Protein AF-A0A7W0WXT2-F1 (afdb_monomer)

Nearest PDB structures (foldseek):
  8bwc-assembly1_A  TM=7.744E-01  e=8.178E-19  Escherichia coli
  8us1-assembly1_A  TM=6.473E-01  e=4.015E-20  Pseudomonas aeruginosa PAO1
  8us2-assembly2_B  TM=6.525E-01  e=1.461E-19  Pseudomonas aeruginosa PAO1
  4c00-assembly1_A  TM=6.789E-01  e=2.976E-18  Escherichia coli
  8us4-assembly1_A  TM=7.402E-01  e=2.867E-12  Pseudomonas aeruginosa PAO1

pLDDT: mean 84.59, std 15.15, range [37.72, 98.62]

Structure (mmCIF, N/CA/C/O backbone):
data_AF-A0A7W0WXT2-F1
#
_entry.id   AF-A0A7W0WXT2-F1
#
loop_
_atom_site.group_PDB
_atom_site.id
_atom_site.type_symbol
_atom_site.label_atom_id
_atom_site.label_alt_id
_atom_site.label_comp_id
_atom_site.label_asym_id
_atom_site.label_entity_id
_atom_site.label_seq_id
_atom_site.pdbx_PDB_ins_code
_atom_site.Cartn_x
_atom_site.Cartn_y
_atom_site.Cartn_z
_atom_site.occupancy
_atom_site.B_iso_or_equiv
_atom_site.auth_seq_id
_atom_site.auth_comp_id
_atom_site.auth_asym_id
_atom_site.auth_atom_id
_atom_site.pdbx_PDB_model_num
ATOM 1 N N . PRO A 1 1 ? 7.121 48.912 39.686 1.00 55.62 1 PRO A N 1
ATOM 2 C CA . PRO A 1 1 ? 6.892 48.558 41.114 1.00 55.62 1 PRO A CA 1
ATOM 3 C C . PRO A 1 1 ? 5.950 47.357 41.345 1.00 55.62 1 PRO A C 1
ATOM 5 O O . PRO A 1 1 ? 6.261 46.535 42.193 1.00 55.62 1 PRO A O 1
ATOM 8 N N . ARG A 1 2 ? 4.852 47.207 40.582 1.00 57.19 2 ARG A N 1
ATOM 9 C CA . ARG A 1 2 ? 3.836 46.145 40.793 1.00 57.19 2 ARG A CA 1
ATOM 10 C C . ARG A 1 2 ? 4.244 44.716 40.389 1.00 57.19 2 ARG A C 1
ATOM 12 O O . ARG A 1 2 ? 3.589 43.762 40.782 1.00 57.19 2 ARG A O 1
ATOM 19 N N . LEU A 1 3 ? 5.331 44.541 39.631 1.00 55.12 3 LEU A N 1
ATOM 20 C CA . LEU A 1 3 ? 5.744 43.219 39.125 1.00 55.12 3 LEU A CA 1
ATOM 21 C C . LEU A 1 3 ? 6.294 42.285 40.224 1.00 55.12 3 LEU A C 1
ATOM 23 O O . LEU A 1 3 ? 6.272 41.071 40.065 1.00 55.12 3 LEU A O 1
ATOM 27 N N . PHE A 1 4 ? 6.748 42.845 41.352 1.00 64.25 4 PHE A N 1
ATOM 28 C CA . PHE A 1 4 ? 7.297 42.093 42.491 1.00 64.25 4 PHE A CA 1
ATOM 29 C C . PHE A 1 4 ? 6.347 42.023 43.693 1.00 64.25 4 PHE A C 1
ATOM 31 O O . PHE A 1 4 ? 6.663 41.373 44.685 1.00 64.25 4 PHE A O 1
ATOM 38 N N . GLU A 1 5 ? 5.175 42.653 43.606 1.00 71.44 5 GLU A N 1
ATOM 39 C CA . GLU A 1 5 ? 4.194 42.716 44.696 1.00 71.44 5 GLU A CA 1
ATOM 40 C C . GLU A 1 5 ? 3.566 41.338 44.971 1.00 71.44 5 GLU A C 1
ATOM 42 O O . GLU A 1 5 ? 3.329 40.959 46.115 1.00 71.44 5 GLU A O 1
ATOM 47 N N . GLY A 1 6 ? 3.408 40.517 43.926 1.00 69.19 6 GLY A N 1
ATOM 48 C CA . GLY A 1 6 ? 3.025 39.111 44.069 1.00 69.19 6 GLY A CA 1
ATOM 49 C C . GLY A 1 6 ? 4.097 38.263 44.764 1.00 69.19 6 GLY A C 1
ATOM 50 O O . GLY A 1 6 ? 3.767 37.412 45.585 1.00 69.19 6 GLY A O 1
ATOM 51 N N . LEU A 1 7 ? 5.383 38.527 44.499 1.00 69.00 7 LEU A N 1
ATOM 52 C CA . LEU A 1 7 ? 6.501 37.809 45.123 1.00 69.00 7 LEU A CA 1
ATOM 53 C C . LEU A 1 7 ? 6.703 38.220 46.585 1.00 69.00 7 LEU A C 1
ATOM 55 O O . LEU A 1 7 ? 6.964 37.359 47.423 1.00 69.00 7 LEU A O 1
ATOM 59 N N . SER A 1 8 ? 6.538 39.504 46.916 1.00 70.06 8 SER A N 1
ATOM 60 C CA . SER A 1 8 ? 6.570 39.968 48.307 1.00 70.06 8 SER A CA 1
ATOM 61 C C . SER A 1 8 ? 5.378 39.433 49.101 1.00 70.06 8 SER A C 1
ATOM 63 O O . SER A 1 8 ? 5.561 38.972 50.226 1.00 70.06 8 SER A O 1
ATOM 65 N N . THR A 1 9 ? 4.184 39.403 48.502 1.00 72.38 9 THR A N 1
ATOM 66 C CA . THR A 1 9 ? 2.985 38.818 49.119 1.00 72.38 9 THR A CA 1
ATOM 67 C C . THR A 1 9 ? 3.161 37.317 49.336 1.00 72.38 9 THR A C 1
ATOM 69 O O . THR A 1 9 ? 2.923 36.836 50.443 1.00 72.38 9 THR A O 1
ATOM 72 N N . PHE A 1 10 ? 3.656 36.577 48.338 1.00 69.81 10 PHE A N 1
ATOM 73 C CA . PHE A 1 10 ? 3.996 35.156 48.464 1.00 69.81 10 PHE A CA 1
ATOM 74 C C . PHE A 1 10 ? 5.006 34.916 49.598 1.00 69.81 10 PHE A C 1
ATOM 76 O O . PHE A 1 10 ? 4.760 34.108 50.491 1.00 69.81 10 PHE A O 1
ATOM 83 N N . ALA A 1 11 ? 6.109 35.670 49.625 1.00 67.81 11 ALA A N 1
ATOM 84 C CA . ALA A 1 11 ? 7.150 35.529 50.641 1.00 67.81 11 ALA A CA 1
ATOM 85 C C . ALA A 1 11 ? 6.660 35.864 52.064 1.00 67.81 11 ALA A C 1
ATOM 87 O O . ALA A 1 11 ? 7.088 35.222 53.028 1.00 67.81 11 ALA A O 1
ATOM 88 N N . ALA A 1 12 ? 5.760 36.843 52.199 1.00 67.31 12 ALA A N 1
ATOM 89 C CA . ALA A 1 12 ? 5.255 37.310 53.487 1.00 67.31 12 ALA A CA 1
ATOM 90 C C . ALA A 1 12 ? 4.096 36.467 54.041 1.00 67.31 12 ALA A C 1
ATOM 92 O O . ALA A 1 12 ? 4.023 36.280 55.253 1.00 67.31 12 ALA A O 1
ATOM 93 N N . SER A 1 13 ? 3.202 35.962 53.183 1.00 68.00 13 SER A N 1
ATOM 94 C CA . SER A 1 13 ? 1.901 35.423 53.617 1.00 68.00 13 SER A CA 1
ATOM 95 C C . SER A 1 13 ? 1.689 33.931 53.360 1.00 68.00 13 SER A C 1
ATOM 97 O O . SER A 1 13 ? 0.883 33.316 54.053 1.00 68.00 13 SER A O 1
ATOM 99 N N . TRP A 1 14 ? 2.402 33.302 52.418 1.00 70.31 14 TRP A N 1
ATOM 100 C CA . TRP A 1 14 ? 2.148 31.890 52.108 1.00 70.31 14 TRP A CA 1
ATOM 101 C C . TRP A 1 14 ? 2.755 30.964 53.167 1.00 70.31 14 TRP A C 1
ATOM 103 O O . TRP A 1 14 ? 3.949 31.055 53.480 1.00 70.31 14 TRP A O 1
ATOM 113 N N . ARG A 1 15 ? 1.923 30.072 53.715 1.00 72.19 15 ARG A N 1
ATOM 114 C CA . ARG A 1 15 ? 2.272 29.037 54.697 1.00 72.19 15 ARG A CA 1
ATOM 115 C C . ARG A 1 15 ? 1.420 27.800 54.412 1.00 72.19 15 ARG A C 1
ATOM 117 O O . ARG A 1 15 ? 0.215 27.823 54.614 1.00 72.19 15 ARG A O 1
ATOM 124 N N . TYR A 1 16 ? 2.051 26.749 53.899 1.00 67.62 16 TYR A N 1
ATOM 125 C CA . TYR A 1 16 ? 1.403 25.455 53.643 1.00 67.62 16 TYR A CA 1
ATOM 126 C C . TYR A 1 16 ? 2.018 24.328 54.473 1.00 67.62 16 TYR A C 1
ATOM 128 O O . TYR A 1 16 ? 1.394 23.282 54.643 1.00 67.62 16 TYR A O 1
ATOM 136 N N . ASN A 1 17 ? 3.235 24.524 54.985 1.00 67.69 17 ASN A N 1
ATOM 137 C CA . ASN A 1 17 ? 3.960 23.521 55.746 1.00 67.69 17 ASN A CA 1
ATOM 138 C C . ASN A 1 17 ? 4.007 23.875 57.236 1.00 67.69 17 ASN A C 1
ATOM 140 O O . ASN A 1 17 ? 4.772 24.741 57.659 1.00 67.69 17 ASN A O 1
ATOM 144 N N . GLU A 1 18 ? 3.201 23.167 58.019 1.00 65.38 18 GLU A N 1
ATOM 145 C CA . GLU A 1 18 ? 3.118 23.293 59.478 1.00 65.38 18 GLU A CA 1
ATOM 146 C C . GLU A 1 18 ? 4.080 22.363 60.226 1.00 65.38 18 GLU A C 1
ATOM 148 O O . GLU A 1 18 ? 4.027 22.290 61.449 1.00 65.38 18 GLU A O 1
ATOM 153 N N . ALA A 1 19 ? 4.952 21.637 59.515 1.00 67.12 19 ALA A N 1
ATOM 154 C CA . ALA A 1 19 ? 5.855 20.661 60.117 1.00 67.12 19 ALA A CA 1
ATOM 155 C C . ALA A 1 19 ? 7.010 21.331 60.896 1.00 67.12 19 ALA A C 1
ATOM 157 O O . ALA A 1 19 ? 6.804 21.999 61.908 1.00 67.12 19 ALA A O 1
ATOM 158 N N . GLY A 1 20 ? 8.259 21.173 60.447 1.00 66.94 20 GLY A N 1
ATOM 159 C CA . GLY A 1 20 ? 9.417 21.738 61.148 1.00 66.94 20 GLY A CA 1
ATOM 160 C C . GLY A 1 20 ? 9.374 23.266 61.219 1.00 66.94 20 GLY A C 1
ATOM 161 O O . GLY A 1 20 ? 9.721 23.846 62.247 1.00 66.94 20 GLY A O 1
ATOM 162 N N . PHE A 1 21 ? 8.873 23.914 60.162 1.00 75.38 21 PHE A N 1
ATOM 163 C CA . PHE A 1 21 ? 8.679 25.363 60.129 1.00 75.38 21 PHE A CA 1
ATOM 164 C C . PHE A 1 21 ? 7.713 25.849 61.220 1.00 75.38 21 PHE A C 1
ATOM 166 O O . PHE A 1 21 ? 8.036 26.806 61.919 1.00 75.38 21 PHE A O 1
ATOM 173 N N . GLY A 1 22 ? 6.567 25.180 61.402 1.00 71.38 22 GLY A N 1
ATOM 174 C CA . GLY A 1 22 ? 5.530 25.580 62.360 1.00 71.38 22 GLY A CA 1
ATOM 175 C C . GLY A 1 22 ? 6.034 25.611 63.805 1.00 71.38 22 GLY A C 1
ATOM 176 O O . GLY A 1 22 ? 5.758 26.566 64.531 1.00 71.38 22 GLY A O 1
ATOM 177 N N . LEU A 1 23 ? 6.859 24.632 64.193 1.00 74.56 23 LEU A N 1
ATOM 178 C CA . LEU A 1 23 ? 7.481 24.567 65.522 1.00 74.56 23 LEU A CA 1
ATOM 179 C C . LEU A 1 23 ? 8.429 25.745 65.787 1.00 74.56 23 LEU A C 1
ATOM 181 O O . LEU A 1 23 ? 8.393 26.348 66.857 1.00 74.56 23 LEU A O 1
ATOM 185 N N . VAL A 1 24 ? 9.261 26.101 64.805 1.00 75.31 24 VAL A N 1
ATOM 186 C CA . VAL A 1 24 ? 10.173 27.251 64.917 1.00 75.31 24 VAL A CA 1
ATOM 187 C C . VAL A 1 24 ? 9.378 28.560 64.909 1.00 75.31 24 VAL A C 1
ATOM 189 O O . VAL A 1 24 ? 9.650 29.453 65.709 1.00 75.31 24 VAL A O 1
ATOM 192 N N . SER A 1 25 ? 8.351 28.652 64.061 1.00 79.25 25 SER A N 1
ATOM 193 C CA . SER A 1 25 ? 7.424 29.787 63.995 1.00 79.25 25 SER A CA 1
ATOM 194 C C . SER A 1 25 ? 6.732 30.049 65.329 1.00 79.25 25 SER A C 1
ATOM 196 O O . SER A 1 25 ? 6.648 31.197 65.756 1.00 79.25 25 SER A O 1
ATOM 198 N N . ALA A 1 26 ? 6.291 28.993 66.017 1.00 75.50 26 ALA A N 1
ATOM 199 C CA . ALA A 1 26 ? 5.653 29.095 67.325 1.00 75.50 26 ALA A CA 1
ATOM 200 C C . ALA A 1 26 ? 6.601 29.635 68.411 1.00 75.50 26 ALA A C 1
ATOM 202 O O . ALA A 1 26 ? 6.148 30.295 69.341 1.00 75.50 26 ALA A O 1
ATOM 203 N N . ALA A 1 27 ? 7.908 29.384 68.288 1.00 77.69 27 ALA A N 1
ATOM 204 C CA . ALA A 1 27 ? 8.899 29.787 69.283 1.00 77.69 27 ALA A CA 1
ATOM 205 C C . ALA A 1 27 ? 9.420 31.222 69.095 1.00 77.69 27 ALA A C 1
ATOM 207 O O . ALA A 1 27 ? 9.654 31.917 70.080 1.00 77.69 27 ALA A O 1
ATOM 208 N N . VAL A 1 28 ? 9.634 31.669 67.850 1.00 82.19 28 VAL A N 1
ATOM 209 C CA . VAL A 1 28 ? 10.282 32.970 67.562 1.00 82.19 28 VAL A CA 1
ATOM 210 C C . VAL A 1 28 ? 9.430 33.929 66.724 1.00 82.19 28 VAL A C 1
ATOM 212 O O . VAL A 1 28 ? 9.849 35.053 66.447 1.00 82.19 28 VAL A O 1
ATOM 215 N N . GLY A 1 29 ? 8.228 33.512 66.326 1.00 81.25 29 GLY A N 1
ATOM 216 C CA . GLY A 1 29 ? 7.336 34.256 65.442 1.00 81.25 29 GLY A CA 1
ATOM 217 C C . GLY A 1 29 ? 7.678 34.089 63.958 1.00 81.25 29 GLY A C 1
ATOM 218 O O . GLY A 1 29 ? 8.839 33.953 63.563 1.00 81.25 29 GLY A O 1
ATOM 219 N N . ASP A 1 30 ? 6.652 34.149 63.106 1.00 77.94 30 ASP A N 1
ATOM 220 C CA . ASP A 1 30 ? 6.729 33.835 61.671 1.00 77.94 30 ASP A CA 1
ATOM 221 C C . ASP A 1 30 ? 7.802 34.626 60.917 1.00 77.94 30 ASP A C 1
ATOM 223 O O . ASP A 1 30 ? 8.527 34.073 60.087 1.00 77.94 30 ASP A O 1
ATOM 227 N N . ARG A 1 31 ? 7.949 35.921 61.214 1.00 79.88 31 ARG A N 1
ATOM 228 C CA . ARG A 1 31 ? 8.939 36.765 60.534 1.00 79.88 31 ARG A CA 1
ATOM 229 C C . ARG A 1 31 ? 10.370 36.345 60.876 1.00 79.88 31 ARG A C 1
ATOM 231 O O . ARG A 1 31 ? 11.199 36.254 59.972 1.00 79.88 31 ARG A O 1
ATOM 238 N N . ALA A 1 32 ? 10.655 36.063 62.147 1.00 81.81 32 ALA A N 1
ATOM 239 C CA . ALA A 1 32 ? 11.982 35.636 62.581 1.00 81.81 32 ALA A CA 1
ATOM 240 C C . ALA A 1 32 ? 12.294 34.206 62.112 1.00 81.81 32 ALA A C 1
ATOM 242 O O . ALA A 1 32 ? 13.399 33.952 61.636 1.00 81.81 32 ALA A O 1
ATOM 243 N N . ALA A 1 33 ? 11.309 33.302 62.148 1.00 82.69 33 ALA A N 1
ATOM 244 C CA . ALA A 1 33 ? 11.450 31.931 61.665 1.00 82.69 33 ALA A CA 1
ATOM 245 C C . ALA A 1 33 ? 11.761 31.873 60.161 1.00 82.69 33 ALA A C 1
ATOM 247 O O . ALA A 1 33 ? 12.692 31.176 59.756 1.00 82.69 33 ALA A O 1
ATOM 248 N N . ARG A 1 34 ? 11.055 32.657 59.328 1.00 82.31 34 ARG A N 1
ATOM 249 C CA . ARG A 1 34 ? 11.327 32.751 57.877 1.00 82.31 34 ARG A CA 1
ATOM 250 C C . ARG A 1 34 ? 12.743 33.235 57.590 1.00 82.31 34 ARG A C 1
ATOM 252 O O . ARG A 1 34 ? 13.412 32.668 56.730 1.00 82.31 34 ARG A O 1
ATOM 259 N N . ILE A 1 35 ? 13.202 34.258 58.311 1.00 81.44 35 ILE A N 1
ATOM 260 C CA . ILE A 1 35 ? 14.551 34.810 58.139 1.00 81.44 35 ILE A CA 1
ATOM 261 C C . ILE A 1 35 ? 15.602 33.781 58.571 1.00 81.44 35 ILE A C 1
ATOM 263 O O . ILE A 1 35 ? 16.505 33.477 57.795 1.00 81.44 35 ILE A O 1
ATOM 267 N N . ALA A 1 36 ? 15.467 33.200 59.765 1.00 82.06 36 ALA A N 1
ATOM 268 C CA . ALA A 1 36 ? 16.430 32.241 60.303 1.00 82.06 36 ALA A CA 1
ATOM 269 C C . ALA A 1 36 ? 16.552 30.984 59.426 1.00 82.06 36 ALA A C 1
ATOM 271 O O . ALA A 1 36 ? 17.656 30.578 59.059 1.00 82.06 36 ALA A O 1
ATOM 272 N N . ILE A 1 37 ? 15.419 30.400 59.030 1.00 82.81 37 ILE A N 1
ATOM 273 C CA . ILE A 1 37 ? 15.386 29.206 58.179 1.00 82.81 37 ILE A CA 1
ATOM 274 C C . ILE A 1 37 ? 15.860 29.534 56.761 1.00 82.81 37 ILE A C 1
ATOM 276 O O . ILE A 1 37 ? 16.631 28.768 56.187 1.00 82.81 37 ILE A O 1
ATOM 280 N N . GLY A 1 38 ? 15.455 30.678 56.201 1.00 79.69 38 GLY A N 1
ATOM 281 C CA . GLY A 1 38 ? 15.898 31.121 54.879 1.00 79.69 38 GLY A CA 1
ATOM 282 C C . GLY A 1 38 ? 17.415 31.300 54.805 1.00 79.69 38 GLY A C 1
ATOM 283 O O . GLY A 1 38 ? 18.050 30.794 53.879 1.00 79.69 38 GLY A O 1
ATOM 284 N N . ILE A 1 39 ? 18.011 31.941 55.816 1.00 82.50 39 ILE A N 1
ATOM 285 C CA . ILE A 1 39 ? 19.468 32.079 55.940 1.00 82.50 39 ILE A CA 1
ATOM 286 C C . ILE A 1 39 ? 20.127 30.699 56.066 1.00 82.50 39 ILE A C 1
ATOM 288 O O . ILE A 1 39 ? 21.075 30.409 55.336 1.00 82.50 39 ILE A O 1
ATOM 292 N N . GLY A 1 40 ? 19.604 29.825 56.933 1.00 83.56 40 GLY A N 1
ATOM 293 C CA . GLY A 1 40 ? 20.141 28.476 57.134 1.00 83.56 40 GLY A CA 1
ATOM 294 C C . GLY A 1 40 ? 20.118 27.617 55.865 1.00 83.56 40 GLY A C 1
ATOM 295 O O . GLY A 1 40 ? 21.115 26.975 55.532 1.00 83.56 40 GLY A O 1
ATOM 296 N N . LEU A 1 41 ? 19.019 27.648 55.107 1.00 80.69 41 LEU A N 1
ATOM 297 C CA . LEU A 1 41 ? 18.891 26.937 53.833 1.00 80.69 41 LEU A CA 1
ATOM 298 C C . LEU A 1 41 ? 19.830 27.510 52.766 1.00 80.69 41 LEU A C 1
ATOM 300 O O . LEU A 1 41 ? 20.453 26.750 52.028 1.00 80.69 41 LEU A O 1
ATOM 304 N N . MET A 1 42 ? 19.987 28.834 52.705 1.00 79.56 42 MET A N 1
ATOM 305 C CA . MET A 1 42 ? 20.891 29.472 51.748 1.00 79.56 42 MET A CA 1
ATOM 306 C C . MET A 1 42 ? 22.361 29.154 52.052 1.00 79.56 42 MET A C 1
ATOM 308 O O . MET A 1 42 ? 23.129 28.841 51.139 1.00 79.56 42 MET A O 1
ATOM 312 N N . MET A 1 43 ? 22.749 29.143 53.332 1.00 83.00 43 MET A N 1
ATOM 313 C CA . MET A 1 43 ? 24.071 28.676 53.765 1.00 83.00 43 MET A CA 1
ATOM 314 C C . MET A 1 43 ? 24.286 27.206 53.397 1.00 83.00 43 MET A C 1
ATOM 316 O O . MET A 1 43 ? 25.325 26.863 52.836 1.00 83.00 43 MET A O 1
ATOM 320 N N . LEU A 1 44 ? 23.292 26.346 53.640 1.00 80.38 44 LEU A N 1
ATOM 321 C CA . LEU A 1 44 ? 23.348 24.925 53.299 1.00 80.38 44 LEU A CA 1
ATOM 322 C C . LEU A 1 44 ? 23.548 24.706 51.792 1.00 80.38 44 LEU A C 1
ATOM 324 O O . LEU A 1 44 ? 24.450 23.967 51.399 1.00 80.38 44 LEU A O 1
ATOM 328 N N . VAL A 1 45 ? 22.765 25.382 50.945 1.00 77.75 45 VAL A N 1
ATOM 329 C CA . VAL A 1 45 ? 22.908 25.322 49.479 1.00 77.75 45 VAL A CA 1
ATOM 330 C C . VAL A 1 45 ? 24.290 25.810 49.045 1.00 77.75 45 VAL A C 1
ATOM 332 O O . VAL A 1 45 ? 24.934 25.161 48.222 1.00 77.75 45 VAL A O 1
ATOM 335 N N . THR A 1 46 ? 24.790 26.897 49.637 1.00 79.31 46 THR A N 1
ATOM 336 C CA . THR A 1 46 ? 26.115 27.454 49.316 1.00 79.31 46 THR A CA 1
ATOM 337 C C . THR A 1 46 ? 27.243 26.486 49.685 1.00 79.31 46 THR A C 1
ATOM 339 O O . THR A 1 46 ? 28.146 26.248 48.883 1.00 79.31 46 THR A O 1
ATOM 342 N N . VAL A 1 47 ? 27.173 25.863 50.866 1.00 80.00 47 VAL A N 1
ATOM 343 C CA . VAL A 1 47 ? 28.150 24.860 51.325 1.00 80.00 47 VAL A CA 1
ATOM 344 C C . VAL A 1 47 ? 28.126 23.613 50.439 1.00 80.00 47 VAL A C 1
ATOM 346 O O . VAL A 1 47 ? 29.184 23.075 50.104 1.00 80.00 47 VAL A O 1
ATOM 349 N N . LEU A 1 48 ? 26.942 23.159 50.022 1.00 77.06 48 LEU A N 1
ATOM 350 C CA . LEU A 1 48 ? 26.800 22.010 49.127 1.00 77.06 48 LEU A CA 1
ATOM 351 C C . LEU A 1 48 ? 27.307 22.320 47.722 1.00 77.06 48 LEU A C 1
ATOM 353 O O . LEU A 1 48 ? 28.043 21.508 47.172 1.00 77.06 48 LEU A O 1
ATOM 357 N N . ALA A 1 49 ? 26.998 23.492 47.166 1.00 76.38 49 ALA A N 1
ATOM 358 C CA . ALA A 1 49 ? 27.517 23.925 45.871 1.00 76.38 49 ALA A CA 1
ATOM 359 C C . ALA A 1 49 ? 29.051 24.050 45.890 1.00 76.38 49 ALA A C 1
ATOM 361 O O . ALA A 1 49 ? 29.727 23.607 44.960 1.00 76.38 49 ALA A O 1
ATOM 362 N N . TRP A 1 50 ? 29.616 24.585 46.978 1.00 78.00 50 TRP A N 1
ATOM 363 C CA . TRP A 1 50 ? 31.065 24.654 47.171 1.00 78.00 50 TRP A CA 1
ATOM 364 C C . TRP A 1 50 ? 31.706 23.261 47.262 1.00 78.00 50 TRP A C 1
ATOM 366 O O . TRP A 1 50 ? 32.719 23.011 46.605 1.00 78.00 50 TRP A O 1
ATOM 376 N N . ARG A 1 51 ? 31.101 22.327 48.012 1.00 73.69 51 ARG A N 1
ATOM 377 C CA . ARG A 1 51 ? 31.581 20.938 48.107 1.00 73.69 51 ARG A CA 1
ATOM 378 C C . ARG A 1 51 ? 31.440 20.170 46.793 1.00 73.69 51 ARG A C 1
ATOM 380 O O . ARG A 1 51 ? 32.400 19.512 46.411 1.00 73.69 51 ARG A O 1
ATOM 387 N N . ALA A 1 52 ? 30.320 20.308 46.079 1.00 74.62 52 ALA A N 1
ATOM 388 C CA . ALA A 1 52 ? 30.087 19.693 44.766 1.00 74.62 52 ALA A CA 1
ATOM 389 C C . ALA A 1 52 ? 31.169 20.065 43.748 1.00 74.62 52 ALA A C 1
ATOM 391 O O . ALA A 1 52 ? 31.550 19.260 42.906 1.00 74.62 52 ALA A O 1
ATOM 392 N N . ARG A 1 53 ? 31.673 21.301 43.836 1.00 74.00 53 ARG A N 1
ATOM 393 C CA . ARG A 1 53 ? 32.701 21.822 42.934 1.00 74.00 53 ARG A CA 1
ATOM 394 C C . ARG A 1 53 ? 34.110 21.313 43.259 1.00 74.00 53 ARG A C 1
ATOM 396 O O . ARG A 1 53 ? 34.982 21.403 42.403 1.00 74.00 53 ARG A O 1
ATOM 403 N N . ARG A 1 54 ? 34.352 20.818 44.481 1.00 70.50 54 ARG A N 1
ATOM 404 C CA . ARG A 1 54 ? 35.672 20.339 44.937 1.00 70.50 54 ARG A CA 1
ATOM 405 C C . ARG A 1 54 ? 35.768 18.818 45.087 1.00 70.50 54 ARG A C 1
ATOM 407 O O . ARG A 1 54 ? 36.877 18.299 45.048 1.00 70.50 54 ARG A O 1
ATOM 414 N N . GLN A 1 55 ? 34.652 18.111 45.271 1.00 69.19 55 GLN A N 1
ATOM 415 C CA . GLN A 1 55 ? 34.581 16.651 45.411 1.00 69.19 55 GLN A CA 1
ATOM 416 C C . GLN A 1 55 ? 33.238 16.119 44.882 1.00 69.19 55 GLN A C 1
ATOM 418 O O . GLN A 1 55 ? 32.230 16.827 44.907 1.00 69.19 55 GLN A O 1
ATOM 423 N N . ALA A 1 56 ? 33.192 14.845 44.476 1.00 66.50 56 ALA A N 1
ATOM 424 C CA . ALA A 1 56 ? 31.926 14.155 44.231 1.00 66.50 56 ALA A CA 1
ATOM 425 C C . ALA A 1 56 ? 31.132 14.065 45.548 1.00 66.50 56 ALA A C 1
ATOM 427 O O . ALA A 1 56 ? 31.577 13.441 46.513 1.00 66.50 56 ALA A O 1
ATOM 428 N N . LEU A 1 57 ? 29.972 14.724 45.614 1.00 68.94 57 LEU A N 1
ATOM 429 C CA . LEU A 1 57 ? 29.134 14.720 46.813 1.00 68.94 57 LEU A CA 1
ATOM 430 C C . LEU A 1 57 ? 28.560 13.316 47.065 1.00 68.94 57 LEU A C 1
ATOM 432 O O . LEU A 1 57 ? 27.917 12.759 46.173 1.00 68.94 57 LEU A O 1
ATOM 436 N N . PRO A 1 58 ? 28.691 12.757 48.282 1.00 71.06 58 PRO A N 1
ATOM 437 C CA . PRO A 1 58 ? 27.996 11.526 48.623 1.00 71.06 58 PRO A CA 1
ATOM 438 C C . PRO A 1 58 ? 26.479 11.762 48.598 1.00 71.06 58 PRO A C 1
ATOM 440 O O . PRO A 1 58 ? 25.986 12.744 49.158 1.00 71.06 58 PRO A O 1
ATOM 443 N N . ILE A 1 59 ? 25.727 10.826 48.007 1.00 67.06 59 ILE A N 1
ATOM 444 C CA . ILE A 1 59 ? 24.250 10.843 47.908 1.00 67.06 59 ILE A CA 1
ATOM 445 C C . ILE A 1 59 ? 23.576 11.140 49.263 1.00 67.06 59 ILE A C 1
ATOM 447 O O . ILE A 1 59 ? 22.557 11.832 49.333 1.00 67.06 59 ILE A O 1
ATOM 451 N N . GLY A 1 60 ? 24.179 10.693 50.369 1.00 68.25 60 GLY A N 1
ATOM 452 C CA . GLY A 1 60 ? 23.713 10.996 51.723 1.00 68.25 60 GLY A CA 1
ATOM 453 C C . GLY A 1 60 ? 23.625 12.498 52.033 1.00 68.25 60 GLY A C 1
ATOM 454 O O . GLY A 1 60 ? 22.648 12.940 52.627 1.00 68.25 60 GLY A O 1
ATOM 455 N N . ALA A 1 61 ? 24.594 13.306 51.597 1.00 71.38 61 ALA A N 1
ATOM 456 C CA . ALA A 1 61 ? 24.595 14.748 51.862 1.00 71.38 61 ALA A CA 1
ATOM 457 C C . ALA A 1 61 ? 23.479 15.476 51.095 1.00 71.38 61 ALA A C 1
ATOM 459 O O . ALA A 1 61 ? 22.804 16.341 51.650 1.00 71.38 61 ALA A O 1
ATOM 460 N N . VAL A 1 62 ? 23.244 15.078 49.841 1.00 72.31 62 VAL A N 1
ATOM 461 C CA . VAL A 1 62 ? 22.184 15.644 48.992 1.00 72.31 62 VAL A CA 1
ATOM 462 C C . VAL A 1 62 ? 20.800 15.307 49.554 1.00 72.31 62 VAL A C 1
ATOM 464 O O . VAL A 1 62 ? 19.931 16.171 49.640 1.00 72.31 62 VAL A O 1
ATOM 467 N N . THR A 1 63 ? 20.605 14.070 50.013 1.00 72.25 63 THR A N 1
ATOM 468 C CA . THR A 1 63 ? 19.318 13.626 50.578 1.00 72.25 63 THR A CA 1
ATOM 469 C C . THR A 1 63 ? 18.999 14.282 51.924 1.00 72.25 63 THR A C 1
ATOM 471 O O . THR A 1 63 ? 17.841 14.622 52.169 1.00 72.25 63 THR A O 1
ATOM 474 N N . TRP A 1 64 ? 19.993 14.527 52.788 1.00 74.25 64 TRP A N 1
ATOM 475 C CA . TRP A 1 64 ? 19.803 15.309 54.020 1.00 74.25 64 TRP A CA 1
ATOM 476 C C . TRP A 1 64 ? 19.417 16.759 53.733 1.00 74.25 64 TRP A C 1
ATOM 478 O O . TRP A 1 64 ? 18.521 17.293 54.383 1.00 74.25 64 TRP A O 1
ATOM 488 N N . ALA A 1 65 ? 20.044 17.375 52.732 1.00 75.69 65 ALA A N 1
ATOM 489 C CA . ALA A 1 65 ? 19.736 18.744 52.347 1.00 75.69 65 ALA A CA 1
ATOM 490 C C . ALA A 1 65 ? 18.322 18.889 51.784 1.00 75.69 65 ALA A C 1
ATOM 492 O O . ALA A 1 65 ? 17.581 19.790 52.173 1.00 75.69 65 ALA A O 1
ATOM 493 N N . PHE A 1 66 ? 17.929 17.955 50.920 1.00 75.19 66 PHE A N 1
ATOM 494 C CA . PHE A 1 66 ? 16.576 17.891 50.386 1.00 75.19 66 PHE A CA 1
ATOM 495 C C . PHE A 1 66 ? 15.535 17.666 51.492 1.00 75.19 66 PHE A C 1
ATOM 497 O O . PHE A 1 66 ? 14.505 18.332 51.521 1.00 75.19 66 PHE A O 1
ATOM 504 N N . THR A 1 67 ? 15.834 16.787 52.453 1.00 75.75 67 THR A N 1
ATOM 505 C CA . THR A 1 67 ? 14.966 16.555 53.617 1.00 75.75 67 THR A CA 1
ATOM 506 C C . THR A 1 67 ? 14.806 17.827 54.448 1.00 75.75 67 THR A C 1
ATOM 508 O O . THR A 1 67 ? 13.685 18.208 54.765 1.00 75.75 67 THR A O 1
ATOM 511 N N . ALA A 1 68 ? 15.900 18.532 54.752 1.00 77.00 68 ALA A N 1
ATOM 512 C CA . ALA A 1 68 ? 15.847 19.795 55.486 1.00 77.00 68 ALA A CA 1
ATOM 513 C C . ALA A 1 68 ? 15.016 20.859 54.748 1.00 77.00 68 ALA A C 1
ATOM 515 O O . ALA A 1 68 ? 14.236 21.566 55.382 1.00 77.00 68 ALA A O 1
ATOM 516 N N . LEU A 1 69 ? 15.126 20.928 53.415 1.00 77.06 69 LEU A N 1
ATOM 517 C CA . LEU A 1 69 ? 14.326 21.828 52.586 1.00 77.06 69 LEU A CA 1
ATOM 518 C C . LEU A 1 69 ? 12.828 21.523 52.713 1.00 77.06 69 LEU A C 1
ATOM 520 O O . LEU A 1 69 ? 12.052 22.429 52.988 1.00 77.06 69 LEU A O 1
ATOM 524 N N . VAL A 1 70 ? 12.413 20.264 52.560 1.00 74.38 70 VAL A N 1
ATOM 525 C CA . VAL A 1 70 ? 10.988 19.892 52.628 1.00 74.38 70 VAL A CA 1
ATOM 526 C C . VAL A 1 70 ? 10.428 20.021 54.046 1.00 74.38 70 VAL A C 1
ATOM 528 O O . VAL A 1 70 ? 9.274 20.394 54.210 1.00 74.38 70 VAL A O 1
ATOM 531 N N . VAL A 1 71 ? 11.221 19.747 55.083 1.00 74.00 71 VAL A N 1
ATOM 532 C CA . VAL A 1 71 ? 10.756 19.818 56.479 1.00 74.00 71 VAL A CA 1
ATOM 533 C C . VAL A 1 71 ? 10.652 21.263 56.981 1.00 74.00 71 VAL A C 1
ATOM 535 O O . VAL A 1 71 ? 9.749 21.573 57.757 1.00 74.00 71 VAL A O 1
ATOM 538 N N . MET A 1 72 ? 11.564 22.141 56.553 1.00 75.75 72 MET A N 1
ATOM 539 C CA . MET A 1 72 ? 11.691 23.497 57.103 1.00 75.75 72 MET A CA 1
ATOM 540 C C . MET A 1 72 ? 11.155 24.594 56.180 1.00 75.75 72 MET A C 1
ATOM 542 O O . MET A 1 72 ? 10.934 25.709 56.644 1.00 75.75 72 MET A O 1
ATOM 546 N N . ALA A 1 73 ? 10.938 24.339 54.886 1.00 78.38 73 ALA A N 1
ATOM 547 C CA . ALA A 1 73 ? 10.442 25.380 53.992 1.00 78.38 73 ALA A CA 1
ATOM 548 C C . ALA A 1 73 ? 8.935 25.633 54.204 1.00 78.38 73 ALA A C 1
ATOM 550 O O . ALA A 1 73 ? 8.138 24.704 54.062 1.00 78.38 73 ALA A O 1
ATOM 551 N N . PRO A 1 74 ? 8.513 26.892 54.437 1.00 73.75 74 PRO A N 1
ATOM 552 C CA . PRO A 1 74 ? 7.116 27.233 54.733 1.00 73.75 74 PRO A CA 1
ATOM 553 C C . PRO A 1 74 ? 6.153 27.031 53.550 1.00 73.75 74 PRO A C 1
ATOM 555 O O . PRO A 1 74 ? 4.943 26.923 53.749 1.00 73.75 74 PRO A O 1
ATOM 558 N N . ALA A 1 75 ? 6.677 26.996 52.320 1.00 71.81 75 ALA A N 1
ATOM 559 C CA . ALA A 1 75 ? 5.893 26.973 51.081 1.00 71.81 75 ALA A CA 1
ATOM 560 C C . ALA A 1 75 ? 5.915 25.623 50.336 1.00 71.81 75 ALA A C 1
ATOM 562 O O . ALA A 1 75 ? 5.158 25.444 49.384 1.00 71.81 75 ALA A O 1
ATOM 563 N N . LEU A 1 76 ? 6.765 24.673 50.742 1.00 70.12 76 LEU A N 1
ATOM 564 C CA . LEU A 1 76 ? 6.832 23.343 50.129 1.00 70.12 76 LEU A CA 1
ATOM 565 C C . LEU A 1 76 ? 5.929 22.386 50.895 1.00 70.12 76 LEU A C 1
ATOM 567 O O . LEU A 1 76 ? 6.183 22.096 52.060 1.00 70.12 76 LEU A O 1
ATOM 571 N N . ASN A 1 77 ? 4.887 21.884 50.236 1.00 69.62 77 ASN A N 1
ATOM 572 C CA . ASN A 1 77 ? 4.017 20.897 50.850 1.00 69.62 77 ASN A CA 1
ATOM 573 C C . ASN A 1 77 ? 4.659 19.494 50.788 1.00 69.62 77 ASN A C 1
ATOM 575 O O . ASN A 1 77 ? 5.072 19.071 49.701 1.00 69.62 77 ASN A O 1
ATOM 579 N N . PRO A 1 78 ? 4.716 18.751 51.908 1.00 65.12 78 PRO A N 1
ATOM 580 C CA . PRO A 1 78 ? 5.217 17.378 51.936 1.00 65.12 78 PRO A CA 1
ATOM 581 C C . PRO A 1 78 ? 4.588 16.419 50.900 1.00 65.12 78 PRO A C 1
ATOM 583 O O . PRO A 1 78 ? 5.253 15.472 50.481 1.00 65.12 78 PRO A O 1
ATOM 586 N N . TRP A 1 79 ? 3.355 16.649 50.416 1.00 64.69 79 TRP A N 1
ATOM 587 C CA . TRP A 1 79 ? 2.736 15.766 49.407 1.00 64.69 79 TRP A CA 1
ATOM 588 C C . TRP A 1 79 ? 3.412 15.813 48.028 1.00 64.69 79 TRP A C 1
ATOM 590 O O . TRP A 1 79 ? 3.375 14.814 47.308 1.00 64.69 79 TRP A O 1
ATOM 600 N N . TYR A 1 80 ? 4.100 16.908 47.676 1.00 64.81 80 TYR A N 1
ATOM 601 C CA . TYR A 1 80 ? 4.821 17.028 46.399 1.00 64.81 80 TYR A CA 1
ATOM 602 C C . TYR A 1 80 ? 5.938 15.996 46.228 1.00 64.81 80 TYR A C 1
ATOM 604 O O . TYR A 1 80 ? 6.424 15.797 45.118 1.00 64.81 80 TYR A O 1
ATOM 612 N N . VAL A 1 81 ? 6.356 1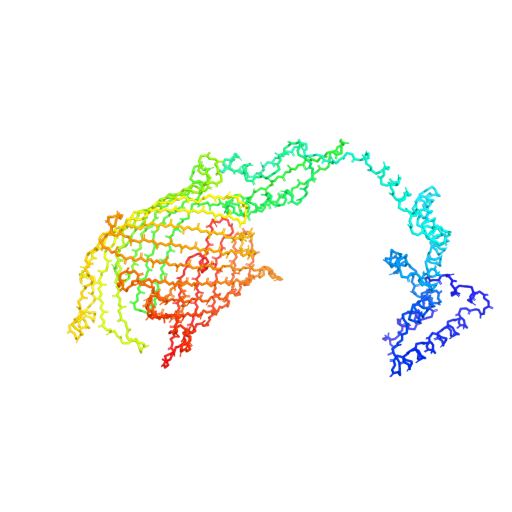5.349 47.317 1.00 65.88 81 VAL A N 1
ATOM 613 C CA . VAL A 1 81 ? 7.436 14.358 47.338 1.00 65.88 81 VAL A CA 1
ATOM 614 C C . VAL A 1 81 ? 6.965 12.984 47.813 1.00 65.88 81 VAL A C 1
ATOM 616 O O . VAL A 1 81 ? 7.782 12.082 47.969 1.00 65.88 81 VAL A O 1
ATOM 619 N N . ALA A 1 82 ? 5.656 12.779 48.001 1.00 62.72 82 ALA A N 1
ATOM 620 C CA . ALA A 1 82 ? 5.103 11.493 48.432 1.00 62.72 82 ALA A CA 1
ATOM 621 C C . ALA A 1 82 ? 5.387 10.360 47.426 1.00 62.72 82 ALA A C 1
ATOM 623 O O . ALA A 1 82 ? 5.598 9.216 47.816 1.00 62.72 82 ALA A O 1
ATOM 624 N N . TRP A 1 83 ? 5.507 10.674 46.134 1.00 60.72 83 TRP A N 1
ATOM 625 C CA . TRP A 1 83 ? 5.893 9.706 45.100 1.00 60.72 83 TRP A CA 1
ATOM 626 C C . TRP A 1 83 ? 7.341 9.195 45.239 1.00 60.72 83 TRP A C 1
ATOM 628 O O . TRP A 1 83 ? 7.697 8.208 44.600 1.00 60.72 83 TRP A O 1
ATOM 638 N N . LEU A 1 84 ? 8.175 9.812 46.091 1.00 60.31 84 LEU A N 1
ATOM 639 C CA . LEU A 1 84 ? 9.518 9.313 46.413 1.00 60.31 84 LEU A CA 1
ATOM 640 C C . LEU A 1 84 ? 9.514 8.205 47.484 1.00 60.31 84 LEU A C 1
ATOM 642 O O . LEU A 1 84 ? 10.521 7.510 47.643 1.00 60.31 84 LEU A O 1
ATOM 646 N N . LEU A 1 85 ? 8.398 8.006 48.198 1.00 61.28 85 LEU A N 1
ATOM 647 C CA . LEU A 1 85 ? 8.261 7.029 49.289 1.00 61.28 85 LEU A CA 1
ATOM 648 C C . LEU A 1 85 ? 8.619 5.581 48.898 1.00 61.28 85 LEU A C 1
ATOM 650 O O . LEU A 1 85 ? 9.338 4.940 49.666 1.00 61.28 85 LEU A O 1
ATOM 654 N N . PRO A 1 86 ? 8.225 5.048 47.722 1.00 56.53 86 PRO A N 1
ATOM 655 C CA . PRO A 1 86 ? 8.593 3.685 47.328 1.00 56.53 86 PRO A CA 1
ATOM 656 C C . PRO A 1 86 ? 10.110 3.496 47.177 1.00 56.53 86 PRO A C 1
ATOM 658 O O . PRO A 1 86 ? 10.645 2.422 47.448 1.00 56.53 86 PRO A O 1
ATOM 661 N N . PHE A 1 87 ? 10.827 4.556 46.797 1.00 56.38 87 PHE A N 1
ATOM 662 C CA . PHE A 1 87 ? 12.276 4.529 46.589 1.00 56.38 87 PHE A CA 1
ATOM 663 C C . PHE A 1 87 ? 13.061 4.719 47.895 1.00 56.38 87 PHE A C 1
ATOM 665 O O . PHE A 1 87 ? 14.195 4.251 48.009 1.00 56.38 87 PHE A O 1
ATOM 672 N N . ALA A 1 88 ? 12.450 5.336 48.914 1.00 58.16 88 ALA A N 1
ATOM 673 C CA . ALA A 1 88 ? 13.030 5.484 50.251 1.00 58.16 88 ALA A CA 1
ATOM 674 C C . ALA A 1 88 ? 13.398 4.136 50.888 1.00 58.16 88 ALA A C 1
ATOM 676 O O . ALA A 1 88 ? 14.415 4.022 51.577 1.00 58.16 88 ALA A O 1
ATOM 677 N N . VAL A 1 89 ? 12.581 3.116 50.614 1.00 55.25 89 VAL A N 1
ATOM 678 C CA . VAL A 1 89 ? 12.740 1.742 51.105 1.00 55.25 89 VAL A CA 1
ATOM 679 C C . VAL A 1 89 ? 13.964 1.057 50.482 1.00 55.25 89 VAL A C 1
ATOM 681 O O . VAL A 1 89 ? 14.612 0.245 51.135 1.00 55.25 89 VAL A O 1
ATOM 684 N N . VAL A 1 90 ? 14.326 1.428 49.250 1.00 55.22 90 VAL A N 1
ATOM 685 C CA . VAL A 1 90 ? 15.446 0.838 48.497 1.00 55.22 90 VAL A CA 1
ATOM 686 C C . VAL A 1 90 ? 16.781 1.498 48.850 1.00 55.22 90 VAL A C 1
ATOM 688 O O . VAL A 1 90 ? 17.801 0.825 48.957 1.00 55.22 90 VAL A O 1
ATOM 691 N N . VAL A 1 91 ? 16.791 2.820 49.050 1.00 59.81 91 VAL A N 1
ATOM 692 C CA . VAL A 1 91 ? 18.034 3.598 49.217 1.00 59.81 91 VAL A CA 1
ATOM 693 C C . VAL A 1 91 ? 18.615 3.494 50.638 1.00 59.81 91 VAL A C 1
ATOM 695 O O . VAL A 1 91 ? 19.795 3.768 50.844 1.00 59.81 91 VAL A O 1
ATOM 698 N N . GLY A 1 92 ? 17.817 3.103 51.641 1.00 58.50 92 GLY A N 1
ATOM 699 C CA . GLY A 1 92 ? 18.293 2.836 53.010 1.00 58.50 92 GLY A CA 1
ATOM 700 C C . GLY A 1 92 ? 18.868 4.049 53.768 1.00 58.50 92 GLY A C 1
ATOM 701 O O . GLY A 1 92 ? 19.403 3.899 54.870 1.00 58.50 92 GLY A O 1
ATOM 702 N N . ALA A 1 93 ? 18.771 5.262 53.216 1.00 66.06 93 ALA A N 1
ATOM 703 C CA . ALA A 1 93 ? 19.353 6.469 53.795 1.00 66.06 93 ALA A CA 1
ATOM 704 C C . ALA A 1 93 ? 18.508 7.022 54.960 1.00 66.06 93 ALA A C 1
ATOM 706 O O . ALA A 1 93 ? 17.303 7.239 54.833 1.00 66.06 93 ALA A O 1
ATOM 707 N N . ARG A 1 94 ? 19.162 7.316 56.098 1.00 65.44 94 ARG A N 1
ATOM 708 C CA . ARG A 1 94 ? 18.514 7.824 57.329 1.00 65.44 94 ARG A CA 1
ATOM 709 C C . ARG A 1 94 ? 17.729 9.130 57.114 1.00 65.44 94 ARG A C 1
ATOM 711 O O . ARG A 1 94 ? 16.701 9.318 57.758 1.00 65.44 94 ARG A O 1
ATOM 718 N N . SER A 1 95 ? 18.192 9.982 56.200 1.00 64.88 95 SER A N 1
ATOM 719 C CA . SER A 1 95 ? 17.551 11.233 55.770 1.00 64.88 95 SER A CA 1
ATOM 720 C C . SER A 1 95 ? 16.164 11.008 55.171 1.00 64.88 95 SER A C 1
ATOM 722 O O . SER A 1 95 ? 15.194 11.632 55.587 1.00 64.88 95 SER A O 1
ATOM 724 N N . ILE A 1 96 ? 16.051 10.064 54.237 1.00 65.38 96 ILE A N 1
ATOM 725 C CA . ILE A 1 96 ? 14.802 9.794 53.516 1.00 65.38 96 ILE A CA 1
ATOM 726 C C . ILE A 1 96 ? 13.769 9.142 54.448 1.00 65.38 96 ILE A C 1
ATOM 728 O O . ILE A 1 96 ? 12.572 9.397 54.329 1.00 65.38 96 ILE A O 1
ATOM 732 N N . THR A 1 97 ? 14.215 8.369 55.444 1.00 65.38 97 THR A N 1
ATOM 733 C CA . THR A 1 97 ? 13.329 7.871 56.509 1.00 65.38 97 THR A CA 1
ATOM 734 C C . THR A 1 97 ? 12.742 9.011 57.342 1.00 65.38 97 THR A C 1
ATOM 736 O O . TH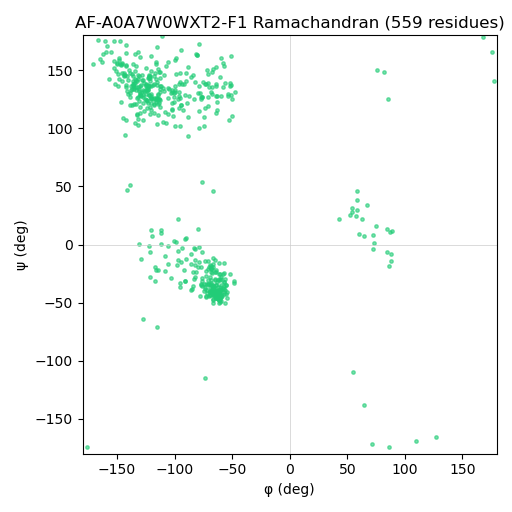R A 1 97 ? 11.547 8.999 57.621 1.00 65.38 97 THR A O 1
ATOM 739 N N . LEU A 1 98 ? 13.553 10.005 57.721 1.00 67.81 98 LEU A N 1
ATOM 740 C CA . LEU A 1 98 ? 13.064 11.169 58.464 1.00 67.81 98 LEU A CA 1
ATOM 741 C C . LEU A 1 98 ? 12.045 11.958 57.631 1.00 67.81 98 LEU A C 1
ATOM 743 O O . LEU A 1 98 ? 10.969 12.261 58.131 1.00 67.81 98 LEU A O 1
ATOM 747 N N . LEU A 1 99 ? 12.342 12.191 56.346 1.00 66.56 99 LEU A N 1
ATOM 748 C CA . LEU A 1 99 ? 11.408 12.807 55.398 1.00 66.56 99 LEU A CA 1
ATOM 749 C C . LEU A 1 99 ? 10.074 12.048 55.341 1.00 66.56 99 LEU A C 1
ATOM 751 O O . LEU A 1 99 ? 9.014 12.658 55.417 1.00 66.56 99 LEU A O 1
ATOM 755 N N . THR A 1 100 ? 10.136 10.719 55.256 1.00 65.06 100 THR A N 1
ATOM 756 C CA . THR A 1 100 ? 8.962 9.834 55.205 1.00 65.06 100 THR A CA 1
ATOM 757 C C . THR A 1 100 ? 8.094 9.974 56.455 1.00 65.06 100 THR A C 1
ATOM 759 O O . THR A 1 100 ? 6.884 10.157 56.344 1.00 65.06 100 THR A O 1
ATOM 762 N N . ILE A 1 101 ? 8.705 9.953 57.644 1.00 66.38 101 ILE A N 1
ATOM 763 C CA . ILE A 1 101 ? 7.994 10.131 58.919 1.00 66.38 101 ILE A CA 1
ATOM 764 C C . ILE A 1 101 ? 7.352 11.520 58.988 1.00 66.38 101 ILE A C 1
ATOM 766 O O . ILE A 1 101 ? 6.204 11.638 59.406 1.00 66.38 101 ILE A O 1
ATOM 770 N N . THR A 1 102 ? 8.055 12.568 58.550 1.00 64.38 102 THR A N 1
ATOM 771 C CA . THR A 1 102 ? 7.514 13.932 58.562 1.00 64.38 102 THR A CA 1
ATOM 772 C C . THR A 1 102 ? 6.359 14.115 57.575 1.00 64.38 102 THR A C 1
ATOM 774 O O . THR A 1 102 ? 5.373 14.755 57.928 1.00 64.38 102 THR A O 1
ATOM 777 N N . VAL A 1 103 ? 6.430 13.527 56.374 1.00 63.88 103 VAL A N 1
ATOM 778 C CA . VAL A 1 103 ? 5.331 13.551 55.388 1.00 63.88 103 VAL A CA 1
ATOM 779 C C . VAL A 1 103 ? 4.095 12.841 55.946 1.00 63.88 103 VAL A C 1
ATOM 781 O O . VAL A 1 103 ? 2.994 13.382 55.868 1.00 63.88 103 VAL A O 1
ATOM 784 N N . LEU A 1 104 ? 4.274 11.664 56.555 1.00 63.31 104 LEU A N 1
ATOM 785 C CA . LEU A 1 104 ? 3.179 10.892 57.150 1.00 63.31 104 LEU A CA 1
ATOM 786 C C . LEU A 1 104 ? 2.575 11.593 58.377 1.00 63.31 104 LEU A C 1
ATOM 788 O O . LEU A 1 104 ? 1.356 11.658 58.498 1.00 63.31 104 LEU A O 1
ATOM 792 N N . GLY A 1 105 ? 3.407 12.171 59.249 1.00 62.69 105 GLY A N 1
ATOM 793 C CA . GLY A 1 105 ? 2.954 12.941 60.412 1.00 62.69 105 GLY A CA 1
ATOM 794 C C . GLY A 1 105 ? 2.239 14.243 60.039 1.00 62.69 105 GLY A C 1
ATOM 795 O O . GLY A 1 105 ? 1.271 14.626 60.685 1.00 62.69 105 GLY A O 1
ATOM 796 N N . TYR A 1 106 ? 2.659 14.911 58.961 1.00 61.56 106 TYR A N 1
ATOM 797 C CA . TYR A 1 106 ? 1.916 16.048 58.417 1.00 61.56 106 TYR A CA 1
ATOM 798 C C . TYR A 1 106 ? 0.530 15.612 57.916 1.00 61.56 106 TYR A C 1
ATOM 800 O O . TYR A 1 106 ? -0.459 16.283 58.193 1.00 61.56 106 TYR A O 1
ATOM 808 N N . TYR A 1 107 ? 0.428 14.460 57.247 1.00 58.94 107 TYR A N 1
ATOM 809 C CA . TYR A 1 107 ? -0.845 13.942 56.737 1.00 58.94 107 TYR A CA 1
ATOM 810 C C . TYR A 1 107 ? -1.842 13.548 57.833 1.00 58.94 107 TYR A C 1
ATOM 812 O O . TYR A 1 107 ? -3.041 13.757 57.661 1.00 58.94 107 TYR A O 1
ATOM 820 N N . THR A 1 108 ? -1.379 13.015 58.968 1.00 57.56 108 THR A N 1
ATOM 821 C CA . THR A 1 108 ? -2.275 12.677 60.087 1.00 57.56 108 THR A CA 1
ATOM 822 C C . THR A 1 108 ? -2.850 13.912 60.775 1.00 57.56 108 THR A C 1
ATOM 824 O O . THR A 1 108 ? -3.954 13.838 61.313 1.00 57.56 108 THR A O 1
ATOM 827 N N . ILE A 1 109 ? -2.127 15.035 60.736 1.00 56.28 109 ILE A N 1
ATOM 828 C CA . ILE A 1 109 ? -2.488 16.276 61.429 1.00 56.28 109 ILE A CA 1
ATOM 829 C C . ILE A 1 109 ? -3.248 17.246 60.510 1.00 56.28 109 ILE A C 1
ATOM 831 O O . ILE A 1 109 ? -4.152 17.929 60.983 1.00 56.28 109 ILE A O 1
ATOM 835 N N . ALA A 1 110 ? -2.903 17.333 59.218 1.00 54.84 110 ALA A N 1
ATOM 836 C CA . ALA A 1 110 ? -3.237 18.515 58.422 1.00 54.84 110 ALA A CA 1
ATOM 837 C C . ALA A 1 110 ? -4.421 18.393 57.445 1.00 54.84 110 ALA A C 1
ATOM 839 O O . ALA A 1 110 ? -5.028 19.426 57.187 1.00 54.84 110 ALA A O 1
ATOM 840 N N . PHE A 1 111 ? -4.785 17.229 56.876 1.00 52.19 111 PHE A N 1
ATOM 841 C CA . PHE A 1 111 ? -5.780 17.230 55.782 1.00 52.19 111 PHE A CA 1
ATOM 842 C C . PHE A 1 111 ? -6.684 15.986 55.653 1.00 52.19 111 PHE A C 1
ATOM 844 O O . PHE A 1 111 ? -6.222 14.849 55.643 1.00 52.19 111 PHE A O 1
ATOM 851 N N . PHE A 1 112 ? -7.972 16.290 55.421 1.00 50.03 112 PHE A N 1
ATOM 852 C CA . PHE A 1 112 ? -9.161 15.468 55.126 1.00 50.03 112 PHE A CA 1
ATOM 853 C C . PHE A 1 112 ? -9.943 14.885 56.308 1.00 50.03 112 PHE A C 1
ATOM 855 O O . PHE A 1 112 ? -9.427 14.110 57.101 1.00 50.03 112 PHE A O 1
ATOM 862 N N . GLU A 1 113 ? -11.245 15.181 56.341 1.00 50.28 113 GLU A N 1
ATOM 863 C CA . GLU A 1 113 ? -12.316 14.541 57.124 1.00 50.28 113 GLU A CA 1
ATOM 864 C C . GLU A 1 113 ? -12.579 13.088 56.666 1.00 50.28 113 GLU A C 1
ATOM 866 O O . GLU A 1 113 ? -13.710 12.686 56.414 1.00 50.28 113 GLU A O 1
ATOM 871 N N . ARG A 1 114 ? -11.534 12.274 56.472 1.00 52.69 114 ARG A N 1
ATOM 872 C CA . ARG A 1 114 ? -11.712 10.844 56.180 1.00 52.69 114 ARG A CA 1
ATOM 873 C C . ARG A 1 114 ? -11.855 10.041 57.461 1.00 52.69 114 ARG A C 1
ATOM 875 O O . ARG A 1 114 ? -11.178 10.340 58.449 1.00 52.69 114 ARG A O 1
ATOM 882 N N . ASP A 1 115 ? -12.692 9.012 57.398 1.00 55.19 115 ASP A N 1
ATOM 883 C CA . ASP A 1 115 ? -12.909 8.034 58.460 1.00 55.19 115 ASP A CA 1
ATOM 884 C C . ASP A 1 115 ? -11.571 7.461 58.967 1.00 55.19 115 ASP A C 1
ATOM 886 O O . ASP A 1 115 ? -10.656 7.172 58.186 1.00 55.19 115 ASP A O 1
ATOM 890 N N . VAL A 1 116 ? -11.450 7.320 60.288 1.00 53.75 116 VAL A N 1
ATOM 891 C CA . VAL A 1 116 ? -10.260 6.801 60.974 1.00 53.75 116 VAL A CA 1
ATOM 892 C C . VAL A 1 116 ? -9.869 5.418 60.442 1.00 53.75 116 VAL A C 1
ATOM 894 O O . VAL A 1 116 ? -8.678 5.147 60.295 1.00 53.75 116 VAL A O 1
ATOM 897 N N . LEU A 1 117 ? -10.838 4.574 60.072 1.00 52.47 117 LEU A N 1
ATOM 898 C CA . LEU A 1 117 ? -10.586 3.242 59.513 1.00 52.47 117 LEU A CA 1
ATOM 899 C C . LEU A 1 117 ? -9.865 3.294 58.163 1.00 52.47 117 LEU A C 1
ATOM 901 O O . LEU A 1 117 ? -8.921 2.536 57.946 1.00 52.47 117 LEU A O 1
ATOM 905 N N . VAL A 1 118 ? -10.242 4.222 57.281 1.00 54.06 118 VAL A N 1
ATOM 906 C CA . VAL A 1 118 ? -9.589 4.387 55.971 1.00 54.06 118 VAL A CA 1
ATOM 907 C C . VAL A 1 118 ? -8.145 4.852 56.154 1.00 54.06 118 VAL A C 1
ATOM 909 O O . VAL A 1 118 ? -7.246 4.336 55.497 1.00 54.06 118 VAL A O 1
ATOM 912 N N . ARG A 1 119 ? -7.889 5.746 57.119 1.00 54.44 119 ARG A N 1
ATOM 913 C CA . ARG A 1 119 ? -6.522 6.194 57.439 1.00 54.44 119 ARG A CA 1
ATOM 914 C C . ARG A 1 119 ? -5.664 5.067 58.009 1.00 54.44 119 ARG A C 1
ATOM 916 O O . ARG A 1 119 ? -4.484 4.963 57.685 1.00 54.44 119 ARG A O 1
ATOM 923 N N . VAL A 1 120 ? -6.246 4.217 58.852 1.00 53.66 120 VAL A N 1
ATOM 924 C CA . VAL A 1 120 ? -5.551 3.043 59.391 1.00 53.66 120 VAL A CA 1
ATOM 925 C C . VAL A 1 120 ? -5.178 2.091 58.253 1.00 53.66 120 VAL A C 1
ATOM 927 O O . VAL A 1 120 ? -4.025 1.682 58.162 1.00 53.66 120 VAL A O 1
ATOM 930 N N . VAL A 1 121 ? -6.101 1.801 57.335 1.00 54.78 121 VAL A N 1
ATOM 931 C CA . VAL A 1 121 ? -5.854 0.880 56.214 1.00 54.78 121 VAL A CA 1
ATOM 932 C C . VAL A 1 121 ? -4.867 1.447 55.189 1.00 54.78 121 VAL A C 1
ATOM 934 O O . VAL A 1 121 ? -4.005 0.712 54.717 1.00 54.78 121 VAL A O 1
ATOM 937 N N . GLU A 1 122 ? -4.938 2.736 54.858 1.00 52.75 122 GLU A N 1
ATOM 938 C CA . GLU A 1 122 ? -4.049 3.344 53.857 1.00 52.75 122 GLU A CA 1
ATOM 939 C C . GLU A 1 122 ? -2.614 3.531 54.378 1.00 52.75 122 GLU A C 1
ATOM 941 O O . GLU A 1 122 ? -1.655 3.349 53.624 1.00 52.75 122 GLU A O 1
ATOM 946 N N . PHE A 1 123 ? -2.437 3.873 55.661 1.00 55.66 123 PHE A N 1
ATOM 947 C CA . PHE A 1 123 ? -1.148 4.373 56.159 1.00 55.66 123 PHE A CA 1
ATOM 948 C C . PHE A 1 123 ? -0.443 3.465 57.170 1.00 55.66 123 PHE A C 1
ATOM 950 O O . PHE A 1 123 ? 0.785 3.535 57.274 1.00 55.66 123 PHE A O 1
ATOM 957 N N . VAL A 1 124 ? -1.149 2.567 57.866 1.00 58.09 124 VAL A N 1
ATOM 958 C CA . VAL A 1 124 ? -0.496 1.584 58.750 1.00 58.09 124 VAL A CA 1
ATOM 959 C C . VAL A 1 124 ? 0.348 0.576 57.964 1.00 58.09 124 VAL A C 1
ATOM 961 O O . VAL A 1 124 ? 1.470 0.327 58.403 1.00 58.09 124 VAL A O 1
ATOM 964 N N . PRO A 1 125 ? -0.062 0.044 56.793 1.00 56.88 125 PRO A N 1
ATOM 965 C CA . PRO A 1 125 ? 0.779 -0.895 56.050 1.00 56.88 125 PRO A CA 1
ATOM 966 C C . PRO A 1 125 ? 2.114 -0.284 55.583 1.00 56.88 125 PRO A C 1
ATOM 968 O O . PRO A 1 125 ? 3.150 -0.892 55.860 1.00 56.88 125 PRO A O 1
ATOM 971 N N . PRO A 1 126 ? 2.170 0.928 54.987 1.00 53.59 126 PRO A N 1
ATOM 972 C CA . PRO A 1 126 ? 3.441 1.592 54.687 1.00 53.59 126 PRO A CA 1
ATOM 973 C C . PRO A 1 126 ? 4.306 1.852 55.928 1.00 53.59 126 PRO A C 1
ATOM 975 O O . PRO A 1 126 ? 5.524 1.685 55.868 1.00 53.59 126 PRO A O 1
ATOM 978 N N . LEU A 1 127 ? 3.698 2.227 57.061 1.00 55.88 127 LEU A N 1
ATOM 979 C CA . LEU A 1 127 ? 4.408 2.501 58.315 1.00 55.88 127 LEU A CA 1
ATOM 980 C C . LEU A 1 127 ? 5.001 1.219 58.925 1.00 55.88 127 LEU A C 1
ATOM 982 O O . LEU A 1 127 ? 6.158 1.199 59.341 1.00 55.88 127 LEU A O 1
ATOM 986 N N . VAL A 1 128 ? 4.230 0.131 58.924 1.00 58.06 128 VAL A N 1
ATOM 987 C CA . VAL A 1 128 ? 4.647 -1.201 59.385 1.00 58.06 128 VAL A CA 1
ATOM 988 C C . VAL A 1 128 ? 5.728 -1.775 58.475 1.00 58.06 128 VAL A C 1
ATOM 990 O O . VAL A 1 128 ? 6.672 -2.377 58.976 1.00 58.06 128 VAL A O 1
ATOM 993 N N . VAL A 1 129 ? 5.664 -1.537 57.163 1.00 53.50 129 VAL A N 1
ATOM 994 C CA . VAL A 1 129 ? 6.735 -1.905 56.225 1.00 53.50 129 VAL A CA 1
ATOM 995 C C . VAL A 1 129 ? 7.993 -1.073 56.489 1.00 53.50 129 VAL A C 1
ATOM 997 O O . VAL A 1 129 ? 9.078 -1.634 56.620 1.00 53.50 129 VAL A O 1
ATOM 1000 N N . ALA A 1 130 ? 7.873 0.247 56.654 1.00 54.94 130 ALA A N 1
ATOM 1001 C CA . ALA A 1 130 ? 9.015 1.125 56.918 1.00 54.94 130 ALA A CA 1
ATOM 1002 C C . ALA A 1 130 ? 9.727 0.802 58.247 1.00 54.94 130 ALA A C 1
ATOM 1004 O O . ALA A 1 130 ? 10.959 0.826 58.316 1.00 54.94 130 ALA A O 1
ATOM 1005 N N . ILE A 1 131 ? 8.969 0.468 59.296 1.00 54.81 131 ILE A N 1
ATOM 1006 C CA . ILE A 1 131 ? 9.501 0.074 60.609 1.00 54.81 131 ILE A CA 1
ATOM 1007 C C . ILE A 1 131 ? 9.993 -1.385 60.576 1.00 54.81 131 ILE A C 1
ATOM 1009 O O . ILE A 1 131 ? 11.097 -1.681 61.034 1.00 54.81 131 ILE A O 1
ATOM 1013 N N . GLY A 1 132 ? 9.223 -2.295 59.978 1.00 53.25 132 GLY A N 1
ATOM 1014 C CA . GLY A 1 132 ? 9.502 -3.732 59.907 1.00 53.25 132 GLY A CA 1
ATOM 1015 C C . GLY A 1 132 ? 10.747 -4.085 59.090 1.00 53.25 132 GLY A C 1
ATOM 1016 O O . GLY A 1 132 ? 11.523 -4.953 59.504 1.00 53.25 132 GLY A O 1
ATOM 1017 N N . VAL A 1 133 ? 11.011 -3.350 58.001 1.00 52.75 133 VAL A N 1
ATOM 1018 C CA . VAL A 1 133 ? 12.239 -3.473 57.191 1.00 52.75 133 VAL A CA 1
ATOM 1019 C C . VAL A 1 133 ? 13.498 -3.188 58.024 1.00 52.75 133 VAL A C 1
ATOM 1021 O O . VAL A 1 133 ? 14.541 -3.793 57.774 1.00 52.75 133 VAL A O 1
ATOM 1024 N N . ARG A 1 134 ? 13.413 -2.341 59.062 1.00 53.00 134 ARG A N 1
ATOM 1025 C CA . ARG A 1 134 ? 14.543 -2.041 59.959 1.00 53.00 134 ARG A CA 1
ATOM 1026 C C . ARG A 1 134 ? 14.766 -3.066 61.069 1.00 53.00 134 ARG A C 1
ATOM 1028 O O . ARG A 1 134 ? 15.902 -3.197 61.512 1.00 53.00 134 ARG A O 1
ATOM 1035 N N . VAL A 1 135 ? 13.727 -3.765 61.526 1.00 53.22 135 VAL A N 1
ATOM 1036 C CA . VAL A 1 135 ? 13.823 -4.645 62.709 1.00 53.22 135 VAL A CA 1
ATOM 1037 C C . VAL A 1 135 ? 14.202 -6.085 62.346 1.00 53.22 135 VAL A C 1
ATOM 1039 O O . VAL A 1 135 ? 14.869 -6.747 63.133 1.00 53.22 135 VAL A O 1
ATOM 1042 N N . THR A 1 136 ? 13.817 -6.592 61.166 1.00 47.72 136 THR A N 1
ATOM 1043 C CA . THR A 1 136 ? 13.925 -8.043 60.871 1.00 47.72 136 THR A CA 1
ATOM 1044 C C . THR A 1 136 ? 14.590 -8.417 59.543 1.00 47.72 136 THR A C 1
ATOM 1046 O O . THR A 1 136 ? 14.768 -9.603 59.261 1.00 47.72 136 THR A O 1
ATOM 1049 N N . GLY A 1 137 ? 15.025 -7.432 58.751 1.00 51.03 137 GLY A N 1
ATOM 1050 C CA . GLY A 1 137 ? 15.686 -7.658 57.465 1.00 51.03 137 GLY A CA 1
ATOM 1051 C C . GLY A 1 137 ? 14.730 -8.075 56.335 1.00 51.03 137 GLY A C 1
ATOM 1052 O O . GLY A 1 137 ? 13.702 -8.721 56.533 1.00 51.03 137 GLY A O 1
ATOM 1053 N N . TRP A 1 138 ? 15.108 -7.709 55.107 1.00 49.31 138 TRP A N 1
ATOM 1054 C CA . TRP A 1 138 ? 14.307 -7.775 53.870 1.00 49.31 138 TRP A CA 1
ATOM 1055 C C . TRP A 1 138 ? 13.590 -9.114 53.606 1.00 49.31 138 TRP A C 1
ATOM 1057 O O . TRP A 1 138 ? 12.503 -9.150 53.032 1.00 49.31 138 TRP A O 1
ATOM 1067 N N . ARG A 1 139 ? 14.172 -10.233 54.055 1.00 45.75 139 ARG A N 1
ATOM 1068 C CA . ARG A 1 139 ? 13.713 -11.589 53.715 1.00 45.75 139 ARG A CA 1
ATOM 1069 C C . ARG A 1 139 ? 12.373 -11.988 54.347 1.00 45.75 139 ARG A C 1
ATOM 1071 O O . ARG A 1 139 ? 11.735 -12.891 53.823 1.00 45.75 139 ARG A O 1
ATOM 1078 N N . ARG A 1 140 ? 11.914 -11.327 55.420 1.00 45.97 140 ARG A N 1
ATOM 1079 C CA . ARG A 1 140 ? 10.620 -11.645 56.070 1.00 45.97 140 ARG A CA 1
ATOM 1080 C C . ARG A 1 140 ? 9.455 -10.735 55.648 1.00 45.97 140 ARG A C 1
ATOM 1082 O O . ARG A 1 140 ? 8.308 -11.149 55.765 1.00 45.97 140 ARG A O 1
ATOM 1089 N N . CYS A 1 141 ? 9.719 -9.561 55.062 1.00 46.50 141 CYS A N 1
ATOM 1090 C CA . CYS A 1 141 ? 8.671 -8.676 54.518 1.00 46.50 141 CYS A CA 1
ATOM 1091 C C . CYS A 1 141 ? 7.970 -9.253 53.274 1.00 46.50 141 CYS A C 1
ATOM 1093 O O . CYS A 1 141 ? 6.813 -8.926 53.016 1.00 46.50 141 CYS A O 1
ATOM 1095 N N . CYS A 1 142 ? 8.625 -10.167 52.548 1.00 50.84 142 CYS A N 1
ATOM 1096 C CA . CYS A 1 142 ? 8.013 -10.864 51.414 1.00 50.84 142 CYS A CA 1
ATOM 1097 C C . CYS A 1 142 ? 6.765 -11.666 51.824 1.00 50.84 142 CYS A C 1
ATOM 1099 O O . CYS A 1 142 ? 5.863 -11.797 51.005 1.00 50.84 142 CYS A O 1
ATOM 1101 N N . LEU A 1 143 ? 6.683 -12.125 53.084 1.00 44.06 143 LEU A N 1
ATOM 1102 C CA . LEU A 1 143 ? 5.563 -12.914 53.616 1.00 44.06 143 LEU A CA 1
ATOM 1103 C C . LEU A 1 143 ? 4.297 -12.066 53.869 1.00 44.06 143 LEU A C 1
ATOM 1105 O O . LEU A 1 143 ? 3.178 -12.527 53.674 1.00 44.06 143 LEU A O 1
ATOM 1109 N N . VAL A 1 144 ? 4.466 -10.801 54.271 1.00 47.75 144 VAL A N 1
ATOM 1110 C CA . VAL A 1 144 ? 3.344 -9.866 54.495 1.00 47.75 144 VAL A CA 1
ATOM 1111 C C . VAL A 1 144 ? 2.812 -9.333 53.162 1.00 47.75 144 VAL A C 1
ATOM 1113 O O . VAL A 1 144 ? 1.604 -9.202 52.989 1.00 47.75 144 VAL A O 1
ATOM 1116 N N . LEU A 1 145 ? 3.695 -9.123 52.180 1.00 46.72 145 LEU A N 1
ATOM 1117 C CA . LEU A 1 145 ? 3.300 -8.815 50.801 1.00 46.72 145 LEU A CA 1
ATOM 1118 C C . LEU A 1 145 ? 2.546 -9.979 50.136 1.00 46.72 145 LEU A C 1
ATOM 1120 O O . LEU A 1 145 ? 1.649 -9.725 49.339 1.00 46.72 145 LEU A O 1
ATOM 1124 N N . THR A 1 146 ? 2.834 -11.237 50.500 1.00 47.72 146 THR A N 1
ATOM 1125 C CA . THR A 1 146 ? 2.050 -12.392 50.019 1.00 47.72 146 THR A CA 1
ATOM 1126 C C . THR A 1 146 ? 0.653 -12.447 50.643 1.00 47.72 146 THR A C 1
ATOM 1128 O O . THR A 1 146 ? -0.292 -12.822 49.960 1.00 47.72 146 THR A O 1
ATOM 1131 N N . LEU A 1 147 ? 0.490 -12.023 51.902 1.00 42.66 147 LEU A N 1
ATOM 1132 C CA . LEU A 1 147 ? -0.813 -12.008 52.584 1.00 42.66 147 LEU A CA 1
ATOM 1133 C C . LEU A 1 147 ? -1.724 -10.848 52.140 1.00 42.66 147 LEU A C 1
ATOM 1135 O O . LEU A 1 147 ? -2.936 -11.024 52.085 1.00 42.66 147 LEU A O 1
ATOM 1139 N N . VAL A 1 148 ? -1.164 -9.691 51.768 1.00 46.06 148 VAL A N 1
ATOM 1140 C CA . VAL A 1 148 ? -1.941 -8.576 51.184 1.00 46.06 148 VAL A CA 1
ATOM 1141 C C . VAL A 1 148 ? -2.276 -8.837 49.708 1.00 46.06 148 VAL A C 1
ATOM 1143 O O . VAL A 1 148 ? -3.376 -8.511 49.264 1.00 46.06 148 VAL A O 1
ATOM 1146 N N . ALA A 1 149 ? -1.389 -9.508 48.961 1.00 42.25 149 ALA A N 1
ATOM 1147 C CA . ALA A 1 149 ? -1.709 -9.994 47.617 1.00 42.25 149 ALA A CA 1
ATOM 1148 C C . ALA A 1 149 ? -2.855 -11.025 47.645 1.00 42.25 149 ALA A C 1
ATOM 1150 O O . ALA A 1 149 ? -3.785 -10.917 46.853 1.00 42.25 149 ALA A O 1
ATOM 1151 N N . ALA A 1 150 ? -2.867 -11.932 48.630 1.00 40.09 150 ALA A N 1
ATOM 1152 C CA . ALA A 1 150 ? -3.920 -12.940 48.783 1.00 40.09 150 ALA A CA 1
ATOM 1153 C C . ALA A 1 150 ? -5.312 -12.368 49.137 1.00 40.09 150 ALA A C 1
ATOM 1155 O O . ALA A 1 150 ? -6.316 -13.038 48.918 1.00 40.09 150 ALA A O 1
ATOM 1156 N N . ALA A 1 151 ? -5.403 -11.135 49.651 1.00 41.31 151 ALA A N 1
ATOM 1157 C CA . ALA A 1 151 ? -6.684 -10.461 49.896 1.00 41.31 151 ALA A CA 1
ATOM 1158 C C . ALA A 1 151 ? -7.228 -9.712 48.658 1.00 41.31 151 ALA A C 1
ATOM 1160 O O . ALA A 1 151 ? -8.358 -9.230 48.681 1.00 41.31 151 ALA A O 1
ATOM 1161 N N . SER A 1 152 ? -6.437 -9.615 47.582 1.00 43.03 152 SER A N 1
ATOM 1162 C CA . SER A 1 152 ? -6.788 -8.892 46.348 1.00 43.03 152 SER A CA 1
ATOM 1163 C C . SER A 1 152 ? -7.410 -9.795 45.272 1.00 43.03 152 SER A C 1
ATOM 1165 O O . SER A 1 152 ? -8.027 -9.295 44.335 1.00 43.03 152 SER A O 1
ATOM 1167 N N . ASP A 1 153 ? -7.295 -11.118 45.417 1.00 37.72 153 ASP A N 1
ATOM 1168 C CA . ASP A 1 153 ? -7.714 -12.114 44.415 1.00 37.72 153 ASP A CA 1
ATOM 1169 C C . ASP A 1 153 ? -9.229 -12.415 44.399 1.00 37.72 153 ASP A C 1
ATOM 1171 O O . ASP A 1 153 ? -9.674 -13.369 43.764 1.00 37.72 153 ASP A O 1
ATOM 1175 N N . ALA A 1 154 ? -10.052 -11.596 45.062 1.00 45.81 154 ALA A N 1
ATOM 1176 C CA . ALA A 1 154 ? -11.508 -11.765 45.103 1.00 45.81 154 ALA A CA 1
ATOM 1177 C C . ALA A 1 154 ? -12.299 -10.675 44.354 1.00 45.81 154 ALA A C 1
ATOM 1179 O O . ALA A 1 154 ? -13.518 -10.602 44.505 1.00 45.81 154 ALA A O 1
ATOM 1180 N N . VAL A 1 155 ? -11.655 -9.840 43.530 1.00 54.84 155 VAL A N 1
ATOM 1181 C CA . VAL A 1 155 ? -12.382 -9.045 42.526 1.00 54.84 155 VAL A CA 1
ATOM 1182 C C . VAL A 1 155 ? -12.327 -9.815 41.215 1.00 54.84 155 VAL A C 1
ATOM 1184 O O . VAL A 1 155 ? -11.295 -9.853 40.546 1.00 54.84 155 VAL A O 1
ATOM 1187 N N . ALA A 1 156 ? -13.431 -10.480 40.872 1.00 67.50 156 ALA A N 1
ATOM 1188 C CA . ALA A 1 156 ? -13.577 -11.132 39.578 1.00 67.50 156 ALA A CA 1
ATOM 1189 C C . ALA A 1 156 ? -13.239 -10.128 38.464 1.00 67.50 156 ALA A C 1
ATOM 1191 O O . ALA A 1 156 ? -13.755 -9.009 38.460 1.00 67.50 156 ALA A O 1
ATOM 1192 N N . GLN A 1 157 ? -12.345 -10.504 37.542 1.00 80.25 157 GLN A N 1
ATOM 1193 C CA . GLN A 1 157 ? -12.035 -9.650 36.396 1.00 80.25 157 GLN A CA 1
ATOM 1194 C C . GLN A 1 157 ? -13.322 -9.419 35.592 1.00 80.25 157 GLN A C 1
ATOM 1196 O O . GLN A 1 157 ? -13.959 -10.416 35.228 1.00 80.25 157 GLN A O 1
ATOM 1201 N N . PRO A 1 158 ? -13.693 -8.156 35.297 1.00 90.50 158 PRO A N 1
ATOM 1202 C CA . PRO A 1 158 ? -14.865 -7.852 34.488 1.00 90.50 158 PRO A CA 1
ATOM 1203 C C . PRO A 1 158 ? -14.824 -8.636 33.182 1.00 90.50 158 PRO A C 1
ATOM 1205 O O . PRO A 1 158 ? -13.772 -8.720 32.543 1.00 90.50 158 PRO A O 1
ATOM 1208 N N . ARG A 1 159 ? -15.948 -9.212 32.767 1.00 95.00 159 ARG A N 1
ATOM 1209 C CA . ARG A 1 159 ? -16.066 -9.882 31.470 1.00 95.00 159 ARG A CA 1
ATOM 1210 C C . ARG A 1 159 ? -16.870 -9.043 30.498 1.00 95.00 159 ARG A C 1
ATOM 1212 O O . ARG A 1 159 ? -17.669 -8.195 30.886 1.00 95.00 159 ARG A O 1
ATOM 1219 N N . ILE A 1 160 ? -16.660 -9.291 29.211 1.00 96.56 160 ILE A N 1
ATOM 1220 C CA . ILE A 1 160 ? -17.480 -8.707 28.154 1.00 96.56 160 ILE A CA 1
ATOM 1221 C C . ILE A 1 160 ? -18.818 -9.438 28.163 1.00 96.56 160 ILE A C 1
ATOM 1223 O O . ILE A 1 160 ? -18.921 -10.555 27.664 1.00 96.56 160 ILE A O 1
ATOM 1227 N N . ARG A 1 161 ? -19.850 -8.820 28.728 1.00 96.19 161 ARG A N 1
ATOM 1228 C CA . ARG A 1 161 ? -21.200 -9.386 28.747 1.00 96.19 161 ARG A CA 1
ATOM 1229 C C . ARG A 1 161 ? -21.842 -9.327 27.365 1.00 96.19 161 ARG A C 1
ATOM 1231 O O . ARG A 1 161 ? -22.439 -10.306 26.931 1.00 96.19 161 ARG A O 1
ATOM 1238 N N . LYS A 1 162 ? -21.706 -8.186 26.688 1.00 96.50 162 LYS A N 1
ATOM 1239 C CA . LYS A 1 162 ? -22.328 -7.907 25.390 1.00 96.50 162 LYS A CA 1
ATOM 1240 C C . LYS A 1 162 ? -21.340 -7.229 24.444 1.00 96.50 162 LYS A C 1
ATOM 1242 O O . LYS A 1 162 ? -20.619 -6.323 24.867 1.00 96.50 162 LYS A O 1
ATOM 1247 N N . LEU A 1 163 ? -21.316 -7.651 23.178 1.00 97.19 163 LEU A N 1
ATOM 1248 C CA . LEU A 1 163 ? -20.462 -7.085 22.132 1.00 97.19 163 LEU A CA 1
ATOM 1249 C C . LEU A 1 163 ? -21.264 -6.798 20.858 1.00 97.19 163 LEU A C 1
ATOM 1251 O O . LEU A 1 163 ? -21.529 -7.688 20.040 1.00 97.19 163 LEU A O 1
ATOM 1255 N N . GLU A 1 164 ? -21.578 -5.521 20.661 1.00 97.06 164 GLU A N 1
ATOM 1256 C CA . GLU A 1 164 ? -22.367 -5.039 19.527 1.00 97.06 164 GLU A CA 1
ATOM 1257 C C . GLU A 1 164 ? -21.519 -4.243 18.535 1.00 97.06 164 GLU A C 1
ATOM 1259 O O . GLU A 1 164 ? -20.585 -3.530 18.906 1.00 97.06 164 GLU A O 1
ATOM 1264 N N . ILE A 1 165 ? -21.859 -4.371 17.251 1.00 97.94 165 ILE A N 1
ATOM 1265 C CA . ILE A 1 165 ? -21.282 -3.579 16.164 1.00 97.94 165 ILE A CA 1
ATOM 1266 C C . ILE A 1 165 ? -22.402 -2.709 15.600 1.00 97.94 165 ILE A C 1
ATOM 1268 O O . ILE A 1 165 ? -23.414 -3.224 15.134 1.00 97.94 165 ILE A O 1
ATOM 1272 N N . GLU A 1 166 ? -22.219 -1.395 15.639 1.00 97.69 166 GLU A N 1
ATOM 1273 C CA . GLU A 1 166 ? -23.235 -0.410 15.263 1.00 97.69 166 GLU A CA 1
ATOM 1274 C C . GLU A 1 166 ? -22.779 0.411 14.054 1.00 97.69 166 GLU A C 1
ATOM 1276 O O . GLU A 1 166 ? -21.596 0.718 13.923 1.00 97.69 166 GLU A O 1
ATOM 1281 N N . GLY A 1 167 ? -23.720 0.837 13.205 1.00 96.19 167 GLY A N 1
ATOM 1282 C CA . GLY A 1 167 ? -23.434 1.720 12.063 1.00 96.19 167 GLY A CA 1
ATOM 1283 C C . GLY A 1 167 ? -23.026 1.002 10.771 1.00 96.19 167 GLY A C 1
ATOM 1284 O O . GLY A 1 167 ? -22.593 1.654 9.820 1.00 96.19 167 GLY A O 1
ATOM 1285 N N . LEU A 1 168 ? -23.183 -0.325 10.726 1.00 97.06 168 LEU A N 1
ATOM 1286 C CA . LEU A 1 168 ? -23.125 -1.088 9.482 1.00 97.06 168 LEU A CA 1
ATOM 1287 C C . LEU A 1 168 ? -24.386 -0.833 8.648 1.00 97.06 168 LEU A C 1
ATOM 1289 O O . LEU A 1 168 ? -25.491 -0.809 9.186 1.00 97.06 168 LEU A O 1
ATOM 1293 N N . ASP A 1 169 ? -24.205 -0.667 7.344 1.00 94.75 169 ASP A N 1
ATOM 1294 C CA . ASP A 1 169 ? -25.283 -0.441 6.374 1.00 94.75 169 ASP A CA 1
ATOM 1295 C C . ASP A 1 169 ? -25.162 -1.457 5.234 1.00 94.75 169 ASP A C 1
ATOM 1297 O O . ASP A 1 169 ? -25.972 -2.374 5.098 1.00 94.75 169 ASP A O 1
ATOM 1301 N N . ARG A 1 170 ? -24.069 -1.379 4.467 1.00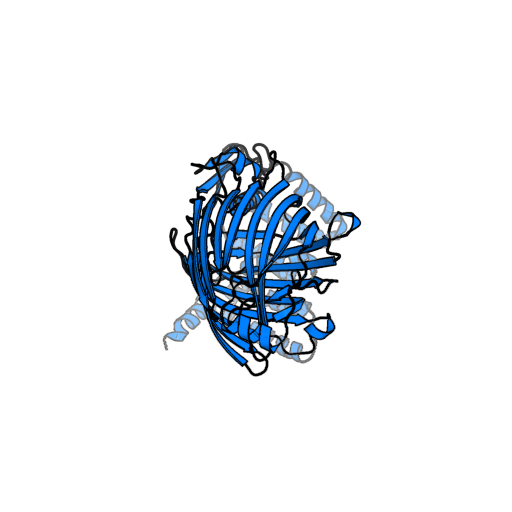 95.62 170 ARG A N 1
ATOM 1302 C CA . ARG A 1 170 ? -23.812 -2.283 3.342 1.00 95.62 170 ARG A CA 1
ATOM 1303 C C . ARG A 1 170 ? -22.929 -3.465 3.734 1.00 95.62 170 ARG A C 1
ATOM 1305 O O . ARG A 1 170 ? -23.050 -4.545 3.153 1.00 95.62 170 ARG A O 1
ATOM 1312 N N . THR A 1 171 ? -22.000 -3.275 4.664 1.00 97.62 171 THR A N 1
ATOM 1313 C CA . THR A 1 171 ? -21.047 -4.317 5.056 1.00 97.62 171 THR A CA 1
ATOM 1314 C C . THR A 1 171 ? -21.733 -5.345 5.945 1.00 97.62 171 THR A C 1
ATOM 1316 O O . THR A 1 171 ? -22.327 -5.007 6.964 1.00 97.62 171 THR A O 1
ATOM 1319 N N . ARG A 1 172 ? -21.631 -6.632 5.594 1.00 97.38 172 ARG A N 1
ATOM 1320 C CA . ARG A 1 172 ? -22.255 -7.695 6.394 1.00 97.38 172 ARG A CA 1
ATOM 1321 C C . ARG A 1 172 ? -21.615 -7.760 7.778 1.00 97.38 172 ARG A C 1
ATOM 1323 O O . ARG A 1 172 ? -20.392 -7.767 7.897 1.00 97.38 172 ARG A O 1
ATOM 1330 N N . GLU A 1 173 ? -22.422 -7.935 8.818 1.00 96.75 173 GLU A N 1
ATOM 1331 C CA . GLU A 1 173 ? -21.927 -7.978 10.199 1.00 96.75 173 GLU A CA 1
ATOM 1332 C C . GLU A 1 173 ? -20.849 -9.045 10.424 1.00 96.75 173 GLU A C 1
ATOM 1334 O O . GLU A 1 173 ? -19.835 -8.773 11.061 1.00 96.75 173 GLU A O 1
ATOM 1339 N N . ALA A 1 174 ? -20.992 -10.227 9.815 1.00 95.88 174 ALA A N 1
ATOM 1340 C CA . ALA A 1 174 ? -19.994 -11.297 9.891 1.00 95.88 174 ALA A CA 1
ATOM 1341 C C . ALA A 1 174 ? -18.588 -10.857 9.424 1.00 95.88 174 ALA A C 1
ATOM 1343 O O . ALA A 1 174 ? -17.582 -11.369 9.916 1.00 95.88 174 ALA A O 1
ATOM 1344 N N . ILE A 1 175 ? -18.512 -9.894 8.498 1.00 96.44 175 ILE A N 1
ATOM 1345 C CA . ILE A 1 175 ? -17.263 -9.341 7.961 1.00 96.44 175 ILE A CA 1
ATOM 1346 C C . ILE A 1 175 ? -16.586 -8.420 8.971 1.00 96.44 175 ILE A C 1
ATOM 1348 O O . ILE A 1 175 ? -15.369 -8.477 9.110 1.00 96.44 175 ILE A O 1
ATOM 1352 N N . ALA A 1 176 ? -17.350 -7.601 9.694 1.00 96.94 176 ALA A N 1
ATOM 1353 C CA . ALA A 1 176 ? -16.803 -6.788 10.774 1.00 96.94 176 ALA A CA 1
ATOM 1354 C C . ALA A 1 176 ? -16.455 -7.665 11.989 1.00 96.94 176 ALA A C 1
ATOM 1356 O O . ALA A 1 176 ? -15.354 -7.593 12.534 1.00 96.94 176 ALA A O 1
ATOM 1357 N N . ARG A 1 177 ? -17.362 -8.573 12.364 1.00 96.75 177 ARG A N 1
ATOM 1358 C CA . ARG A 1 177 ? -17.238 -9.444 13.538 1.00 96.75 177 ARG A CA 1
ATOM 1359 C C . ARG A 1 177 ? -16.013 -10.356 13.479 1.00 96.75 177 ARG A C 1
ATOM 1361 O O . ARG A 1 177 ? -15.372 -10.558 14.505 1.00 96.75 177 ARG A O 1
ATOM 1368 N N . ARG A 1 178 ? -15.634 -10.870 12.302 1.00 95.00 178 ARG A N 1
ATOM 1369 C CA . ARG A 1 178 ? -14.432 -11.721 12.153 1.00 95.00 178 ARG A CA 1
ATOM 1370 C C . ARG A 1 178 ? -13.103 -10.987 12.364 1.00 95.00 178 ARG A C 1
ATOM 1372 O O . ARG A 1 178 ? -12.091 -11.646 12.597 1.00 95.00 178 ARG A O 1
ATOM 1379 N N . GLU A 1 179 ? -13.080 -9.658 12.254 1.00 95.88 179 GLU A N 1
ATOM 1380 C CA . GLU A 1 179 ? -11.866 -8.867 12.498 1.00 95.88 179 GLU A CA 1
ATOM 1381 C C . GLU A 1 179 ? -11.646 -8.593 13.993 1.00 95.88 179 GLU A C 1
ATOM 1383 O O . GLU A 1 179 ? -10.520 -8.292 14.404 1.00 95.88 179 GLU A O 1
ATOM 1388 N N . LEU A 1 180 ? -12.693 -8.747 14.813 1.00 96.69 180 LEU A N 1
ATOM 1389 C CA . LEU A 1 180 ? -12.611 -8.609 16.262 1.00 96.69 180 LEU A CA 1
ATOM 1390 C C . LEU A 1 180 ? -11.830 -9.777 16.869 1.00 96.69 180 LEU A C 1
ATOM 1392 O O . LEU A 1 180 ? -12.040 -10.942 16.525 1.00 96.69 180 LEU A O 1
ATOM 1396 N N . ILE A 1 181 ? -10.926 -9.466 17.798 1.00 95.75 181 ILE A N 1
ATOM 1397 C CA . ILE A 1 181 ? -10.174 -10.481 18.549 1.00 95.75 181 ILE A CA 1
ATOM 1398 C C . ILE A 1 181 ? -10.780 -10.788 19.912 1.00 95.75 181 ILE A C 1
ATOM 1400 O O . ILE A 1 181 ? -10.275 -11.681 20.586 1.00 95.75 181 ILE A O 1
ATOM 1404 N N . VAL A 1 182 ? -11.815 -10.055 20.317 1.00 96.75 182 VAL A N 1
ATOM 1405 C CA . VAL A 1 182 ? -12.587 -10.269 21.546 1.00 96.75 182 VAL A CA 1
ATOM 1406 C C . VAL A 1 182 ? -13.963 -10.835 21.216 1.00 96.75 182 VAL A C 1
ATOM 1408 O O . VAL A 1 182 ? -14.486 -10.615 20.120 1.00 96.75 182 VAL A O 1
ATOM 1411 N N . ARG A 1 183 ? -14.544 -11.570 22.163 1.00 97.12 183 ARG A N 1
ATOM 1412 C CA . ARG A 1 183 ? -15.896 -12.133 22.075 1.00 97.12 183 ARG A CA 1
ATOM 1413 C C . ARG A 1 183 ? -16.655 -11.906 23.377 1.00 97.12 183 ARG A C 1
ATOM 1415 O O . ARG A 1 183 ? -16.060 -11.614 24.408 1.00 97.12 183 ARG A O 1
ATOM 1422 N N . GLU A 1 184 ? -17.971 -12.060 23.320 1.00 96.56 184 GLU A N 1
ATOM 1423 C CA . GLU A 1 184 ? -18.800 -12.127 24.525 1.00 96.56 184 GLU A CA 1
ATOM 1424 C C . GLU A 1 184 ? -18.329 -13.290 25.412 1.00 96.56 184 GLU A C 1
ATOM 1426 O O . GLU A 1 184 ? -18.015 -14.375 24.920 1.00 96.56 184 GLU A O 1
ATOM 1431 N N . GLY A 1 185 ? -18.230 -13.040 26.714 1.00 95.06 185 GLY A N 1
ATOM 1432 C CA . GLY A 1 185 ? -17.681 -13.943 27.722 1.00 95.06 185 GLY A CA 1
ATOM 1433 C C . GLY A 1 185 ? -16.167 -13.837 27.943 1.00 95.06 185 GLY A C 1
ATOM 1434 O O . GLY A 1 185 ? -15.687 -14.338 28.964 1.00 95.06 185 GLY A O 1
ATOM 1435 N N . ASP A 1 186 ? -15.413 -13.184 27.049 1.00 96.06 186 ASP A N 1
ATOM 1436 C CA . ASP A 1 186 ? -13.974 -12.963 27.245 1.00 96.06 186 ASP A CA 1
ATOM 1437 C C . ASP A 1 186 ? -13.721 -12.017 28.440 1.00 96.06 186 ASP A C 1
ATOM 1439 O O . ASP A 1 186 ? -14.531 -11.122 28.703 1.00 96.06 186 ASP A O 1
ATOM 1443 N N . PRO A 1 187 ? -12.578 -12.147 29.143 1.00 95.38 187 PRO A N 1
ATOM 1444 C CA . PRO A 1 187 ? -12.126 -11.129 30.089 1.00 95.38 187 PRO A CA 1
ATOM 1445 C C . PRO A 1 187 ? -12.000 -9.762 29.407 1.00 95.38 187 PRO A C 1
ATOM 1447 O O . PRO A 1 187 ? -11.505 -9.670 28.278 1.00 95.38 187 PRO A O 1
ATOM 1450 N N . TYR A 1 188 ? -12.428 -8.707 30.096 1.00 94.62 188 TYR A N 1
ATOM 1451 C CA . TYR A 1 188 ? -12.271 -7.337 29.633 1.00 94.62 188 TYR A CA 1
ATOM 1452 C C . TYR A 1 188 ? -10.788 -6.980 29.533 1.00 94.62 188 TYR A C 1
ATOM 1454 O O . TYR A 1 188 ? -10.042 -7.031 30.509 1.00 94.62 188 TYR A O 1
ATOM 1462 N N . ASP A 1 189 ? -10.382 -6.585 28.332 1.00 95.31 189 ASP A N 1
ATOM 1463 C CA . ASP A 1 189 ? -9.050 -6.081 28.036 1.00 95.31 189 ASP A CA 1
ATOM 1464 C C . ASP A 1 189 ? -9.188 -4.946 27.017 1.00 95.31 189 ASP A C 1
ATOM 1466 O O . ASP A 1 189 ? -9.489 -5.164 25.837 1.00 95.31 189 ASP A O 1
ATOM 1470 N N . GLU A 1 190 ? -8.978 -3.718 27.490 1.00 94.25 190 GLU A N 1
ATOM 1471 C CA . GLU A 1 190 ? -9.067 -2.507 26.675 1.00 94.25 190 GLU A CA 1
ATOM 1472 C C . GLU A 1 190 ? -8.103 -2.546 25.481 1.00 94.25 190 GLU A C 1
ATOM 1474 O O . GLU A 1 190 ? -8.469 -2.143 24.376 1.00 94.25 190 GLU A O 1
ATOM 1479 N N . ALA A 1 191 ? -6.899 -3.104 25.654 1.00 96.00 191 ALA A N 1
ATOM 1480 C CA . ALA A 1 191 ? -5.915 -3.193 24.581 1.00 96.00 191 ALA A CA 1
ATOM 1481 C C . ALA A 1 191 ? -6.374 -4.156 23.477 1.00 96.00 191 ALA A C 1
ATOM 1483 O O . ALA A 1 191 ? -6.157 -3.888 22.292 1.00 96.00 191 ALA A O 1
ATOM 1484 N N . ARG A 1 192 ? -7.059 -5.253 23.831 1.00 96.94 192 ARG A N 1
ATOM 1485 C CA . ARG A 1 192 ? -7.647 -6.171 22.837 1.00 96.94 192 ARG A CA 1
ATOM 1486 C C . ARG A 1 192 ? -8.851 -5.563 22.116 1.00 96.94 192 ARG A C 1
ATOM 1488 O O . ARG A 1 192 ? -9.047 -5.838 20.926 1.00 96.94 192 ARG A O 1
ATOM 1495 N N . ILE A 1 193 ? -9.645 -4.739 22.799 1.00 97.00 193 ILE A N 1
ATOM 1496 C CA . ILE A 1 193 ? -10.752 -3.991 22.183 1.00 97.00 193 ILE A CA 1
ATOM 1497 C C . ILE A 1 193 ? -10.198 -2.959 21.194 1.00 97.00 193 ILE A C 1
ATOM 1499 O O . ILE A 1 193 ? -10.640 -2.920 20.045 1.00 97.00 193 ILE A O 1
ATOM 1503 N N . GLU A 1 194 ? -9.189 -2.181 21.586 1.00 96.31 194 GLU A N 1
ATOM 1504 C CA . GLU A 1 194 ? -8.578 -1.188 20.697 1.00 96.31 194 GLU A CA 1
ATOM 1505 C C . GLU A 1 194 ? -7.840 -1.843 19.519 1.00 96.31 194 GLU A C 1
ATOM 1507 O O . GLU A 1 194 ? -7.950 -1.374 18.390 1.00 96.31 194 GLU A O 1
ATOM 1512 N N . GLU A 1 195 ? -7.167 -2.982 19.715 1.00 96.44 195 GLU A N 1
ATOM 1513 C CA . GLU A 1 195 ? -6.587 -3.751 18.604 1.00 96.44 195 GLU A CA 1
ATOM 1514 C C . GLU A 1 195 ? -7.670 -4.286 17.649 1.00 96.44 195 GLU A C 1
ATOM 1516 O O . GLU A 1 195 ? -7.465 -4.300 16.433 1.00 96.44 195 GLU A O 1
ATOM 1521 N N . SER A 1 196 ? -8.846 -4.669 18.159 1.00 97.56 196 SER A N 1
ATOM 1522 C CA . SER A 1 196 ? -10.000 -5.036 17.324 1.00 97.56 196 SER A CA 1
ATOM 1523 C C . SER A 1 196 ? -10.501 -3.842 16.502 1.00 97.56 196 SER A C 1
ATOM 1525 O O . SER A 1 196 ? -10.713 -3.960 15.292 1.00 97.56 196 SER A O 1
ATOM 1527 N N . ALA A 1 197 ? -10.621 -2.667 17.128 1.00 97.75 197 ALA A N 1
ATOM 1528 C CA . ALA A 1 197 ? -10.970 -1.427 16.441 1.00 97.75 197 ALA A CA 1
ATOM 1529 C C . ALA A 1 197 ? -9.919 -1.055 15.380 1.00 97.75 197 ALA A C 1
ATOM 1531 O O . ALA A 1 197 ? -10.268 -0.686 14.257 1.00 97.75 197 ALA A O 1
ATOM 1532 N N . GLN A 1 198 ? -8.630 -1.216 15.685 1.00 97.44 198 GLN A N 1
ATOM 1533 C CA . GLN A 1 198 ? -7.542 -0.947 14.750 1.00 97.44 198 GLN A CA 1
ATOM 1534 C C . GLN A 1 198 ? -7.557 -1.905 13.553 1.00 97.44 198 GLN A C 1
ATOM 1536 O O . GLN A 1 198 ? -7.319 -1.472 12.425 1.00 97.44 198 GLN A O 1
ATOM 1541 N N . ARG A 1 199 ? -7.886 -3.188 13.748 1.00 96.19 199 ARG A N 1
ATOM 1542 C CA . ARG A 1 199 ? -8.072 -4.143 12.641 1.00 96.19 199 ARG A CA 1
ATOM 1543 C C . ARG A 1 199 ? -9.208 -3.735 11.720 1.00 96.19 199 ARG A C 1
ATOM 1545 O O . ARG A 1 199 ? -9.011 -3.723 10.508 1.00 96.19 199 ARG A O 1
ATOM 1552 N N . LEU A 1 200 ? -10.340 -3.308 12.281 1.00 97.19 200 LEU A N 1
ATOM 1553 C CA . LEU A 1 200 ? -11.435 -2.739 11.496 1.00 97.19 200 LEU A CA 1
ATOM 1554 C C . LEU A 1 200 ? -10.978 -1.504 10.710 1.00 97.19 200 LEU A C 1
ATOM 1556 O O . LEU A 1 200 ? -11.252 -1.422 9.515 1.00 97.19 200 LEU A O 1
ATOM 1560 N N . ARG A 1 201 ? -10.217 -0.577 11.312 1.00 96.88 201 ARG A N 1
ATOM 1561 C CA . ARG A 1 201 ? -9.652 0.574 10.575 1.00 96.88 201 ARG A CA 1
ATOM 1562 C C . ARG A 1 201 ? -8.722 0.132 9.440 1.00 96.88 201 ARG A C 1
ATOM 1564 O O . ARG A 1 201 ? -8.784 0.706 8.354 1.00 96.88 201 ARG A O 1
ATOM 1571 N N . ASN A 1 202 ? -7.921 -0.910 9.658 1.00 95.50 202 ASN A N 1
ATOM 1572 C CA . ASN A 1 202 ? -6.998 -1.467 8.664 1.00 95.50 202 ASN A CA 1
ATOM 1573 C C . ASN A 1 202 ? -7.702 -2.212 7.517 1.00 95.50 202 ASN A C 1
ATOM 1575 O O . ASN A 1 202 ? -7.077 -2.416 6.480 1.00 95.50 202 ASN A O 1
ATOM 1579 N N . THR A 1 203 ? -8.994 -2.553 7.639 1.00 95.19 203 THR A N 1
ATOM 1580 C CA . THR A 1 203 ? -9.794 -2.998 6.477 1.00 95.19 203 THR A CA 1
ATOM 1581 C C . THR A 1 203 ? -10.049 -1.877 5.474 1.00 95.19 203 THR A C 1
ATOM 1583 O O . THR A 1 203 ? -10.416 -2.124 4.330 1.00 95.19 203 THR A O 1
ATOM 1586 N N . LEU A 1 204 ? -9.889 -0.622 5.914 1.00 93.94 204 LEU A N 1
ATOM 1587 C CA . LEU A 1 204 ? -10.156 0.591 5.151 1.00 93.94 204 LEU A CA 1
ATOM 1588 C C . LEU A 1 204 ? -11.609 0.751 4.669 1.00 93.94 204 LEU A C 1
ATOM 1590 O O . LEU A 1 204 ? -11.866 1.710 3.931 1.00 93.94 204 LEU A O 1
ATOM 1594 N N . LEU A 1 205 ? -12.534 -0.106 5.122 1.00 95.75 205 LEU A N 1
ATOM 1595 C CA . LEU A 1 205 ? -13.979 -0.030 4.871 1.00 95.75 205 LEU A CA 1
ATOM 1596 C C . LEU A 1 205 ? -14.654 1.101 5.645 1.00 95.75 205 LEU A C 1
ATOM 1598 O O . LEU A 1 205 ? -15.660 1.643 5.202 1.00 95.75 205 LEU A O 1
ATOM 1602 N N . PHE A 1 206 ? -14.082 1.486 6.784 1.00 95.88 206 PHE A N 1
ATOM 1603 C CA . PHE A 1 206 ? -14.690 2.436 7.709 1.00 95.88 206 PHE A CA 1
ATOM 1604 C C . PHE A 1 206 ? -13.889 3.738 7.760 1.00 95.88 206 PHE A C 1
ATOM 1606 O O . PHE A 1 206 ? -12.654 3.745 7.773 1.00 95.88 206 PHE A O 1
ATOM 1613 N N . SER A 1 207 ? -14.593 4.868 7.745 1.00 93.69 207 SER A N 1
ATOM 1614 C CA . SER A 1 207 ? -14.029 6.218 7.888 1.00 93.69 207 SER A CA 1
ATOM 1615 C C . SER A 1 207 ? -13.768 6.586 9.348 1.00 93.69 207 SER A C 1
ATOM 1617 O O . SER A 1 207 ? -12.910 7.426 9.632 1.00 93.69 207 SER A O 1
ATOM 1619 N N . ARG A 1 208 ? -14.479 5.929 10.269 1.00 94.75 208 ARG A N 1
ATOM 1620 C CA . ARG A 1 208 ? -14.330 6.037 11.719 1.00 94.75 208 ARG A CA 1
ATOM 1621 C C . ARG A 1 208 ? -14.664 4.698 12.366 1.00 94.75 208 ARG A C 1
ATOM 1623 O O . ARG A 1 208 ? -15.591 4.027 11.928 1.00 94.75 208 ARG A O 1
ATOM 1630 N N . VAL A 1 209 ? -13.917 4.355 13.413 1.00 97.19 209 VAL A N 1
ATOM 1631 C CA . VAL A 1 209 ? -14.187 3.221 14.304 1.00 97.19 209 VAL A CA 1
ATOM 1632 C C . VAL A 1 209 ? -13.912 3.683 15.731 1.00 97.19 209 VAL A C 1
ATOM 1634 O O . VAL A 1 209 ? -12.785 4.098 16.029 1.00 97.19 209 VAL A O 1
ATOM 1637 N N . THR A 1 210 ? -14.928 3.635 16.587 1.00 96.12 210 THR A N 1
ATOM 1638 C CA . THR A 1 210 ? -14.858 4.039 18.000 1.00 96.12 210 THR A CA 1
ATOM 1639 C C . THR A 1 210 ? -15.466 2.968 18.891 1.00 96.12 210 THR A C 1
ATOM 1641 O O . THR A 1 210 ? -16.549 2.472 18.592 1.00 96.12 210 THR A O 1
ATOM 1644 N N . SER A 1 211 ? -14.802 2.647 19.997 1.00 96.19 211 SER A N 1
ATOM 1645 C CA . SER A 1 211 ? -15.327 1.783 21.052 1.00 96.19 211 SER A CA 1
ATOM 1646 C C . SER A 1 211 ? -16.024 2.620 22.129 1.00 96.19 211 SER A C 1
ATOM 1648 O O . SER A 1 211 ? -15.547 3.686 22.521 1.00 96.19 211 SER A O 1
ATOM 1650 N N . ARG A 1 212 ? -17.175 2.143 22.605 1.00 95.88 212 ARG A N 1
ATOM 1651 C CA . ARG A 1 212 ? -17.880 2.656 23.783 1.00 95.88 212 ARG A CA 1
ATOM 1652 C C . ARG A 1 212 ? -18.011 1.524 24.788 1.00 95.88 212 ARG A C 1
ATOM 1654 O O . ARG A 1 212 ? -18.432 0.431 24.421 1.00 95.88 212 ARG A O 1
ATOM 1661 N N . ILE A 1 213 ? -17.626 1.791 26.030 1.00 95.56 213 ILE A N 1
ATOM 1662 C CA . ILE A 1 213 ? -17.561 0.798 27.104 1.00 95.56 213 ILE A CA 1
ATOM 1663 C C . ILE A 1 213 ? -18.497 1.274 28.206 1.00 95.56 213 ILE A C 1
ATOM 1665 O O . ILE A 1 213 ? -18.404 2.424 28.636 1.00 95.56 213 ILE A O 1
ATOM 1669 N N . THR A 1 214 ? -19.424 0.416 28.621 1.00 95.31 214 THR A N 1
ATOM 1670 C CA . THR A 1 214 ? -20.404 0.722 29.670 1.00 95.31 214 THR A CA 1
ATOM 1671 C C . THR A 1 214 ? -20.329 -0.338 30.757 1.00 95.31 214 THR A C 1
ATOM 1673 O O . THR A 1 214 ? -20.442 -1.527 30.470 1.00 95.31 214 THR A O 1
ATOM 1676 N N . ASN A 1 215 ? -20.138 0.090 32.005 1.00 92.31 215 ASN A N 1
ATOM 1677 C CA . ASN A 1 215 ? -20.140 -0.818 33.149 1.00 92.31 215 ASN A CA 1
ATOM 1678 C C . ASN A 1 215 ? -21.571 -1.243 33.475 1.00 92.31 215 ASN A C 1
ATOM 1680 O O . ASN A 1 215 ? -22.495 -0.430 33.452 1.00 92.31 215 ASN A O 1
ATOM 1684 N N . THR A 1 216 ? -21.733 -2.515 33.804 1.00 89.56 216 THR A N 1
ATOM 1685 C CA . THR A 1 216 ? -23.013 -3.103 34.199 1.00 89.56 216 THR A CA 1
ATOM 1686 C C . THR A 1 216 ? -23.104 -3.205 35.720 1.00 89.56 216 THR A C 1
ATOM 1688 O O . THR A 1 216 ? -22.088 -3.213 36.415 1.00 89.56 216 THR A O 1
ATOM 1691 N N . GLU A 1 217 ? -24.321 -3.329 36.251 1.00 83.88 217 GLU A N 1
ATOM 1692 C CA . GLU A 1 217 ? -24.556 -3.509 37.693 1.00 83.88 217 GLU A CA 1
ATOM 1693 C C . GLU A 1 217 ? -23.897 -4.785 38.252 1.00 83.88 217 GLU A C 1
ATOM 1695 O O . GLU A 1 217 ? -23.538 -4.834 39.424 1.00 83.88 217 GLU A O 1
ATOM 1700 N N . SER A 1 218 ? -23.678 -5.796 37.403 1.00 80.62 218 SER A N 1
ATOM 1701 C CA . SER A 1 218 ? -22.987 -7.049 37.735 1.00 80.62 218 SER A CA 1
ATOM 1702 C C . SER A 1 218 ? -21.460 -6.931 37.839 1.00 80.62 218 SER A C 1
ATOM 1704 O O . SER A 1 218 ? -20.810 -7.908 38.199 1.00 80.62 218 SER A O 1
ATOM 1706 N N . GLY A 1 219 ? -20.870 -5.776 37.508 1.00 83.69 219 GLY A N 1
ATOM 1707 C CA . GLY A 1 219 ? -19.412 -5.589 37.444 1.00 83.69 219 GLY A CA 1
ATOM 1708 C C . GLY A 1 219 ? -18.770 -6.011 36.115 1.00 83.69 219 GLY A C 1
ATOM 1709 O O . GLY A 1 219 ? -17.595 -5.733 35.897 1.00 83.69 219 GLY A O 1
ATOM 1710 N N . ASP A 1 220 ? -19.543 -6.616 35.209 1.00 92.44 220 ASP A N 1
ATOM 1711 C CA . ASP A 1 220 ? -19.170 -6.879 33.814 1.00 92.44 220 ASP A CA 1
ATOM 1712 C C . ASP A 1 220 ? -19.304 -5.621 32.939 1.00 92.44 220 ASP A C 1
ATOM 1714 O O . ASP A 1 220 ? -19.851 -4.599 33.368 1.00 92.44 220 ASP A O 1
ATOM 1718 N N . VAL A 1 221 ? -18.854 -5.698 31.686 1.00 95.38 221 VAL A N 1
ATOM 1719 C CA . VAL A 1 221 ? -18.896 -4.582 30.733 1.00 95.38 221 VAL A CA 1
ATOM 1720 C C . VAL A 1 221 ? -19.661 -4.923 29.458 1.00 95.38 221 VAL A C 1
ATOM 1722 O O . VAL A 1 221 ? -19.549 -6.022 28.914 1.00 95.38 221 VAL A O 1
ATOM 1725 N N . ASP A 1 222 ? -20.382 -3.936 28.937 1.00 96.69 222 ASP A N 1
ATOM 1726 C CA . ASP A 1 222 ? -20.922 -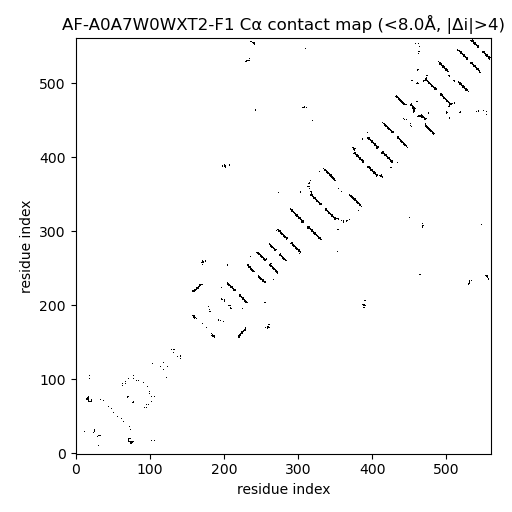3.948 27.581 1.00 96.69 222 ASP A CA 1
ATOM 1727 C C . ASP A 1 222 ? -20.016 -3.123 26.663 1.00 96.69 222 ASP A C 1
ATOM 1729 O O . ASP A 1 222 ? -19.622 -1.997 26.991 1.00 96.69 222 ASP A O 1
ATOM 1733 N N . VAL A 1 223 ? -19.696 -3.681 25.496 1.00 97.25 223 VAL A N 1
ATOM 1734 C CA . VAL A 1 223 ? -18.825 -3.064 24.494 1.00 97.25 223 VAL A CA 1
ATOM 1735 C C . VAL A 1 223 ? -19.619 -2.834 23.212 1.00 97.25 223 VAL A C 1
ATOM 1737 O O . VAL A 1 223 ? -20.105 -3.778 22.592 1.00 97.25 223 VAL A O 1
ATOM 1740 N N . ALA A 1 224 ? -19.701 -1.579 22.778 1.00 97.44 224 ALA A N 1
ATOM 1741 C CA . ALA A 1 224 ? -20.279 -1.199 21.492 1.00 97.44 224 ALA A CA 1
ATOM 1742 C C . ALA A 1 224 ? -19.192 -0.626 20.575 1.00 97.44 224 ALA A C 1
ATOM 1744 O O . ALA A 1 224 ? -18.531 0.362 20.909 1.00 97.44 224 ALA A O 1
ATOM 1745 N N . ILE A 1 225 ? -18.999 -1.239 19.408 1.00 98.00 225 ILE A N 1
ATOM 1746 C CA . ILE A 1 225 ? -18.083 -0.766 18.368 1.00 98.00 225 ILE A CA 1
ATOM 1747 C C . ILE A 1 225 ? -18.904 -0.029 17.314 1.00 98.00 225 ILE A C 1
ATOM 1749 O O . ILE A 1 225 ? -19.539 -0.645 16.462 1.00 98.00 225 ILE A O 1
ATOM 1753 N N . ALA A 1 226 ? -18.875 1.300 17.366 1.00 97.94 226 ALA A N 1
ATOM 1754 C CA . ALA A 1 226 ? -19.549 2.149 16.393 1.00 97.94 226 ALA A CA 1
ATOM 1755 C C . ALA A 1 226 ? -18.634 2.424 15.191 1.00 97.94 226 ALA A C 1
ATOM 1757 O O . ALA A 1 226 ? -17.489 2.870 15.356 1.00 97.94 226 ALA A O 1
ATOM 1758 N N . VAL A 1 227 ? -19.146 2.178 13.984 1.00 97.44 227 VAL A N 1
ATOM 1759 C CA . VAL A 1 227 ? -18.437 2.377 12.716 1.00 97.44 227 VAL A CA 1
ATOM 1760 C C . VAL A 1 227 ? -19.181 3.340 11.790 1.00 97.44 227 VAL A C 1
ATOM 1762 O O . VAL A 1 227 ? -20.403 3.355 11.748 1.00 97.44 227 VAL A O 1
ATOM 1765 N N . ASP A 1 228 ? -18.426 4.131 11.023 1.00 96.25 228 ASP A N 1
ATOM 1766 C CA . ASP A 1 228 ? -18.958 4.944 9.919 1.00 96.25 228 ASP A CA 1
ATOM 1767 C C . ASP A 1 228 ? -18.462 4.347 8.588 1.00 96.25 228 ASP A C 1
ATOM 1769 O O . ASP A 1 228 ? -17.286 4.528 8.240 1.00 96.25 228 ASP A O 1
ATOM 1773 N N . GLU A 1 229 ? -19.318 3.653 7.831 1.00 95.88 229 GLU A N 1
ATOM 1774 C CA . GLU A 1 229 ? -18.945 3.056 6.535 1.00 95.88 229 GLU A CA 1
ATOM 1775 C C . GLU A 1 229 ? -18.486 4.095 5.495 1.00 95.88 229 GLU A C 1
ATOM 1777 O O . GLU A 1 229 ? -18.980 5.225 5.424 1.00 95.88 229 GLU A O 1
ATOM 1782 N N . LYS A 1 230 ? -17.504 3.707 4.673 1.00 94.62 230 LYS A N 1
ATOM 1783 C CA . LYS A 1 230 ? -17.108 4.448 3.473 1.00 94.62 230 LYS A CA 1
ATOM 1784 C C . LYS A 1 230 ? -17.931 3.998 2.277 1.00 94.62 230 LYS A C 1
ATOM 1786 O O . LYS A 1 230 ? -18.286 2.835 2.140 1.00 94.62 230 LYS A O 1
ATOM 1791 N N . TRP A 1 231 ? -18.086 4.907 1.328 1.00 93.56 231 TRP A N 1
ATOM 1792 C CA . TRP A 1 231 ? -18.358 4.552 -0.053 1.00 93.56 231 TRP A CA 1
ATOM 1793 C C . TRP A 1 231 ? -17.156 3.778 -0.619 1.00 93.56 231 TRP A C 1
ATOM 1795 O O . TRP A 1 231 ? -16.053 4.326 -0.733 1.00 93.56 231 TRP A O 1
ATOM 1805 N N . THR A 1 232 ? -17.346 2.494 -0.923 1.00 93.44 232 THR A N 1
ATOM 1806 C CA . THR A 1 232 ? -16.263 1.574 -1.315 1.00 93.44 232 THR A CA 1
ATOM 1807 C C . THR A 1 232 ? -16.030 1.498 -2.820 1.00 93.44 232 THR A C 1
ATOM 1809 O O . THR A 1 232 ? -14.931 1.136 -3.229 1.00 93.44 232 THR A O 1
ATOM 1812 N N . THR A 1 233 ? -17.023 1.862 -3.639 1.00 91.62 233 THR A N 1
ATOM 1813 C CA . THR A 1 233 ? -16.919 1.861 -5.105 1.00 91.62 233 THR A CA 1
ATOM 1814 C C . THR A 1 233 ? -16.169 3.099 -5.591 1.00 91.62 233 THR A C 1
ATOM 1816 O O . THR A 1 233 ? -16.644 4.222 -5.447 1.00 91.62 233 THR A O 1
ATOM 1819 N N . ILE A 1 234 ? -15.002 2.933 -6.194 1.00 85.12 234 ILE A N 1
ATOM 1820 C CA . ILE A 1 234 ? -14.152 4.057 -6.584 1.00 85.12 234 ILE A CA 1
ATOM 1821 C C . ILE A 1 234 ? -14.075 4.148 -8.098 1.00 85.12 234 ILE A C 1
ATOM 1823 O O . ILE A 1 234 ? -13.616 3.191 -8.722 1.00 85.12 234 ILE A O 1
ATOM 1827 N N . PRO A 1 235 ? -14.426 5.302 -8.690 1.00 87.38 235 PRO A N 1
ATOM 1828 C CA . PRO A 1 235 ? -14.012 5.600 -10.047 1.00 87.38 235 PRO A CA 1
ATOM 1829 C C . PRO A 1 235 ? -12.505 5.876 -10.060 1.00 87.38 235 PRO A C 1
ATOM 1831 O O . PRO A 1 235 ? -11.992 6.716 -9.316 1.00 87.38 235 PRO A O 1
ATOM 1834 N N . ILE A 1 236 ? -11.787 5.169 -10.919 1.00 84.88 236 ILE A N 1
ATOM 1835 C CA . ILE A 1 236 ? -10.397 5.457 -11.248 1.00 84.88 236 ILE A CA 1
ATOM 1836 C C . ILE A 1 236 ? -10.437 6.440 -12.409 1.00 84.88 236 ILE A C 1
ATOM 1838 O O . ILE A 1 236 ? -10.821 6.080 -13.516 1.00 84.88 236 ILE A O 1
ATOM 1842 N N . VAL A 1 237 ? -10.057 7.687 -12.144 1.00 83.56 237 VAL A N 1
ATOM 1843 C CA . VAL A 1 237 ? -9.857 8.702 -13.180 1.00 83.56 237 VAL A CA 1
ATOM 1844 C C . VAL A 1 237 ? -8.530 9.375 -12.905 1.00 83.56 237 VAL A C 1
ATOM 1846 O O . VAL A 1 237 ? -8.376 10.086 -11.912 1.00 83.56 237 VAL A O 1
ATOM 1849 N N . ARG A 1 238 ? -7.560 9.138 -13.779 1.00 80.88 238 ARG A N 1
ATOM 1850 C CA . ARG A 1 238 ? -6.246 9.761 -13.702 1.00 80.88 238 ARG A CA 1
ATOM 1851 C C . ARG A 1 238 ? -5.899 10.321 -15.064 1.00 80.88 238 ARG A C 1
ATOM 1853 O O . ARG A 1 238 ? -5.854 9.576 -16.030 1.00 80.88 238 ARG A O 1
ATOM 1860 N N . VAL A 1 239 ? -5.610 11.612 -15.114 1.00 81.44 239 VAL A N 1
ATOM 1861 C CA . VAL A 1 239 ? -5.016 12.260 -16.281 1.00 81.44 239 VAL A CA 1
ATOM 1862 C C . VAL A 1 239 ? -3.738 12.916 -15.800 1.00 81.44 239 VAL A C 1
ATOM 1864 O O . VAL A 1 239 ? -3.763 13.705 -14.857 1.00 81.44 239 VAL A O 1
ATOM 1867 N N . ALA A 1 240 ? -2.616 12.541 -16.394 1.00 71.56 240 ALA A N 1
ATOM 1868 C CA . ALA A 1 240 ? -1.317 13.109 -16.084 1.00 71.56 240 ALA A CA 1
ATOM 1869 C C . ALA A 1 240 ? -0.529 13.307 -17.376 1.00 71.56 240 ALA A C 1
ATOM 1871 O O . ALA A 1 240 ? -0.694 12.557 -18.330 1.00 71.56 240 ALA A O 1
ATOM 1872 N N . GLY A 1 241 ? 0.347 14.301 -17.394 1.00 65.69 241 GLY A N 1
ATOM 1873 C CA . GLY A 1 241 ? 1.254 14.544 -18.506 1.00 65.69 241 GLY A CA 1
ATOM 1874 C C . GLY A 1 241 ? 2.572 15.075 -17.972 1.00 65.69 241 GLY A C 1
ATOM 1875 O O . GLY A 1 241 ? 2.584 15.843 -17.011 1.00 65.69 241 GLY A O 1
ATOM 1876 N N . GLY A 1 242 ? 3.673 14.634 -18.564 1.00 55.66 242 GLY A N 1
ATOM 1877 C CA . GLY A 1 242 ? 5.015 15.054 -18.182 1.00 55.66 242 GLY A CA 1
ATOM 1878 C C . GLY A 1 242 ? 6.050 14.308 -19.007 1.00 55.66 242 GLY A C 1
ATOM 1879 O O . GLY A 1 242 ? 5.864 13.133 -19.312 1.00 55.66 242 GLY A O 1
ATOM 1880 N N . GLY A 1 243 ? 7.115 15.001 -19.411 1.00 55.03 243 GLY A N 1
ATOM 1881 C CA . GLY A 1 243 ? 8.183 14.377 -20.186 1.00 55.03 243 GLY A CA 1
ATOM 1882 C C . GLY A 1 243 ? 7.710 13.758 -21.511 1.00 55.03 243 GLY A C 1
ATOM 1883 O O . GLY A 1 243 ? 8.032 12.614 -21.806 1.00 55.03 243 GLY A O 1
ATOM 1884 N N . GLY A 1 244 ? 6.888 14.473 -22.286 1.00 61.03 244 GLY A N 1
ATOM 1885 C CA . GLY A 1 244 ? 6.436 14.021 -23.611 1.00 61.03 244 GLY A CA 1
ATOM 1886 C C . GLY A 1 244 ? 5.420 12.871 -23.614 1.00 61.03 244 GLY A C 1
ATOM 1887 O O . GLY A 1 244 ? 4.910 12.524 -24.668 1.00 61.03 244 GLY A O 1
ATOM 1888 N N . THR A 1 245 ? 5.067 12.306 -22.456 1.00 72.00 245 THR A N 1
ATOM 1889 C CA . THR A 1 245 ? 4.096 11.208 -22.359 1.00 72.00 245 THR A CA 1
ATOM 1890 C C . THR A 1 245 ? 2.830 11.676 -21.647 1.00 72.00 245 THR A C 1
ATOM 1892 O O . THR A 1 245 ? 2.887 12.274 -20.569 1.00 72.00 245 THR A O 1
ATOM 1895 N N . THR A 1 246 ? 1.674 11.385 -22.243 1.00 81.44 246 THR A N 1
ATOM 1896 C CA . THR A 1 246 ? 0.362 11.570 -21.606 1.00 81.44 246 THR A CA 1
ATOM 1897 C C . THR A 1 246 ? -0.125 10.236 -21.063 1.00 81.44 246 THR A C 1
ATOM 1899 O O . THR A 1 246 ? -0.018 9.219 -21.741 1.00 81.44 246 THR A O 1
ATOM 1902 N N . VAL A 1 247 ? -0.663 10.238 -19.846 1.00 83.75 247 VAL A N 1
ATOM 1903 C CA . VAL A 1 247 ? -1.238 9.062 -19.196 1.00 83.75 247 VAL A CA 1
ATOM 1904 C C . VAL A 1 247 ? -2.700 9.314 -18.860 1.00 83.75 247 VAL A C 1
ATOM 1906 O O . VAL A 1 247 ? -3.016 10.280 -18.160 1.00 83.75 247 VAL A O 1
ATOM 1909 N N . VAL A 1 248 ? -3.577 8.424 -19.315 1.00 89.38 248 VAL A N 1
ATOM 1910 C CA . VAL A 1 248 ? -5.012 8.431 -19.018 1.00 89.38 248 VAL A CA 1
ATOM 1911 C C . VAL A 1 248 ? -5.417 7.073 -18.462 1.00 89.38 248 VAL A C 1
ATOM 1913 O O . VAL A 1 248 ? -5.401 6.092 -19.195 1.00 89.38 248 VAL A O 1
ATOM 1916 N N . ASN A 1 249 ? -5.847 7.017 -17.200 1.00 90.00 249 ASN A N 1
ATOM 1917 C CA . ASN A 1 249 ? -6.383 5.796 -16.594 1.00 90.00 249 ASN A CA 1
ATOM 1918 C C . ASN A 1 249 ? -7.860 5.999 -16.280 1.00 90.00 249 ASN A C 1
ATOM 1920 O O . ASN A 1 249 ? -8.231 6.977 -15.624 1.00 90.00 249 ASN A O 1
ATOM 1924 N N . LEU A 1 250 ? -8.682 5.057 -16.734 1.00 92.94 250 LEU A N 1
ATOM 1925 C CA . LEU A 1 250 ? -10.125 5.034 -16.535 1.00 92.94 250 LEU A CA 1
ATOM 1926 C C . LEU A 1 250 ? -10.525 3.661 -16.020 1.00 92.94 250 LEU A C 1
ATOM 1928 O O . LEU A 1 250 ? -10.183 2.652 -16.618 1.00 92.94 250 LEU A O 1
ATOM 1932 N N . GLY A 1 251 ? -11.273 3.591 -14.935 1.00 94.50 251 GLY A N 1
ATOM 1933 C CA . GLY A 1 251 ? -11.689 2.308 -14.393 1.00 94.50 251 GLY A CA 1
ATOM 1934 C C . GLY A 1 251 ? -12.606 2.454 -13.206 1.00 94.50 251 GLY A C 1
ATOM 1935 O O . GLY A 1 251 ? -12.992 3.558 -12.822 1.00 94.50 251 GLY A O 1
ATOM 1936 N N . ALA A 1 252 ? -12.927 1.327 -12.597 1.00 94.25 252 ALA A N 1
ATOM 1937 C CA . ALA A 1 252 ? -13.604 1.304 -11.322 1.00 94.25 252 ALA A CA 1
ATOM 1938 C C . ALA A 1 252 ? -13.265 0.026 -10.571 1.00 94.25 252 ALA A C 1
ATOM 1940 O O . ALA A 1 252 ? -13.001 -1.021 -11.162 1.00 94.25 252 ALA A O 1
ATOM 1941 N N . TYR A 1 253 ? -13.310 0.112 -9.252 1.00 95.06 253 TYR A N 1
ATOM 1942 C CA . TYR A 1 253 ? -13.244 -1.062 -8.402 1.00 95.06 253 TYR A CA 1
ATOM 1943 C C . TYR A 1 253 ? -14.053 -0.848 -7.139 1.00 95.06 253 TYR A C 1
ATOM 1945 O O . TYR A 1 253 ? -14.336 0.281 -6.741 1.00 95.06 253 TYR A O 1
ATOM 1953 N N . ASP A 1 254 ? -14.424 -1.945 -6.506 1.00 96.31 254 ASP A N 1
ATOM 1954 C CA . ASP A 1 254 ? -15.094 -1.950 -5.221 1.00 96.31 254 ASP A CA 1
ATOM 1955 C C . ASP A 1 254 ? -14.399 -2.964 -4.325 1.00 96.31 254 ASP A C 1
ATOM 1957 O O . ASP A 1 254 ? -14.259 -4.117 -4.716 1.00 96.31 254 ASP A O 1
ATOM 1961 N N . ILE A 1 255 ? -13.962 -2.541 -3.138 1.00 95.69 255 ILE A N 1
ATOM 1962 C CA . ILE A 1 255 ? -13.304 -3.418 -2.152 1.00 95.69 255 ILE A CA 1
ATOM 1963 C C . ILE A 1 255 ? -14.291 -4.225 -1.292 1.00 95.69 255 ILE A C 1
ATOM 1965 O O . ILE A 1 255 ? -13.889 -4.988 -0.416 1.00 95.69 255 ILE A O 1
ATOM 1969 N N . ASN A 1 256 ? -15.591 -3.991 -1.469 1.00 96.88 256 ASN A N 1
ATOM 1970 C CA . ASN A 1 256 ? -16.661 -4.543 -0.650 1.00 96.88 256 ASN A CA 1
ATOM 1971 C C . ASN A 1 256 ? -17.871 -4.922 -1.506 1.00 96.88 256 ASN A C 1
ATOM 1973 O O . ASN A 1 256 ? -19.020 -4.566 -1.202 1.00 96.88 256 ASN A O 1
ATOM 1977 N N . VAL A 1 257 ? -17.621 -5.617 -2.616 1.00 97.06 257 VAL A N 1
ATOM 1978 C CA . VAL A 1 257 ? -18.666 -6.101 -3.527 1.00 97.06 257 VAL A CA 1
ATOM 1979 C C . VAL A 1 257 ? -19.730 -6.841 -2.720 1.00 97.06 257 VAL A C 1
ATOM 1981 O O . VAL A 1 257 ? -19.416 -7.726 -1.933 1.00 97.06 257 VAL A O 1
ATOM 1984 N N . LEU A 1 258 ? -20.996 -6.430 -2.848 1.00 95.00 258 LEU A N 1
ATOM 1985 C CA . LEU A 1 258 ? -22.129 -7.040 -2.130 1.00 95.00 258 LEU A CA 1
ATOM 1986 C C . LEU A 1 258 ? -21.950 -7.146 -0.594 1.00 95.00 258 LEU A C 1
ATOM 1988 O O . LEU A 1 258 ? -22.530 -8.034 0.046 1.00 95.00 258 LEU A O 1
ATOM 1992 N N . GLY A 1 259 ? -21.125 -6.270 -0.007 1.00 96.25 259 GLY A N 1
ATOM 1993 C CA . GLY A 1 259 ? -20.877 -6.221 1.432 1.00 96.25 259 GLY A CA 1
ATOM 1994 C C . GLY A 1 259 ? -19.984 -7.343 1.970 1.00 96.25 259 GLY A C 1
ATOM 1995 O O . GLY A 1 259 ? -20.025 -7.602 3.173 1.00 96.25 259 GLY A O 1
ATOM 1996 N N . SER A 1 260 ? -19.242 -8.059 1.113 1.00 95.94 260 SER A N 1
ATOM 1997 C CA . SER A 1 260 ? -18.481 -9.262 1.490 1.00 95.94 260 SER A CA 1
ATOM 1998 C C . SER A 1 260 ? -16.985 -9.043 1.745 1.00 95.94 260 SER A C 1
ATOM 2000 O O . SER A 1 260 ? -16.280 -10.015 2.015 1.00 95.94 260 SER A O 1
ATOM 2002 N N . TYR A 1 261 ? -16.488 -7.804 1.658 1.00 96.38 261 TYR A N 1
ATOM 2003 C CA . TYR A 1 261 ? -15.053 -7.475 1.664 1.00 96.38 261 TYR A CA 1
ATOM 2004 C C . TYR A 1 261 ? -14.251 -8.234 0.596 1.00 96.38 261 TYR A C 1
ATOM 2006 O O . TYR A 1 261 ? -13.089 -8.566 0.799 1.00 96.38 261 TYR A O 1
ATOM 2014 N N . VAL A 1 262 ? -14.899 -8.535 -0.531 1.00 97.44 262 VAL A N 1
ATOM 2015 C CA . VAL A 1 262 ? -14.238 -9.008 -1.748 1.00 97.44 262 VAL A CA 1
ATOM 2016 C C . VAL A 1 262 ? -14.018 -7.804 -2.645 1.00 97.44 262 VAL A C 1
ATOM 2018 O O . VAL A 1 262 ? -14.938 -7.014 -2.877 1.00 97.44 262 VAL A O 1
ATOM 2021 N N . GLU A 1 263 ? -12.794 -7.685 -3.139 1.00 97.62 263 GLU A N 1
ATOM 2022 C CA . GLU A 1 263 ? -12.394 -6.670 -4.091 1.00 97.62 263 GLU A CA 1
ATOM 2023 C C . GLU A 1 263 ? -12.573 -7.180 -5.518 1.00 97.62 263 GLU A C 1
ATOM 2025 O O . GLU A 1 263 ? -12.075 -8.249 -5.867 1.00 97.62 263 GLU A O 1
ATOM 2030 N N . LEU A 1 264 ? -13.254 -6.395 -6.348 1.00 98.38 264 LEU A N 1
ATOM 2031 C CA . LEU A 1 264 ? -13.375 -6.618 -7.786 1.00 98.38 264 LEU A CA 1
ATOM 2032 C C . LEU A 1 264 ? -13.152 -5.292 -8.496 1.00 98.38 264 LEU A C 1
ATOM 2034 O O . LEU A 1 264 ? -13.712 -4.268 -8.093 1.00 98.38 264 LEU A O 1
ATOM 2038 N N . GLY A 1 265 ? -12.372 -5.309 -9.567 1.00 97.50 265 GLY A N 1
ATOM 2039 C CA . GLY A 1 265 ? -12.120 -4.101 -10.327 1.00 97.50 265 GLY A CA 1
ATOM 2040 C C . GLY A 1 265 ? -11.650 -4.346 -11.740 1.00 97.50 265 GLY A C 1
ATOM 2041 O O . GLY A 1 265 ? -11.244 -5.446 -12.117 1.00 97.50 265 GLY A O 1
ATOM 2042 N N . GLY A 1 266 ? -11.707 -3.271 -12.512 1.00 97.69 266 GLY A N 1
ATOM 2043 C CA . GLY A 1 266 ? -11.108 -3.192 -13.825 1.00 97.69 266 GLY A CA 1
ATOM 2044 C C . GLY A 1 266 ? -10.671 -1.768 -14.124 1.00 97.69 266 GLY A C 1
ATOM 2045 O O . GLY A 1 266 ? -11.298 -0.799 -13.688 1.00 97.69 266 GLY A O 1
ATOM 2046 N N . GLN A 1 267 ? -9.581 -1.634 -14.866 1.00 96.44 267 GLN A N 1
ATOM 2047 C CA . GLN A 1 267 ? -9.128 -0.344 -15.365 1.00 96.44 267 GLN A CA 1
ATOM 2048 C C . GLN A 1 267 ? -8.526 -0.491 -16.756 1.00 96.44 267 GLN A C 1
ATOM 2050 O O . GLN A 1 267 ? -7.871 -1.478 -17.076 1.00 96.44 267 GLN A O 1
ATOM 2055 N N . TYR A 1 268 ? -8.748 0.534 -17.553 1.00 96.75 268 TYR A N 1
ATOM 2056 C CA . TYR A 1 268 ? -8.083 0.847 -18.796 1.00 96.75 268 TYR A CA 1
ATOM 2057 C C . TYR A 1 268 ? -7.011 1.906 -18.532 1.00 96.75 268 TYR A C 1
ATOM 2059 O O . TYR A 1 268 ? -7.182 2.793 -17.690 1.00 96.75 268 TYR A O 1
ATOM 2067 N N . GLU A 1 269 ? -5.920 1.826 -19.275 1.00 94.12 269 GLU A N 1
ATOM 2068 C CA . GLU A 1 269 ? -4.807 2.758 -19.219 1.00 94.12 269 GLU A CA 1
ATOM 2069 C C . GLU A 1 269 ? -4.329 3.074 -20.638 1.00 94.12 269 GLU A C 1
ATOM 2071 O O . GLU A 1 269 ? -4.133 2.182 -21.455 1.00 94.12 269 GLU A O 1
ATOM 2076 N N . ASN A 1 270 ? -4.125 4.351 -20.932 1.00 92.75 270 ASN A N 1
ATOM 2077 C CA . ASN A 1 270 ? -3.431 4.818 -22.121 1.00 92.75 270 ASN A CA 1
ATOM 2078 C C . ASN A 1 270 ? -2.164 5.543 -21.688 1.00 92.75 270 ASN A C 1
ATOM 2080 O O . ASN A 1 270 ? -2.252 6.490 -20.909 1.00 92.75 270 ASN A O 1
ATOM 2084 N N . VAL A 1 271 ? -1.006 5.118 -22.184 1.00 88.62 271 VAL A N 1
ATOM 2085 C CA . VAL A 1 271 ? 0.287 5.748 -21.890 1.00 88.62 271 VAL A CA 1
ATOM 2086 C C . VAL A 1 271 ? 0.971 6.063 -23.208 1.00 88.62 271 VAL A C 1
ATOM 2088 O O . VAL A 1 271 ? 1.425 5.159 -23.900 1.00 88.62 271 VAL A O 1
ATOM 2091 N N . GLY A 1 272 ? 1.028 7.345 -23.566 1.00 83.75 272 GLY A N 1
ATOM 2092 C CA . GLY A 1 272 ? 1.658 7.795 -24.808 1.00 83.75 272 GLY A CA 1
ATOM 2093 C C . GLY A 1 272 ? 1.034 7.162 -26.053 1.00 83.75 272 GLY A C 1
ATOM 2094 O O . GLY A 1 272 ? 1.760 6.771 -26.952 1.00 83.75 272 GLY A O 1
ATOM 2095 N N . GLY A 1 273 ? -0.291 6.977 -26.073 1.00 86.62 273 GLY A N 1
ATOM 2096 C CA . GLY A 1 273 ? -0.986 6.291 -27.166 1.00 86.62 273 GLY A CA 1
ATOM 2097 C C . GLY A 1 273 ? -1.049 4.768 -27.018 1.00 86.62 273 GLY A C 1
ATOM 2098 O O . GLY A 1 273 ? -1.938 4.153 -27.593 1.00 86.62 273 GLY A O 1
ATOM 2099 N N . ALA A 1 274 ? -0.209 4.152 -26.182 1.00 90.94 274 ALA A N 1
ATOM 2100 C CA . ALA A 1 274 ? -0.233 2.711 -25.956 1.00 90.94 274 ALA A CA 1
ATOM 2101 C C . ALA A 1 274 ? -1.385 2.301 -25.024 1.00 90.94 274 ALA A C 1
ATOM 2103 O O . ALA A 1 274 ? -1.507 2.803 -23.903 1.00 90.94 274 ALA A O 1
ATOM 2104 N N . HIS A 1 275 ? -2.230 1.377 -25.485 1.00 94.06 275 HIS A N 1
ATOM 2105 C CA . HIS A 1 275 ? -3.446 0.954 -24.789 1.00 94.06 275 HIS A CA 1
ATOM 2106 C C . HIS A 1 275 ? -3.210 -0.297 -23.936 1.00 94.06 275 HIS A C 1
ATOM 2108 O O . HIS A 1 275 ? -2.776 -1.339 -24.427 1.00 94.06 275 HIS A O 1
ATOM 2114 N N . SER A 1 276 ? -3.551 -0.204 -22.656 1.00 96.44 276 SER A N 1
ATOM 2115 C CA . SER A 1 276 ? -3.440 -1.262 -21.658 1.00 96.44 276 SER A CA 1
ATOM 2116 C C . SER A 1 276 ? -4.750 -1.426 -20.883 1.00 96.44 276 SER A C 1
ATOM 2118 O O . SER A 1 276 ? -5.602 -0.537 -20.848 1.00 96.44 276 SER A O 1
ATOM 2120 N N . GLY A 1 277 ? -4.921 -2.565 -20.222 1.00 97.56 277 GLY A N 1
ATOM 2121 C CA . GLY A 1 277 ? -6.052 -2.809 -19.342 1.00 97.56 277 GLY A CA 1
ATOM 2122 C C . GLY A 1 277 ? -5.833 -3.989 -18.409 1.00 97.56 277 GLY A C 1
ATOM 2123 O O . GLY A 1 277 ? -5.032 -4.881 -18.688 1.00 97.56 277 GLY A O 1
ATOM 2124 N N . VAL A 1 278 ? -6.570 -3.987 -17.304 1.00 98.06 278 VAL A N 1
ATOM 2125 C CA . VAL A 1 278 ? -6.581 -5.057 -16.308 1.00 98.06 278 VAL A CA 1
ATOM 2126 C C . VAL A 1 278 ? -7.972 -5.269 -15.748 1.00 98.06 278 VAL A C 1
ATOM 2128 O O . VAL A 1 278 ? -8.717 -4.312 -15.537 1.00 98.06 278 VAL A O 1
ATOM 2131 N N . ALA A 1 279 ? -8.278 -6.522 -15.439 1.00 98.50 279 ALA A N 1
ATOM 2132 C CA . ALA A 1 279 ? -9.336 -6.902 -14.517 1.00 98.50 279 ALA A CA 1
ATOM 2133 C C . ALA A 1 279 ? -8.740 -7.734 -13.377 1.00 98.50 279 ALA A C 1
ATOM 2135 O O . ALA A 1 279 ? -7.817 -8.519 -13.597 1.00 98.50 279 ALA A O 1
ATOM 2136 N N . TRP A 1 280 ? -9.250 -7.564 -12.160 1.00 98.50 280 TRP A N 1
ATOM 2137 C CA . TRP A 1 280 ? -8.743 -8.276 -10.991 1.00 98.50 280 TRP A CA 1
ATOM 2138 C C . TRP A 1 280 ? -9.837 -8.603 -9.984 1.00 98.50 280 TRP A C 1
ATOM 2140 O O . TRP A 1 280 ? -10.839 -7.896 -9.871 1.00 98.50 280 TRP A O 1
ATOM 2150 N N . ILE A 1 281 ? -9.584 -9.648 -9.202 1.00 98.62 281 ILE A N 1
ATOM 2151 C CA . ILE A 1 281 ? -10.380 -10.045 -8.044 1.00 98.62 281 ILE A CA 1
ATOM 2152 C C . ILE A 1 281 ? -9.452 -10.389 -6.879 1.00 98.62 281 ILE A C 1
ATOM 2154 O O . ILE A 1 281 ? -8.410 -11.020 -7.071 1.00 98.62 281 ILE A O 1
ATOM 2158 N N . ARG A 1 282 ? -9.807 -9.967 -5.663 1.00 98.44 282 ARG A N 1
ATOM 2159 C CA . ARG A 1 282 ? -9.070 -10.304 -4.437 1.00 98.44 282 ARG A CA 1
ATOM 2160 C C . ARG A 1 282 ? -10.038 -10.565 -3.291 1.00 98.44 282 ARG A C 1
ATOM 2162 O O . ARG A 1 282 ? -10.926 -9.762 -3.029 1.00 98.44 282 ARG A O 1
ATOM 2169 N N . ASP A 1 283 ? -9.835 -11.656 -2.570 1.00 97.94 283 ASP A N 1
ATOM 2170 C CA . ASP A 1 283 ? -10.532 -11.960 -1.323 1.00 97.94 283 ASP A CA 1
ATOM 2171 C C . ASP A 1 283 ? -9.513 -11.974 -0.171 1.00 97.94 283 ASP A C 1
ATOM 2173 O O . ASP A 1 283 ? -8.757 -12.940 -0.042 1.00 97.94 283 ASP A O 1
ATOM 2177 N N . PRO A 1 284 ? -9.453 -10.925 0.676 1.00 96.81 284 PRO A N 1
ATOM 2178 C CA . PRO A 1 284 ? -8.546 -10.839 1.826 1.00 96.81 284 PRO A CA 1
ATOM 2179 C C . PRO A 1 284 ? -8.799 -11.868 2.929 1.00 96.81 284 PRO A C 1
ATOM 2181 O O . PRO A 1 284 ? -7.992 -11.981 3.864 1.00 96.81 284 PRO A O 1
ATOM 2184 N N . ARG A 1 285 ? -9.952 -12.543 2.882 1.00 95.75 285 ARG A N 1
ATOM 2185 C CA . ARG A 1 285 ? -10.401 -13.507 3.881 1.00 95.75 285 ARG A CA 1
ATOM 2186 C C . ARG A 1 285 ? -11.049 -14.716 3.203 1.00 95.75 285 ARG A C 1
ATOM 2188 O O . ARG A 1 285 ? -12.157 -15.114 3.575 1.00 95.75 285 ARG A O 1
ATOM 2195 N N . PHE A 1 286 ? -10.348 -15.297 2.231 1.00 97.25 286 PHE A N 1
ATOM 2196 C CA . PHE A 1 286 ? -10.826 -16.412 1.422 1.00 97.25 286 PHE A CA 1
ATOM 2197 C C . PHE A 1 286 ? -11.294 -17.578 2.298 1.00 97.25 286 PHE A C 1
ATOM 2199 O O . PHE A 1 286 ? -10.606 -17.997 3.236 1.00 97.25 286 PHE A O 1
ATOM 2206 N N . LEU A 1 287 ? -12.506 -18.072 2.024 1.00 94.62 287 LEU A N 1
ATOM 2207 C CA . LEU A 1 287 ? -13.204 -19.089 2.831 1.00 94.62 287 LEU A CA 1
ATOM 2208 C C . LEU A 1 287 ? -13.338 -18.720 4.324 1.00 94.62 287 LEU A C 1
ATOM 2210 O O . LEU A 1 287 ? -13.372 -19.592 5.193 1.00 94.62 287 LEU A O 1
ATOM 2214 N N . GLY A 1 288 ? -13.368 -17.424 4.643 1.00 93.06 288 GLY A N 1
ATOM 2215 C CA . GLY A 1 288 ? -13.433 -16.909 6.013 1.00 93.06 288 GLY A CA 1
ATOM 2216 C C . GLY A 1 288 ? -12.134 -17.060 6.813 1.00 93.06 288 GLY A C 1
ATOM 2217 O O . GLY A 1 288 ? -12.132 -16.809 8.018 1.00 93.06 288 GLY A O 1
ATOM 2218 N N . ARG A 1 289 ? -11.030 -17.471 6.179 1.00 94.81 289 ARG A N 1
ATOM 2219 C CA . ARG A 1 289 ? -9.728 -17.672 6.833 1.00 94.81 289 ARG A CA 1
ATOM 2220 C C . ARG A 1 289 ? -8.857 -16.428 6.700 1.00 94.81 289 ARG A C 1
ATOM 2222 O O . ARG A 1 289 ? -9.137 -15.537 5.909 1.00 94.81 289 ARG A O 1
ATOM 2229 N N . ARG A 1 290 ? -7.758 -16.364 7.453 1.00 95.25 290 ARG A N 1
ATOM 2230 C CA . ARG A 1 290 ? -6.721 -15.323 7.312 1.00 95.25 290 ARG A CA 1
ATOM 2231 C C . ARG A 1 290 ? -5.826 -15.588 6.093 1.00 95.25 290 ARG A C 1
ATOM 2233 O O . ARG A 1 290 ? -4.610 -15.699 6.209 1.00 95.25 290 ARG A O 1
ATOM 2240 N N . LEU A 1 291 ? -6.470 -15.744 4.943 1.00 97.25 291 LEU A N 1
ATOM 2241 C CA . LEU A 1 291 ? -5.881 -16.134 3.676 1.00 97.25 291 LEU A CA 1
ATOM 2242 C C . LEU A 1 291 ? -6.355 -15.143 2.614 1.00 97.25 291 LEU A C 1
ATOM 2244 O O . LEU A 1 291 ? -7.543 -15.084 2.314 1.00 97.25 291 LEU A O 1
ATOM 2248 N N . LEU A 1 292 ? -5.435 -14.349 2.082 1.00 97.88 292 LEU A N 1
ATOM 2249 C CA . LEU A 1 292 ? -5.664 -13.499 0.924 1.00 97.88 292 LEU A CA 1
ATOM 2250 C C . LEU A 1 292 ? -5.474 -14.354 -0.328 1.00 97.88 292 LEU A C 1
ATOM 2252 O O . LEU A 1 292 ? -4.415 -14.951 -0.492 1.00 97.88 292 LEU A O 1
ATOM 2256 N N . VAL A 1 293 ? -6.467 -14.399 -1.208 1.00 98.62 293 VAL A N 1
ATOM 2257 C CA . VAL A 1 293 ? -6.352 -15.015 -2.538 1.00 98.62 293 VAL A CA 1
ATOM 2258 C C . VAL A 1 293 ? -6.677 -13.959 -3.577 1.00 98.62 293 VAL A C 1
ATOM 2260 O O . VAL A 1 293 ? -7.628 -13.197 -3.404 1.00 98.62 293 VAL A O 1
ATOM 2263 N N . GLY A 1 294 ? -5.895 -13.894 -4.648 1.00 98.44 294 GLY A N 1
ATOM 2264 C CA . GLY A 1 294 ? -6.131 -12.934 -5.715 1.00 98.44 294 GLY A CA 1
ATOM 2265 C C . GLY A 1 294 ? -5.726 -13.454 -7.079 1.00 98.44 294 GLY A C 1
ATOM 2266 O O . GLY A 1 294 ? -4.865 -14.325 -7.199 1.00 98.44 294 GLY A O 1
ATOM 2267 N N . ALA A 1 295 ? -6.363 -12.890 -8.098 1.00 98.62 295 ALA A N 1
ATOM 2268 C CA . ALA A 1 295 ? -6.021 -13.107 -9.490 1.00 98.62 295 ALA A CA 1
ATOM 2269 C C . ALA A 1 295 ? -6.227 -11.821 -10.292 1.00 98.62 295 ALA A C 1
ATOM 2271 O O . ALA A 1 295 ? -7.130 -11.029 -10.001 1.00 98.62 295 ALA A O 1
ATOM 2272 N N . ASP A 1 296 ? -5.402 -11.628 -11.312 1.00 98.44 296 ASP A N 1
ATOM 2273 C CA . ASP A 1 296 ? -5.517 -10.520 -12.247 1.00 98.44 296 ASP A CA 1
ATOM 2274 C C . ASP A 1 296 ? -5.095 -10.926 -13.658 1.00 98.44 296 ASP A C 1
ATOM 2276 O O . ASP A 1 296 ? -4.236 -11.786 -13.859 1.00 98.44 296 ASP A O 1
ATOM 2280 N N . VAL A 1 297 ? -5.751 -10.310 -14.637 1.00 98.62 297 VAL A N 1
ATOM 2281 C CA . VAL A 1 297 ? -5.489 -10.503 -16.062 1.00 98.62 297 VAL A CA 1
ATOM 2282 C C . VAL A 1 297 ? -5.196 -9.149 -16.666 1.00 98.62 297 VAL A C 1
ATOM 2284 O O . VAL A 1 297 ? -6.026 -8.244 -16.566 1.00 98.62 297 VAL A O 1
ATOM 2287 N N . TRP A 1 298 ? -4.043 -9.025 -17.312 1.00 98.25 298 TRP A N 1
ATOM 2288 C CA . TRP A 1 298 ? -3.612 -7.807 -17.975 1.00 98.25 298 TRP A CA 1
ATOM 2289 C C . TRP A 1 298 ? -3.436 -8.011 -19.476 1.00 98.25 298 TRP A C 1
ATOM 2291 O O . TRP A 1 298 ? -2.950 -9.038 -19.949 1.00 98.25 298 TRP A O 1
ATOM 2301 N N . SER A 1 299 ? -3.757 -6.958 -20.215 1.00 98.06 299 SER A N 1
ATOM 2302 C CA . SER A 1 299 ? -3.242 -6.701 -21.552 1.00 98.06 299 SER A CA 1
ATOM 2303 C C . SER A 1 299 ? -2.462 -5.402 -21.474 1.00 98.06 299 SER A C 1
ATOM 2305 O O . SER A 1 299 ? -3.055 -4.357 -21.235 1.00 98.06 299 SER A O 1
ATOM 2307 N N . VAL A 1 300 ? -1.153 -5.456 -21.652 1.00 95.94 300 VAL A N 1
ATOM 2308 C CA . VAL A 1 300 ? -0.260 -4.310 -21.512 1.00 95.94 300 VAL A CA 1
ATOM 2309 C C . VAL A 1 300 ? 0.337 -3.991 -22.870 1.00 95.94 300 VAL A C 1
ATOM 2311 O O . VAL A 1 300 ? 0.888 -4.874 -23.511 1.00 95.94 300 VAL A O 1
ATOM 2314 N N . THR A 1 301 ? 0.265 -2.730 -23.273 1.00 95.19 301 THR A N 1
ATOM 2315 C CA . THR A 1 301 ? 1.053 -2.188 -24.383 1.00 95.19 301 THR A CA 1
ATOM 2316 C C . THR A 1 301 ? 1.886 -1.050 -23.820 1.00 95.19 301 THR A C 1
ATOM 2318 O O . THR A 1 301 ? 1.333 -0.119 -23.228 1.00 95.19 301 THR A O 1
ATOM 2321 N N . ARG A 1 302 ? 3.212 -1.124 -23.941 1.00 91.38 302 ARG A N 1
ATOM 2322 C CA . ARG A 1 302 ? 4.131 -0.114 -23.403 1.00 91.38 302 ARG A CA 1
ATOM 2323 C C . ARG A 1 302 ? 5.220 0.212 -24.404 1.00 91.38 302 ARG A C 1
ATOM 2325 O O . ARG A 1 302 ? 6.025 -0.646 -24.744 1.00 91.38 302 ARG A O 1
ATOM 2332 N N . ILE A 1 303 ? 5.284 1.480 -24.791 1.00 90.44 303 ILE A N 1
ATOM 2333 C CA . ILE A 1 303 ? 6.415 2.024 -25.536 1.00 90.44 303 ILE A CA 1
ATOM 2334 C C . ILE A 1 303 ? 7.583 2.161 -24.556 1.00 90.44 303 ILE A C 1
ATOM 2336 O O . ILE A 1 303 ? 7.489 2.867 -23.548 1.00 90.44 303 ILE A O 1
ATOM 2340 N N . ARG A 1 304 ? 8.667 1.439 -24.818 1.00 88.75 304 ARG A N 1
ATOM 2341 C CA . ARG A 1 304 ? 9.915 1.497 -24.062 1.00 88.75 304 ARG A CA 1
ATOM 2342 C C . ARG A 1 304 ? 10.903 2.313 -24.866 1.00 88.75 304 ARG A C 1
ATOM 2344 O O . ARG A 1 304 ? 11.267 1.911 -25.960 1.00 88.75 304 ARG A O 1
ATOM 2351 N N . ARG A 1 305 ? 11.318 3.448 -24.311 1.00 86.81 305 ARG A N 1
ATOM 2352 C CA . ARG A 1 305 ? 12.367 4.299 -24.869 1.00 86.81 305 ARG A CA 1
ATOM 2353 C C . ARG A 1 305 ? 13.630 4.124 -24.044 1.00 86.81 305 ARG A C 1
ATOM 2355 O O . ARG A 1 305 ? 13.567 4.145 -22.813 1.00 86.81 305 ARG A O 1
ATOM 2362 N N . SER A 1 306 ? 14.747 3.956 -24.727 1.00 83.94 306 SER A N 1
ATOM 2363 C CA . SER A 1 306 ? 16.077 3.933 -24.138 1.00 83.94 306 SER A CA 1
ATOM 2364 C C . SER A 1 306 ? 16.720 5.290 -24.365 1.00 83.94 306 SER A C 1
ATOM 2366 O O . SER A 1 306 ? 16.694 5.827 -25.473 1.00 83.94 306 SER A O 1
ATOM 2368 N N . TYR A 1 307 ? 17.262 5.861 -23.297 1.00 79.88 307 TYR A N 1
ATOM 2369 C CA . TYR A 1 307 ? 17.914 7.161 -23.324 1.00 79.88 307 TYR A CA 1
ATOM 2370 C C . TYR A 1 307 ? 19.356 7.017 -22.856 1.00 79.88 307 TYR A C 1
ATOM 2372 O O . TYR A 1 307 ? 19.636 6.292 -21.897 1.00 79.88 307 TYR A O 1
ATOM 2380 N N . THR A 1 308 ? 20.252 7.802 -23.447 1.00 76.94 308 THR A N 1
ATOM 2381 C CA . THR A 1 308 ? 21.558 8.067 -22.854 1.00 76.94 308 THR A CA 1
ATOM 2382 C C . THR A 1 308 ? 21.366 8.719 -21.480 1.00 76.94 308 THR A C 1
ATOM 2384 O O . THR A 1 308 ? 20.344 9.349 -21.183 1.00 76.94 308 THR A O 1
ATOM 2387 N N . ARG A 1 309 ? 22.392 8.668 -20.623 1.00 66.62 309 ARG A N 1
ATOM 2388 C CA . ARG A 1 309 ? 22.352 9.376 -19.328 1.00 66.62 309 ARG A CA 1
ATOM 2389 C C . ARG A 1 309 ? 22.207 10.898 -19.462 1.00 66.62 309 ARG A C 1
ATOM 2391 O O . ARG A 1 309 ? 21.695 11.519 -18.535 1.00 66.62 309 ARG A O 1
ATOM 2398 N N . SER A 1 310 ? 22.632 11.489 -20.583 1.00 69.12 310 SER A N 1
ATOM 2399 C CA . SER A 1 310 ? 22.422 12.911 -20.895 1.00 69.12 310 SER A CA 1
ATOM 2400 C C . SER A 1 310 ? 21.006 13.218 -21.404 1.00 69.12 310 SER A C 1
ATOM 2402 O O . SER A 1 310 ? 20.688 14.383 -21.630 1.00 69.12 310 SER A O 1
ATOM 2404 N N . GLY A 1 311 ? 20.146 12.201 -21.545 1.00 72.56 311 GLY A N 1
ATOM 2405 C CA . GLY A 1 311 ? 18.746 12.336 -21.950 1.00 72.56 311 GLY A CA 1
ATOM 2406 C C . GLY A 1 311 ? 18.511 12.294 -23.461 1.00 72.56 311 GLY A C 1
ATOM 2407 O O . GLY A 1 311 ? 17.414 12.621 -23.905 1.00 72.56 311 GLY A O 1
ATOM 2408 N N . GLU A 1 312 ? 19.509 11.907 -24.257 1.00 82.19 312 GLU A N 1
ATOM 2409 C CA . GLU A 1 312 ? 19.347 11.718 -25.702 1.00 82.19 312 GLU A CA 1
ATOM 2410 C C . GLU A 1 312 ? 18.678 10.368 -25.992 1.00 82.19 312 GLU A C 1
ATOM 2412 O O . GLU A 1 312 ? 19.033 9.363 -25.388 1.00 82.19 312 GLU A O 1
ATOM 2417 N N . LEU A 1 313 ? 17.712 10.332 -26.909 1.00 85.38 313 LEU A N 1
ATOM 2418 C CA . LEU A 1 313 ? 17.011 9.105 -27.298 1.00 85.38 313 LEU A CA 1
ATOM 2419 C C . LEU A 1 313 ? 17.937 8.173 -28.106 1.00 85.38 313 LEU A C 1
ATOM 2421 O O . LEU A 1 313 ? 18.389 8.540 -29.192 1.00 85.38 313 LEU A O 1
ATOM 2425 N N . GLU A 1 314 ? 18.192 6.966 -27.596 1.00 88.38 314 GLU A N 1
ATOM 2426 C CA . GLU A 1 314 ? 18.987 5.926 -28.273 1.00 88.38 314 GLU A CA 1
ATOM 2427 C C . GLU A 1 314 ? 18.118 5.001 -29.133 1.00 88.38 314 GLU A C 1
ATOM 2429 O O . GLU A 1 314 ? 18.565 4.517 -30.170 1.00 88.38 314 GLU A O 1
ATOM 2434 N N . GLY A 1 315 ? 16.867 4.779 -28.737 1.00 89.69 315 GLY A N 1
ATOM 2435 C CA . GLY A 1 315 ? 15.921 3.980 -29.506 1.00 89.69 315 GLY A CA 1
ATOM 2436 C C . GLY A 1 315 ? 14.675 3.625 -28.707 1.00 89.69 315 GLY A C 1
ATOM 2437 O O . GLY A 1 315 ? 14.549 3.990 -27.534 1.00 89.69 315 GLY A O 1
ATOM 2438 N N . ALA A 1 316 ? 13.742 2.928 -29.345 1.00 91.56 316 ALA A N 1
ATOM 2439 C CA . ALA A 1 316 ? 12.492 2.524 -28.729 1.00 91.56 316 ALA A CA 1
ATOM 2440 C C . ALA A 1 316 ? 11.899 1.249 -29.336 1.00 91.56 316 ALA A C 1
ATOM 2442 O O . ALA A 1 316 ? 12.150 0.913 -30.489 1.00 91.56 316 ALA A O 1
ATOM 2443 N N . TYR A 1 317 ? 11.046 0.575 -28.574 1.00 92.19 317 TYR A N 1
ATOM 2444 C CA . TYR A 1 317 ? 10.214 -0.532 -29.048 1.00 92.19 317 TYR A CA 1
ATOM 2445 C C . TYR A 1 317 ? 8.872 -0.538 -28.309 1.00 92.19 317 TYR A C 1
ATOM 2447 O O . TYR A 1 317 ? 8.773 -0.050 -27.179 1.00 92.19 317 TYR A O 1
ATOM 2455 N N . ALA A 1 318 ? 7.828 -1.094 -28.919 1.00 93.38 318 ALA A N 1
ATOM 2456 C CA . ALA A 1 318 ? 6.560 -1.342 -28.245 1.00 93.38 318 ALA A CA 1
ATOM 2457 C C . ALA A 1 318 ? 6.528 -2.781 -27.715 1.00 93.38 318 ALA A C 1
ATOM 2459 O O . ALA A 1 318 ? 6.638 -3.735 -28.476 1.00 93.38 318 ALA A O 1
ATOM 2460 N N . LEU A 1 319 ? 6.381 -2.936 -26.398 1.00 94.69 319 LEU A N 1
ATOM 2461 C CA . LEU A 1 319 ? 6.122 -4.219 -25.746 1.00 94.69 319 LEU A CA 1
ATOM 2462 C C . LEU A 1 319 ? 4.614 -4.444 -25.667 1.00 94.69 319 LEU A C 1
ATOM 2464 O O . LEU A 1 319 ? 3.920 -3.665 -25.006 1.00 94.69 319 LEU A O 1
ATOM 2468 N N . GLN A 1 320 ? 4.134 -5.542 -26.242 1.00 96.19 320 GLN A N 1
ATOM 2469 C CA . GLN A 1 320 ? 2.812 -6.092 -25.971 1.00 96.19 320 GLN A CA 1
ATOM 2470 C C . GLN A 1 320 ? 2.945 -7.294 -25.033 1.00 96.19 320 GLN A C 1
ATOM 2472 O O . GLN A 1 320 ? 3.611 -8.269 -25.358 1.00 96.19 320 GLN A O 1
ATOM 2477 N N . ARG A 1 321 ? 2.295 -7.241 -23.869 1.00 96.94 321 ARG A N 1
ATOM 2478 C CA . ARG A 1 321 ? 2.296 -8.319 -22.874 1.00 96.94 321 ARG A CA 1
ATOM 2479 C C . ARG A 1 321 ? 0.880 -8.736 -22.520 1.00 96.94 321 ARG A C 1
ATOM 2481 O O . ARG A 1 321 ? 0.080 -7.922 -22.052 1.00 96.94 321 ARG A O 1
ATOM 2488 N N . LYS A 1 322 ? 0.568 -10.022 -22.669 1.00 98.25 322 LYS A N 1
ATOM 2489 C CA . LYS A 1 322 ? -0.607 -10.637 -22.031 1.00 98.25 322 LYS A CA 1
ATOM 2490 C C . LYS A 1 322 ? -0.150 -11.312 -20.751 1.00 98.25 322 LYS A C 1
ATOM 2492 O O . LYS A 1 322 ? 0.757 -12.134 -20.793 1.00 98.25 322 LYS A O 1
ATOM 2497 N N . LYS A 1 323 ? -0.774 -10.958 -19.631 1.00 97.75 323 LYS A N 1
ATOM 2498 C CA . LYS A 1 323 ? -0.376 -11.440 -18.309 1.00 97.75 323 LYS A CA 1
ATOM 2499 C C . LYS A 1 323 ? -1.556 -12.046 -17.564 1.00 97.75 323 LYS A C 1
ATOM 2501 O O . LYS A 1 323 ? -2.628 -11.447 -17.502 1.00 97.75 323 LYS A O 1
ATOM 2506 N N . LEU A 1 324 ? -1.341 -13.218 -16.981 1.00 98.38 324 LEU A N 1
ATOM 2507 C CA . LEU A 1 324 ? -2.257 -13.879 -16.056 1.00 98.38 324 LEU A CA 1
ATOM 2508 C C . LEU A 1 324 ? -1.506 -14.151 -14.756 1.00 98.38 324 LEU A C 1
ATOM 2510 O O . LEU A 1 324 ? -0.546 -14.914 -14.752 1.00 98.38 324 LEU A O 1
ATOM 2514 N N . ASN A 1 325 ? -1.952 -13.556 -13.658 1.00 98.25 325 ASN A N 1
ATOM 2515 C CA . ASN A 1 325 ? -1.338 -13.709 -12.344 1.00 98.25 325 ASN A CA 1
ATOM 2516 C C . ASN A 1 325 ? -2.349 -14.272 -11.343 1.00 98.25 325 ASN A C 1
ATOM 2518 O O . ASN A 1 325 ? -3.516 -13.880 -11.329 1.00 98.25 325 ASN A O 1
ATOM 2522 N N . GLY A 1 326 ? -1.880 -15.172 -10.484 1.00 98.56 326 GLY A N 1
ATOM 2523 C CA . GLY A 1 326 ? -2.638 -15.728 -9.371 1.00 98.56 326 GLY A CA 1
ATOM 2524 C C . GLY A 1 326 ? -1.743 -15.913 -8.154 1.00 98.56 326 GLY A C 1
ATOM 2525 O O . GLY A 1 326 ? -0.606 -16.369 -8.269 1.00 98.56 326 GLY A O 1
ATOM 2526 N N . PHE A 1 327 ? -2.240 -15.559 -6.973 1.00 98.50 327 PHE A N 1
ATOM 2527 C CA . PHE A 1 327 ? -1.455 -15.629 -5.745 1.00 98.50 327 PHE A CA 1
ATOM 2528 C C . PHE A 1 327 ? -2.303 -15.928 -4.511 1.00 98.50 327 PHE A C 1
ATOM 2530 O O . PHE A 1 327 ? -3.518 -15.715 -4.473 1.00 98.50 327 PHE A O 1
ATOM 2537 N N . VAL A 1 328 ? -1.615 -16.390 -3.473 1.00 98.56 328 VAL A N 1
ATOM 2538 C CA . VAL A 1 328 ? -2.151 -16.628 -2.140 1.00 98.56 328 VAL A CA 1
ATOM 2539 C C . VAL A 1 328 ? -1.177 -16.102 -1.088 1.00 98.56 328 VAL A C 1
ATOM 2541 O O . VAL A 1 328 ? 0.027 -16.316 -1.187 1.00 98.56 328 VAL A O 1
ATOM 2544 N N . GLU A 1 329 ? -1.681 -15.424 -0.061 1.00 98.19 329 GLU A N 1
ATOM 2545 C CA . GLU A 1 329 ? -0.898 -14.931 1.075 1.00 98.19 329 GLU A CA 1
ATOM 2546 C C . GLU A 1 329 ? -1.618 -15.269 2.388 1.00 98.19 329 GLU A C 1
ATOM 2548 O O . GLU A 1 329 ? -2.759 -14.879 2.622 1.00 98.19 329 GLU A O 1
ATOM 2553 N N . SER A 1 330 ? -0.953 -16.015 3.263 1.00 98.00 330 SER A N 1
ATOM 2554 C CA . SER A 1 330 ? -1.448 -16.415 4.576 1.00 98.00 330 SER A CA 1
ATOM 2555 C C . SER A 1 330 ? -0.931 -15.470 5.658 1.00 98.00 330 SER A C 1
ATOM 2557 O O . SER A 1 330 ? 0.276 -15.270 5.810 1.00 98.00 330 SER A O 1
ATOM 2559 N N . GLU A 1 331 ? -1.836 -14.933 6.474 1.00 96.81 331 GLU A N 1
ATOM 2560 C CA . GLU A 1 331 ? -1.497 -14.156 7.666 1.00 96.81 331 GLU A CA 1
ATOM 2561 C C . GLU A 1 331 ? -1.352 -15.092 8.873 1.00 96.81 331 GLU A C 1
ATOM 2563 O O . GLU A 1 331 ? -2.319 -15.417 9.565 1.00 96.81 331 GLU A O 1
ATOM 2568 N N . LEU A 1 332 ? -0.111 -15.527 9.117 1.00 95.38 332 LEU A N 1
ATOM 2569 C CA . LEU A 1 332 ? 0.254 -16.405 10.237 1.00 95.38 332 LEU A CA 1
ATOM 2570 C C . LEU A 1 332 ? 0.232 -15.659 11.577 1.00 95.38 332 LEU A C 1
ATOM 2572 O O . LEU A 1 332 ? -0.124 -16.218 12.612 1.00 95.38 332 LEU A O 1
ATOM 2576 N N . HIS A 1 333 ? 0.591 -14.376 11.555 1.00 94.81 333 HIS A N 1
ATOM 2577 C CA . HIS A 1 333 ? 0.562 -13.475 12.701 1.00 94.81 333 HIS A CA 1
ATOM 2578 C C . HIS A 1 333 ? 0.116 -12.080 12.225 1.00 94.81 333 HIS A C 1
ATOM 2580 O O . HIS A 1 333 ? 0.397 -11.720 11.084 1.00 94.81 333 HIS A O 1
ATOM 2586 N N . PRO A 1 334 ? -0.496 -11.221 13.064 1.00 90.81 334 PRO A N 1
ATOM 2587 C CA . PRO A 1 334 ? -0.936 -9.877 12.645 1.00 90.81 334 PRO A CA 1
ATOM 2588 C C . PRO A 1 334 ? 0.168 -8.969 12.079 1.00 90.81 334 PRO A C 1
ATOM 2590 O O . PRO A 1 334 ? -0.116 -7.941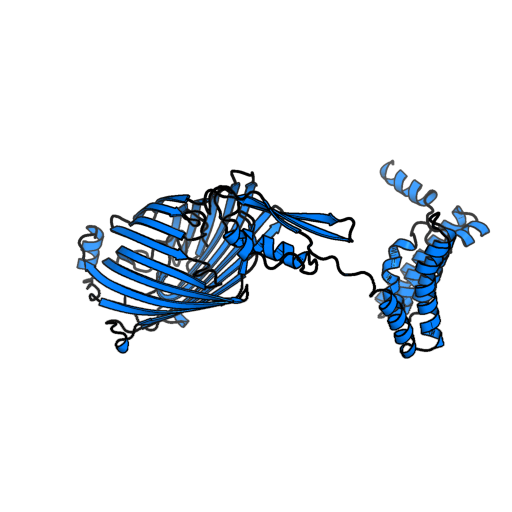 11.473 1.00 90.81 334 PRO A O 1
ATOM 2593 N N . LYS A 1 335 ? 1.432 -9.339 12.310 1.00 95.94 335 LYS A N 1
ATOM 2594 C CA . LYS A 1 335 ? 2.634 -8.660 11.809 1.00 95.94 335 LYS A CA 1
ATOM 2595 C C . LYS A 1 335 ? 3.506 -9.562 10.932 1.00 95.94 335 LYS A C 1
ATOM 2597 O O . LYS A 1 335 ? 4.670 -9.242 10.731 1.00 95.94 335 LYS A O 1
ATOM 2602 N N . PHE A 1 336 ? 3.014 -10.723 10.506 1.00 97.88 336 PHE A N 1
ATOM 2603 C CA . PHE A 1 336 ? 3.772 -11.623 9.644 1.00 97.88 336 PHE A CA 1
ATOM 2604 C C . PHE A 1 336 ? 2.856 -12.365 8.675 1.00 97.88 336 PHE A C 1
ATOM 2606 O O . PHE A 1 336 ? 1.937 -13.083 9.083 1.00 97.88 336 PHE A O 1
ATOM 2613 N N . ARG A 1 337 ? 3.136 -12.201 7.387 1.00 98.06 337 ARG A N 1
ATOM 2614 C CA . ARG A 1 337 ? 2.432 -12.853 6.291 1.00 98.06 337 ARG A CA 1
ATOM 2615 C C . ARG A 1 337 ? 3.430 -13.529 5.367 1.00 98.06 337 ARG A C 1
ATOM 2617 O O . ARG A 1 337 ? 4.535 -13.028 5.172 1.00 98.06 337 ARG A O 1
ATOM 2624 N N . ILE A 1 338 ? 3.028 -14.651 4.797 1.00 98.44 338 ILE A N 1
ATOM 2625 C CA . ILE A 1 338 ? 3.812 -15.381 3.805 1.00 98.44 338 ILE A CA 1
ATOM 2626 C C . ILE A 1 338 ? 2.893 -15.812 2.677 1.00 98.44 338 ILE A C 1
ATOM 2628 O O . ILE A 1 338 ? 1.751 -16.194 2.919 1.00 98.44 338 ILE A O 1
ATOM 2632 N N . GLY A 1 339 ? 3.373 -15.747 1.450 1.00 98.06 339 GLY A N 1
ATOM 2633 C CA . GLY A 1 339 ? 2.588 -16.067 0.281 1.00 98.06 339 GLY A CA 1
ATOM 2634 C C . GLY A 1 339 ? 3.434 -16.561 -0.870 1.00 98.06 339 GLY A C 1
ATOM 2635 O O . GLY A 1 339 ? 4.664 -16.567 -0.824 1.00 98.06 339 GLY A O 1
ATOM 2636 N N . GLY A 1 340 ? 2.736 -16.960 -1.915 1.00 98.25 340 GLY A N 1
ATOM 2637 C CA . GLY A 1 340 ? 3.325 -17.310 -3.186 1.00 98.25 340 GLY A CA 1
ATOM 2638 C C . GLY A 1 340 ? 2.296 -17.218 -4.297 1.00 98.25 340 GLY A C 1
ATOM 2639 O O . GLY A 1 340 ? 1.102 -17.031 -4.054 1.00 98.25 340 GLY A O 1
ATOM 2640 N N . GLY A 1 341 ? 2.762 -17.325 -5.527 1.00 97.88 341 GLY A N 1
ATOM 2641 C CA . GLY A 1 341 ? 1.910 -17.228 -6.696 1.00 97.88 341 GLY A CA 1
ATOM 2642 C C . GLY A 1 341 ? 2.613 -17.697 -7.950 1.00 97.88 341 GLY A C 1
ATOM 2643 O O . GLY A 1 341 ? 3.801 -18.023 -7.931 1.00 97.88 341 GLY A O 1
ATOM 2644 N N . ALA A 1 342 ? 1.851 -17.712 -9.031 1.00 97.69 342 ALA A N 1
ATOM 2645 C CA . ALA A 1 342 ? 2.352 -17.968 -10.362 1.00 97.69 342 ALA A CA 1
ATOM 2646 C C . ALA A 1 342 ? 1.832 -16.893 -11.315 1.00 97.69 342 ALA A C 1
ATOM 2648 O O . ALA A 1 342 ? 0.707 -16.405 -11.176 1.00 97.69 342 ALA A O 1
ATOM 2649 N N . GLU A 1 343 ? 2.665 -16.537 -12.278 1.00 97.25 343 GLU A N 1
ATOM 2650 C CA . GLU A 1 343 ? 2.365 -15.543 -13.295 1.00 97.25 343 GLU A CA 1
ATOM 2651 C C . GLU A 1 343 ? 2.810 -16.071 -14.659 1.00 97.25 343 GLU A C 1
ATOM 2653 O O . GLU A 1 343 ? 3.885 -16.650 -14.792 1.00 97.25 343 GLU A O 1
ATOM 2658 N N . LEU A 1 344 ? 1.947 -15.926 -15.658 1.00 97.62 344 LEU A N 1
ATOM 2659 C CA . LEU A 1 344 ? 2.224 -16.259 -17.047 1.00 97.62 344 LEU A CA 1
ATOM 2660 C C . LEU A 1 344 ? 2.239 -14.963 -17.846 1.00 97.62 344 LEU A C 1
ATOM 2662 O O . LEU A 1 344 ? 1.199 -14.312 -17.949 1.00 97.62 344 LEU A O 1
ATOM 2666 N N . ASP A 1 345 ? 3.385 -14.658 -18.442 1.00 96.75 345 ASP A N 1
ATOM 2667 C CA . ASP A 1 345 ? 3.581 -13.538 -19.355 1.00 96.75 345 ASP A CA 1
ATOM 2668 C C . ASP A 1 345 ? 3.796 -14.075 -20.777 1.00 96.75 345 ASP A C 1
ATOM 2670 O O . ASP A 1 345 ? 4.557 -15.022 -20.986 1.00 96.75 345 ASP A O 1
ATOM 2674 N N . VAL A 1 346 ? 3.127 -13.475 -21.757 1.00 97.56 346 VAL A N 1
ATOM 2675 C CA . VAL A 1 346 ? 3.374 -13.690 -23.189 1.00 97.56 346 VAL A CA 1
ATOM 2676 C C . VAL A 1 346 ? 3.721 -12.341 -23.794 1.00 97.56 346 VAL A C 1
ATOM 2678 O O . VAL A 1 346 ? 2.853 -11.464 -23.851 1.00 97.56 346 VAL A O 1
ATOM 2681 N N . ASP A 1 347 ? 4.976 -12.205 -24.212 1.00 96.81 347 ASP A N 1
ATOM 2682 C CA . ASP A 1 347 ? 5.571 -10.975 -24.724 1.00 96.81 347 ASP A CA 1
ATOM 2683 C C . ASP A 1 347 ? 5.755 -11.035 -26.234 1.00 96.81 347 ASP A C 1
ATOM 2685 O O . ASP A 1 347 ? 6.285 -12.020 -26.750 1.00 96.81 347 ASP A O 1
ATOM 2689 N N . SER A 1 348 ? 5.372 -9.954 -26.908 1.00 96.38 348 SER A N 1
ATOM 2690 C CA . SER A 1 348 ? 5.722 -9.688 -28.300 1.00 96.38 348 SER A CA 1
ATOM 2691 C C . SER A 1 348 ? 6.149 -8.237 -28.505 1.00 96.38 348 SER A C 1
ATOM 2693 O O . SER A 1 348 ? 5.748 -7.351 -27.737 1.00 96.38 348 SER A O 1
ATOM 2695 N N . PHE A 1 349 ? 6.942 -7.986 -29.546 1.00 94.75 349 PHE A N 1
ATOM 2696 C CA . PHE A 1 349 ? 7.548 -6.675 -29.801 1.00 94.75 349 PHE A CA 1
ATOM 2697 C C . PHE A 1 349 ? 7.228 -6.143 -31.203 1.00 94.75 349 PHE A C 1
ATOM 2699 O O . PHE A 1 349 ? 7.286 -6.879 -32.185 1.00 94.75 349 PHE A O 1
ATOM 2706 N N . ASP A 1 350 ? 6.906 -4.850 -31.301 1.00 91.19 350 ASP A N 1
ATOM 2707 C CA . ASP A 1 350 ? 6.625 -4.173 -32.573 1.00 91.19 350 ASP A CA 1
ATOM 2708 C C . ASP A 1 350 ? 7.056 -2.696 -32.581 1.00 91.19 350 ASP A C 1
ATOM 2710 O O . ASP A 1 350 ? 7.504 -2.143 -31.571 1.00 91.19 350 ASP A O 1
ATOM 2714 N N . ASP A 1 351 ? 6.921 -2.059 -33.745 1.00 90.50 351 ASP A N 1
ATOM 2715 C CA . ASP A 1 351 ? 7.166 -0.635 -33.978 1.00 90.50 351 ASP A CA 1
ATOM 2716 C C . ASP A 1 351 ? 5.896 0.173 -34.294 1.00 90.50 351 ASP A C 1
ATOM 2718 O O . ASP A 1 351 ? 5.967 1.387 -34.481 1.00 90.50 351 ASP A O 1
ATOM 2722 N N . GLN A 1 352 ? 4.719 -0.461 -34.314 1.00 85.06 352 GLN A N 1
ATOM 2723 C CA . GLN A 1 352 ? 3.475 0.141 -34.816 1.00 85.06 352 GLN A CA 1
ATOM 2724 C C . GLN A 1 352 ? 3.016 1.347 -33.989 1.00 85.06 352 GLN A C 1
ATOM 2726 O O . GLN A 1 352 ? 2.271 2.197 -34.474 1.00 85.06 352 GLN A O 1
ATOM 2731 N N . HIS A 1 353 ? 3.449 1.404 -32.730 1.00 84.44 353 HIS A N 1
ATOM 2732 C CA . HIS A 1 353 ? 3.090 2.442 -31.768 1.00 84.44 353 HIS A CA 1
ATOM 2733 C C . HIS A 1 353 ? 4.178 3.514 -31.602 1.00 84.44 353 HIS A C 1
ATOM 2735 O O . HIS A 1 353 ? 4.043 4.381 -30.739 1.00 84.44 353 HIS A O 1
ATOM 2741 N N . LEU A 1 354 ? 5.269 3.438 -32.370 1.00 89.38 354 LEU A N 1
ATOM 2742 C CA . LEU A 1 354 ? 6.407 4.346 -32.252 1.00 89.38 354 LEU A CA 1
ATOM 2743 C C . LEU A 1 354 ? 6.183 5.648 -33.028 1.00 89.38 354 LEU A C 1
ATOM 2745 O O . LEU A 1 354 ? 5.561 5.671 -34.090 1.00 89.38 354 LEU A O 1
ATOM 2749 N N . GLU A 1 355 ? 6.713 6.750 -32.498 1.00 89.00 355 GLU A N 1
ATOM 2750 C CA . GLU A 1 355 ? 6.711 8.039 -33.193 1.00 89.00 355 GLU A CA 1
ATOM 2751 C C . GLU A 1 355 ? 7.851 8.106 -34.221 1.00 89.00 355 GLU A C 1
ATOM 2753 O O . GLU A 1 355 ? 8.828 7.365 -34.139 1.00 89.00 355 GLU A O 1
ATOM 2758 N N . GLN A 1 356 ? 7.794 9.049 -35.169 1.00 89.94 356 GLN A N 1
ATOM 2759 C CA . GLN A 1 356 ? 8.848 9.180 -36.186 1.00 89.94 356 GLN A CA 1
ATOM 2760 C C . GLN A 1 356 ? 10.242 9.379 -35.568 1.00 89.94 356 GLN A C 1
ATOM 2762 O O . GLN A 1 356 ? 11.206 8.782 -36.030 1.00 89.94 356 GLN A O 1
ATOM 2767 N N . ALA A 1 357 ? 10.344 10.146 -34.478 1.00 88.75 357 ALA A N 1
ATOM 2768 C CA . ALA A 1 357 ? 11.608 10.350 -33.770 1.00 88.75 357 ALA A CA 1
ATOM 2769 C C . ALA A 1 357 ? 12.176 9.052 -33.163 1.00 88.75 357 ALA A C 1
ATOM 2771 O O . ALA A 1 357 ? 13.394 8.887 -33.099 1.00 88.75 357 ALA A O 1
ATOM 2772 N N . ASP A 1 358 ? 11.304 8.133 -32.735 1.00 91.12 358 ASP A N 1
ATOM 2773 C CA . ASP A 1 358 ? 11.690 6.817 -32.220 1.00 91.12 358 ASP A CA 1
ATOM 2774 C C . ASP A 1 358 ? 12.227 5.931 -33.356 1.00 91.12 358 ASP A C 1
ATOM 2776 O O . ASP A 1 358 ? 13.274 5.296 -33.219 1.00 91.12 358 ASP A O 1
ATOM 2780 N N . LEU A 1 359 ? 11.543 5.939 -34.504 1.00 91.62 359 LEU A N 1
ATOM 2781 C CA . LEU A 1 359 ? 11.950 5.205 -35.704 1.00 91.62 359 LEU A CA 1
ATOM 2782 C C . LEU A 1 359 ? 13.289 5.721 -36.252 1.00 91.62 359 LEU A C 1
ATOM 2784 O O . LEU A 1 359 ? 14.181 4.926 -36.546 1.00 91.62 359 LEU A O 1
ATOM 2788 N N . ASP A 1 360 ? 13.465 7.042 -36.324 1.00 92.25 360 ASP A N 1
ATOM 2789 C CA . ASP A 1 360 ? 14.712 7.677 -36.760 1.00 92.25 360 ASP A CA 1
ATOM 2790 C C . ASP A 1 360 ? 15.874 7.328 -35.809 1.00 92.25 360 ASP A C 1
ATOM 2792 O O . ASP A 1 360 ? 16.992 7.051 -36.254 1.00 92.25 360 ASP A O 1
ATOM 2796 N N . ALA A 1 361 ? 15.615 7.294 -34.494 1.00 91.62 361 ALA A N 1
ATOM 2797 C CA . ALA A 1 361 ? 16.598 6.869 -33.501 1.00 91.62 361 ALA A CA 1
ATOM 2798 C C . ALA A 1 361 ? 16.989 5.396 -33.688 1.00 91.62 361 ALA A C 1
ATOM 2800 O O . ALA A 1 361 ? 18.183 5.104 -33.735 1.00 91.62 361 ALA A O 1
ATOM 2801 N N . ASN A 1 362 ? 16.016 4.502 -33.886 1.00 93.62 362 ASN A N 1
ATOM 2802 C CA . ASN A 1 362 ? 16.267 3.085 -34.162 1.00 93.62 362 ASN A CA 1
ATOM 2803 C C . ASN A 1 362 ? 17.092 2.878 -35.438 1.00 93.62 362 ASN A C 1
ATOM 2805 O O . ASN A 1 362 ? 18.018 2.070 -35.437 1.00 93.62 362 ASN A O 1
ATOM 2809 N N . MET A 1 363 ? 16.801 3.619 -36.514 1.00 91.00 363 MET A N 1
ATOM 2810 C CA . MET A 1 363 ? 17.587 3.561 -37.755 1.00 91.00 363 MET A CA 1
ATOM 2811 C C . MET A 1 363 ? 19.022 4.053 -37.543 1.00 91.00 363 MET A C 1
ATOM 2813 O O . MET A 1 363 ? 19.960 3.480 -38.095 1.00 91.00 363 MET A O 1
ATOM 2817 N N . ARG A 1 364 ? 19.204 5.102 -36.732 1.00 92.00 364 ARG A N 1
ATOM 2818 C CA . ARG A 1 364 ? 20.518 5.671 -36.406 1.00 92.00 364 ARG A CA 1
ATOM 2819 C C . ARG A 1 364 ? 21.376 4.725 -35.566 1.00 92.00 364 ARG A C 1
ATOM 2821 O O . ARG A 1 364 ? 22.587 4.684 -35.769 1.00 92.00 364 ARG A O 1
ATOM 2828 N N . THR A 1 365 ? 20.778 4.007 -34.619 1.00 89.75 365 THR A N 1
ATOM 2829 C CA . THR A 1 365 ? 21.502 3.125 -33.690 1.00 89.75 365 THR A CA 1
ATOM 2830 C C . THR A 1 365 ? 21.521 1.662 -34.121 1.00 89.75 365 THR A C 1
ATOM 2832 O O . THR A 1 365 ? 22.318 0.890 -33.592 1.00 89.75 365 THR A O 1
ATOM 2835 N N . GLY A 1 366 ? 20.697 1.278 -35.100 1.00 86.94 366 GLY A N 1
ATOM 2836 C CA . GLY A 1 366 ? 20.563 -0.107 -35.548 1.00 86.94 366 GLY A CA 1
ATOM 2837 C C . GLY A 1 366 ? 19.942 -1.011 -34.482 1.00 86.94 366 GLY A C 1
ATOM 2838 O O . GLY A 1 366 ? 20.344 -2.167 -34.357 1.00 86.94 366 GLY A O 1
ATOM 2839 N N . LEU A 1 367 ? 19.012 -0.480 -33.680 1.00 86.44 367 LEU A N 1
ATOM 2840 C CA . LEU A 1 367 ? 18.409 -1.206 -32.563 1.00 86.44 367 LEU A CA 1
ATOM 2841 C C . LEU A 1 367 ? 17.628 -2.437 -33.055 1.00 86.44 367 LEU A C 1
ATOM 2843 O O . LEU A 1 367 ? 16.747 -2.328 -33.905 1.00 86.44 367 LEU A O 1
ATOM 2847 N N . ALA A 1 368 ? 17.933 -3.600 -32.478 1.00 85.88 368 ALA A N 1
ATOM 2848 C CA . ALA A 1 368 ? 17.164 -4.828 -32.657 1.00 85.88 368 ALA A CA 1
ATOM 2849 C C . ALA A 1 368 ? 16.154 -4.991 -31.514 1.00 85.88 368 ALA A C 1
ATOM 2851 O O . ALA A 1 368 ? 16.472 -4.711 -30.355 1.00 85.88 368 ALA A O 1
ATOM 2852 N N . PHE A 1 369 ? 14.942 -5.450 -31.832 1.00 89.31 369 PHE A N 1
ATOM 2853 C CA . PHE A 1 369 ? 13.936 -5.729 -30.808 1.00 89.31 369 PHE A CA 1
ATOM 2854 C C . PHE A 1 369 ? 14.292 -6.985 -30.010 1.00 89.31 369 PHE A C 1
ATOM 2856 O O . PHE A 1 369 ? 14.931 -7.891 -30.553 1.00 89.31 369 PHE A O 1
ATOM 2863 N N . PRO A 1 370 ? 13.888 -7.054 -28.728 1.00 89.25 370 PRO A N 1
ATOM 2864 C CA . PRO A 1 370 ? 13.972 -8.293 -27.970 1.00 89.25 370 PRO A CA 1
ATOM 2865 C C . PRO A 1 370 ? 13.183 -9.418 -28.652 1.00 89.25 370 PRO A C 1
ATOM 2867 O O . PRO A 1 370 ? 12.243 -9.166 -29.405 1.00 89.25 370 PRO A O 1
ATOM 2870 N N . GLU A 1 371 ? 13.554 -10.663 -28.363 1.00 90.88 371 GLU A N 1
ATOM 2871 C CA . GLU A 1 371 ? 12.811 -11.828 -28.846 1.00 90.88 371 GLU A CA 1
ATOM 2872 C C . GLU A 1 371 ? 11.492 -11.991 -28.083 1.00 90.88 371 GLU A C 1
ATOM 2874 O O . GLU A 1 371 ? 11.452 -11.858 -26.852 1.00 90.88 371 GLU A O 1
ATOM 2879 N N . ASP A 1 372 ? 10.432 -12.324 -28.822 1.00 95.00 372 ASP A N 1
ATOM 2880 C CA . ASP A 1 372 ? 9.158 -12.776 -28.266 1.00 95.00 372 ASP A CA 1
ATOM 2881 C C . ASP A 1 372 ? 9.396 -13.922 -27.280 1.00 95.00 372 ASP A C 1
ATOM 2883 O O . ASP A 1 372 ? 10.218 -14.812 -27.518 1.00 95.00 372 ASP A O 1
ATOM 2887 N N . ALA A 1 373 ? 8.677 -13.903 -26.160 1.00 95.06 373 ALA A N 1
ATOM 2888 C CA . ALA A 1 373 ? 8.894 -14.892 -25.119 1.00 95.06 373 ALA A CA 1
ATOM 2889 C C . ALA A 1 373 ? 7.644 -15.178 -24.294 1.00 95.06 373 ALA A C 1
ATOM 2891 O O . ALA A 1 373 ? 6.944 -14.277 -23.824 1.00 95.06 373 ALA A O 1
ATOM 2892 N N . ARG A 1 374 ? 7.427 -16.458 -24.005 1.00 96.44 374 ARG A N 1
ATOM 2893 C CA . ARG A 1 374 ? 6.523 -16.920 -22.955 1.00 96.44 374 ARG A CA 1
ATOM 2894 C C . ARG A 1 374 ? 7.297 -17.159 -21.666 1.00 96.44 374 ARG A C 1
ATOM 2896 O O . ARG A 1 374 ? 8.163 -18.030 -21.598 1.00 96.44 374 ARG A O 1
ATOM 2903 N N . THR A 1 375 ? 6.930 -16.449 -20.607 1.00 95.81 375 THR A N 1
ATOM 2904 C CA . THR A 1 375 ? 7.575 -16.552 -19.294 1.00 95.81 375 THR A CA 1
ATOM 2905 C C . THR A 1 375 ? 6.604 -17.102 -18.257 1.00 95.81 375 THR A C 1
ATOM 2907 O O . THR A 1 375 ? 5.522 -16.556 -18.062 1.00 95.81 375 THR A O 1
ATOM 2910 N N . VAL A 1 376 ? 7.002 -18.173 -17.568 1.00 96.88 376 VAL A N 1
ATOM 2911 C CA . VAL A 1 376 ? 6.275 -18.719 -16.411 1.00 96.88 376 VAL A CA 1
ATOM 2912 C C . VAL A 1 376 ? 7.063 -18.359 -15.160 1.00 96.88 376 VAL A C 1
ATOM 2914 O O . VAL A 1 376 ? 8.172 -18.848 -14.953 1.00 96.88 376 VAL A O 1
ATOM 2917 N N . LEU A 1 377 ? 6.483 -17.493 -14.338 1.00 95.75 377 LEU A N 1
ATOM 2918 C CA . LEU A 1 377 ? 7.068 -16.963 -13.117 1.00 95.75 377 LEU A CA 1
ATOM 2919 C C . LEU A 1 377 ? 6.469 -17.649 -11.899 1.00 95.75 377 LEU A C 1
ATOM 2921 O O . LEU A 1 377 ? 5.252 -17.690 -11.735 1.00 95.75 377 LEU A O 1
ATOM 2925 N N . VAL A 1 378 ? 7.328 -18.114 -11.000 1.00 97.62 378 VAL A N 1
ATOM 2926 C CA . VAL A 1 378 ? 6.947 -18.495 -9.638 1.00 97.62 378 VAL A CA 1
ATOM 2927 C C . VAL A 1 378 ? 7.364 -17.379 -8.698 1.00 97.62 378 VAL A C 1
ATOM 2929 O O . VAL A 1 378 ? 8.503 -16.923 -8.747 1.00 97.62 378 VAL A O 1
ATOM 2932 N N . ARG A 1 379 ? 6.447 -16.954 -7.827 1.00 97.94 379 ARG A N 1
ATOM 2933 C CA . ARG A 1 379 ? 6.657 -15.895 -6.836 1.00 97.94 379 ARG A CA 1
ATOM 2934 C C . ARG A 1 379 ? 6.556 -16.463 -5.429 1.00 97.94 379 ARG A C 1
ATOM 2936 O O . ARG A 1 379 ? 5.617 -17.195 -5.126 1.00 97.94 379 ARG A O 1
ATOM 2943 N N . LEU A 1 380 ? 7.464 -16.050 -4.552 1.00 98.56 380 LEU A N 1
ATOM 2944 C CA . LEU A 1 380 ? 7.374 -16.215 -3.103 1.00 98.56 380 LEU A CA 1
ATOM 2945 C C . LEU A 1 380 ? 7.481 -14.846 -2.437 1.00 98.56 380 LEU A C 1
ATOM 2947 O O . LEU A 1 380 ? 8.328 -14.035 -2.807 1.00 98.56 380 LEU A O 1
ATOM 2951 N N . THR A 1 381 ? 6.649 -14.594 -1.431 1.00 98.31 381 THR A N 1
ATOM 2952 C CA . THR A 1 381 ? 6.619 -13.317 -0.714 1.00 98.31 381 THR A CA 1
ATOM 2953 C C . THR A 1 381 ? 6.578 -13.553 0.789 1.00 98.31 381 THR A C 1
ATOM 2955 O O . THR A 1 381 ? 5.766 -14.330 1.284 1.00 98.31 381 THR A O 1
ATOM 2958 N N . ALA A 1 382 ? 7.415 -12.842 1.538 1.00 98.44 382 ALA A N 1
ATOM 2959 C CA . ALA A 1 382 ? 7.347 -12.770 2.993 1.00 98.44 382 ALA A CA 1
ATOM 2960 C C . ALA A 1 382 ? 7.221 -11.308 3.421 1.00 98.44 382 ALA A C 1
ATOM 2962 O O . ALA A 1 382 ? 7.981 -10.461 2.959 1.00 98.44 382 ALA A O 1
ATOM 2963 N N . ARG A 1 383 ? 6.277 -11.003 4.313 1.00 98.56 383 ARG A N 1
ATOM 2964 C CA . ARG A 1 383 ? 6.029 -9.654 4.828 1.00 98.56 383 ARG A CA 1
ATOM 2965 C C . ARG A 1 383 ? 6.024 -9.655 6.348 1.00 98.56 383 ARG A C 1
ATOM 2967 O O . ARG A 1 383 ? 5.258 -10.384 6.969 1.00 98.56 383 ARG A O 1
ATOM 2974 N N . ALA A 1 384 ? 6.832 -8.788 6.941 1.00 98.38 384 ALA A N 1
ATOM 2975 C CA . ALA A 1 384 ? 6.891 -8.538 8.372 1.00 98.38 384 ALA A CA 1
ATOM 2976 C C . ALA A 1 384 ? 6.431 -7.109 8.698 1.00 98.38 384 ALA A C 1
ATOM 2978 O O . ALA A 1 384 ? 6.609 -6.189 7.904 1.00 98.38 384 ALA A O 1
ATOM 2979 N N . GLY A 1 385 ? 5.866 -6.909 9.886 1.00 98.00 385 GLY A N 1
ATOM 2980 C CA . GLY A 1 385 ? 5.330 -5.627 10.337 1.00 98.00 385 GLY A CA 1
ATOM 2981 C C . GLY A 1 385 ? 3.877 -5.371 9.916 1.00 98.00 385 GLY A C 1
ATOM 2982 O O . GLY A 1 385 ? 3.193 -6.252 9.397 1.00 98.00 385 GLY A O 1
ATOM 2983 N N . ARG A 1 386 ? 3.384 -4.163 10.209 1.00 96.56 386 ARG A N 1
ATOM 2984 C CA . ARG A 1 386 ? 2.014 -3.702 9.932 1.00 96.56 386 ARG A CA 1
ATOM 2985 C C . ARG A 1 386 ? 1.979 -2.173 9.867 1.00 96.56 386 ARG A C 1
ATOM 2987 O O . ARG A 1 386 ? 2.645 -1.510 10.665 1.00 96.56 386 ARG A O 1
ATOM 2994 N N . LEU A 1 387 ? 1.171 -1.634 8.956 1.00 96.06 387 LEU A N 1
ATOM 2995 C CA . LEU A 1 387 ? 0.788 -0.223 8.931 1.00 96.06 387 LEU A CA 1
ATOM 2996 C C . LEU A 1 387 ? -0.613 -0.067 9.531 1.00 96.06 387 LEU A C 1
ATOM 2998 O O . LEU A 1 387 ? -1.556 -0.736 9.115 1.00 96.06 387 LEU A O 1
ATOM 3002 N N . ASP A 1 388 ? -0.724 0.816 10.516 1.00 97.00 388 ASP A N 1
ATOM 3003 C CA . ASP A 1 388 ? -1.942 1.131 11.250 1.00 97.00 388 ASP A CA 1
ATOM 3004 C C . ASP A 1 388 ? -2.560 2.432 10.748 1.00 97.00 388 ASP A C 1
ATOM 3006 O O . ASP A 1 388 ? -2.044 3.542 10.954 1.00 97.00 388 ASP A O 1
ATOM 3010 N N . HIS A 1 389 ? -3.703 2.273 10.092 1.00 94.75 389 HIS A N 1
ATOM 3011 C CA . HIS A 1 389 ? -4.459 3.343 9.472 1.00 94.75 389 HIS A CA 1
ATOM 3012 C C . HIS A 1 389 ? -5.470 3.949 10.444 1.00 94.75 389 HIS A C 1
ATOM 3014 O O . HIS A 1 389 ? -6.134 3.260 11.214 1.00 94.75 389 HIS A O 1
ATOM 3020 N N . ASP A 1 390 ? -5.604 5.265 10.382 1.00 92.75 390 ASP A N 1
ATOM 3021 C CA . ASP A 1 390 ? -6.673 6.028 11.014 1.00 92.75 390 ASP A CA 1
ATOM 3022 C C . ASP A 1 390 ? -7.033 7.175 10.074 1.00 92.75 390 ASP A C 1
ATOM 3024 O O . ASP A 1 390 ? -6.379 8.222 10.030 1.00 92.75 390 ASP A O 1
ATOM 3028 N N . ASN A 1 391 ? -8.044 6.927 9.242 1.00 89.56 391 ASN A N 1
ATOM 3029 C CA . ASN A 1 391 ? -8.416 7.807 8.144 1.00 89.56 391 ASN A CA 1
ATOM 3030 C C . ASN A 1 391 ? -7.216 8.083 7.205 1.00 89.56 391 ASN A C 1
ATOM 3032 O O . ASN A 1 391 ? -6.776 7.175 6.503 1.00 89.56 391 ASN A O 1
ATOM 3036 N N . TYR A 1 392 ? -6.676 9.306 7.193 1.00 90.19 392 TYR A N 1
ATOM 3037 C CA . TYR A 1 392 ? -5.518 9.704 6.381 1.00 90.19 392 TYR A CA 1
ATOM 3038 C C . TYR A 1 392 ? -4.176 9.591 7.125 1.00 90.19 392 TYR A C 1
ATOM 3040 O O . TYR A 1 392 ? -3.130 9.895 6.551 1.00 90.19 392 TYR A O 1
ATOM 3048 N N . LEU A 1 393 ? -4.196 9.211 8.405 1.00 93.94 393 LEU A N 1
ATOM 3049 C CA . LEU A 1 393 ? -3.012 9.046 9.240 1.00 93.94 393 LEU A CA 1
ATOM 3050 C C . LEU A 1 393 ? -2.538 7.598 9.211 1.00 93.94 393 LEU A C 1
ATOM 3052 O O . LEU A 1 393 ? -3.340 6.675 9.344 1.00 93.94 393 LEU A O 1
ATOM 3056 N N . VAL A 1 394 ? -1.225 7.406 9.119 1.00 95.56 394 VAL A N 1
ATOM 3057 C CA . VAL A 1 394 ? -0.609 6.076 9.100 1.00 95.56 394 VAL A CA 1
ATOM 3058 C C . VAL A 1 394 ? 0.528 6.017 10.116 1.00 95.56 394 VAL A C 1
ATOM 3060 O O . VAL A 1 394 ? 1.315 6.953 10.237 1.00 95.56 394 VAL A O 1
ATOM 3063 N N . SER A 1 395 ? 0.610 4.927 10.871 1.00 97.38 395 SER A N 1
ATOM 3064 C CA . SER A 1 395 ? 1.717 4.648 11.793 1.00 97.38 395 SER A CA 1
ATOM 3065 C C . SER A 1 395 ? 2.195 3.213 11.629 1.00 97.38 395 SER A C 1
ATOM 3067 O O . SER A 1 395 ? 1.405 2.344 11.293 1.00 97.38 395 SER A O 1
ATOM 3069 N N . GLY A 1 396 ? 3.455 2.942 11.941 1.00 97.81 396 GLY A N 1
ATOM 3070 C CA . GLY A 1 396 ? 4.015 1.593 11.923 1.00 97.81 396 GLY A CA 1
ATOM 3071 C C . GLY A 1 396 ? 4.999 1.402 10.781 1.00 97.81 396 GLY A C 1
ATOM 3072 O O . GLY A 1 396 ? 5.430 2.363 10.147 1.00 97.81 396 GLY A O 1
ATOM 3073 N N . ALA A 1 397 ? 5.384 0.157 10.545 1.00 98.31 397 ALA A N 1
ATOM 3074 C CA . ALA A 1 397 ? 6.319 -0.182 9.487 1.00 98.31 397 ALA A CA 1
ATOM 3075 C C . ALA A 1 397 ? 6.055 -1.591 8.973 1.00 98.31 397 ALA A C 1
ATOM 3077 O O . ALA A 1 397 ? 5.630 -2.466 9.732 1.00 98.31 397 ALA A O 1
ATOM 3078 N N . THR A 1 398 ? 6.340 -1.801 7.697 1.00 98.19 398 THR A N 1
ATOM 3079 C CA . THR A 1 398 ? 6.307 -3.092 7.018 1.00 98.19 398 THR A CA 1
ATOM 3080 C C . THR A 1 398 ? 7.584 -3.281 6.219 1.00 98.19 398 THR A C 1
ATOM 3082 O O . THR A 1 398 ? 8.066 -2.338 5.600 1.00 98.19 398 THR A O 1
ATOM 3085 N N . ALA A 1 399 ? 8.093 -4.505 6.189 1.00 98.50 399 ALA A N 1
ATOM 3086 C CA . ALA A 1 399 ? 9.136 -4.940 5.276 1.00 98.50 399 ALA A CA 1
ATOM 3087 C C . ALA A 1 399 ? 8.625 -6.162 4.511 1.00 98.50 399 ALA A C 1
ATOM 3089 O O . ALA A 1 399 ? 8.068 -7.074 5.122 1.00 98.50 399 ALA A O 1
ATOM 3090 N N . ALA A 1 400 ? 8.789 -6.182 3.198 1.00 98.25 400 ALA A N 1
ATOM 3091 C CA . ALA A 1 400 ? 8.431 -7.286 2.330 1.00 98.25 400 ALA A CA 1
ATOM 3092 C C . ALA A 1 400 ? 9.652 -7.717 1.518 1.00 98.25 400 ALA A C 1
ATOM 3094 O O . ALA A 1 400 ? 10.401 -6.879 1.025 1.00 98.25 400 ALA A O 1
ATOM 3095 N N . LEU A 1 401 ? 9.838 -9.023 1.373 1.00 98.62 401 LEU A N 1
ATOM 3096 C CA . LEU A 1 401 ? 10.802 -9.626 0.467 1.00 98.62 401 LEU A CA 1
ATOM 3097 C C . LEU A 1 401 ? 10.027 -10.475 -0.531 1.00 98.62 401 LEU A C 1
ATOM 3099 O O . LEU A 1 401 ? 9.253 -11.345 -0.129 1.00 98.62 401 LEU A O 1
ATOM 3103 N N . THR A 1 402 ? 10.239 -10.218 -1.813 1.00 98.50 402 THR A N 1
ATOM 3104 C CA . THR A 1 402 ? 9.667 -10.986 -2.914 1.00 98.50 402 THR A CA 1
ATOM 3105 C C . THR A 1 402 ? 10.799 -11.613 -3.706 1.00 98.50 402 THR A C 1
ATOM 3107 O O . THR A 1 402 ? 11.716 -10.916 -4.132 1.00 98.50 402 THR A O 1
ATOM 3110 N N . TRP A 1 403 ? 10.734 -12.924 -3.888 1.00 98.25 403 TRP A N 1
ATOM 3111 C CA . TRP A 1 403 ? 11.601 -13.667 -4.790 1.00 98.25 403 TRP A CA 1
ATOM 3112 C C . TRP A 1 403 ? 10.761 -14.202 -5.942 1.00 98.25 403 TRP A C 1
ATOM 3114 O O . TRP A 1 403 ? 9.680 -14.749 -5.725 1.00 98.25 403 TRP A O 1
ATOM 3124 N N . GLU A 1 404 ? 11.259 -14.033 -7.157 1.00 96.94 404 GLU A N 1
ATOM 3125 C CA . GLU A 1 404 ? 10.640 -14.509 -8.383 1.00 96.94 404 GLU A CA 1
ATOM 3126 C C . GLU A 1 404 ? 11.657 -15.300 -9.199 1.00 96.94 404 GLU A C 1
ATOM 3128 O O . GLU A 1 404 ? 12.833 -14.932 -9.267 1.00 96.94 404 GLU A O 1
ATOM 3133 N N . ALA A 1 405 ? 11.199 -16.379 -9.823 1.00 96.12 405 ALA A N 1
ATOM 3134 C CA . ALA A 1 405 ? 12.017 -17.209 -10.692 1.00 96.12 405 ALA A CA 1
ATOM 3135 C C . ALA A 1 405 ? 11.250 -17.602 -11.952 1.00 96.12 405 ALA A C 1
ATOM 3137 O O . ALA A 1 405 ? 10.100 -18.038 -11.875 1.00 96.12 405 ALA A O 1
ATOM 3138 N N . ALA A 1 406 ? 11.922 -17.471 -13.090 1.00 95.69 406 ALA A N 1
ATOM 3139 C CA . ALA A 1 406 ? 11.522 -18.024 -14.371 1.00 95.69 406 ALA A CA 1
ATOM 3140 C C . ALA A 1 406 ? 12.566 -19.057 -14.783 1.00 95.69 406 ALA A C 1
ATOM 3142 O O . ALA A 1 406 ? 13.755 -18.746 -14.836 1.00 95.69 406 ALA A O 1
ATOM 3143 N N . GLU A 1 407 ? 12.125 -20.282 -15.057 1.00 93.19 407 GLU A N 1
ATOM 3144 C CA . GLU A 1 407 ? 13.013 -21.399 -15.371 1.00 93.19 407 GLU A CA 1
ATOM 3145 C C . GLU A 1 407 ? 12.484 -22.207 -16.548 1.00 93.19 407 GLU A C 1
ATOM 3147 O O . GLU A 1 407 ? 11.279 -22.452 -16.662 1.00 93.19 407 GLU A O 1
ATOM 3152 N N . ARG A 1 408 ? 13.395 -22.724 -17.378 1.00 91.00 408 ARG A N 1
ATOM 3153 C CA . ARG A 1 408 ? 13.021 -23.574 -18.521 1.00 91.00 408 ARG A CA 1
ATOM 3154 C C . ARG A 1 408 ? 12.263 -24.830 -18.098 1.00 91.00 408 ARG A C 1
ATOM 3156 O O . ARG A 1 408 ? 11.332 -25.241 -18.784 1.00 91.00 408 ARG A O 1
ATOM 3163 N N . VAL A 1 409 ? 12.600 -25.401 -16.937 1.00 90.62 409 VAL A N 1
ATOM 3164 C CA . VAL A 1 409 ? 11.901 -26.575 -16.379 1.00 90.62 409 VAL A CA 1
ATOM 3165 C C . VAL A 1 409 ? 10.435 -26.285 -16.030 1.00 90.62 409 VAL A C 1
ATOM 3167 O O . VAL A 1 409 ? 9.622 -27.202 -15.984 1.00 90.62 409 VAL A O 1
ATOM 3170 N N . LEU A 1 410 ? 10.082 -25.013 -15.826 1.00 89.06 410 LEU A N 1
ATOM 3171 C CA . LEU A 1 410 ? 8.716 -24.559 -15.563 1.00 89.06 410 LEU A CA 1
ATOM 3172 C C . LEU A 1 410 ? 7.961 -24.187 -16.853 1.00 89.06 410 LEU A C 1
ATOM 3174 O O . LEU A 1 410 ? 6.833 -23.707 -16.782 1.00 89.06 410 LEU A O 1
ATOM 3178 N N . GLY A 1 411 ? 8.561 -24.402 -18.031 1.00 89.38 411 GLY A N 1
ATOM 3179 C CA . GLY A 1 411 ? 7.972 -24.064 -19.332 1.00 89.38 411 GLY A CA 1
ATOM 3180 C C . GLY A 1 411 ? 8.181 -22.610 -19.770 1.00 89.38 411 GLY A C 1
ATOM 3181 O O . GLY A 1 411 ? 7.514 -22.164 -20.708 1.00 89.38 411 GLY A O 1
ATOM 3182 N N . SER A 1 412 ? 9.085 -21.890 -19.095 1.00 93.81 412 SER A N 1
ATOM 3183 C CA . SER A 1 412 ? 9.511 -20.533 -19.447 1.00 93.81 412 SER A CA 1
ATOM 3184 C C . SER A 1 412 ? 10.577 -20.546 -20.548 1.00 93.81 412 SER A C 1
ATOM 3186 O O . SER A 1 412 ? 11.495 -21.364 -20.520 1.00 93.81 412 SER A O 1
ATOM 3188 N N . GLU A 1 413 ? 10.496 -19.621 -21.498 1.00 94.44 413 GLU A N 1
ATOM 3189 C CA . GLU A 1 413 ? 11.508 -19.423 -22.546 1.00 94.44 413 GLU A CA 1
ATOM 3190 C C . GLU A 1 413 ? 12.672 -18.553 -22.045 1.00 94.44 413 GLU A C 1
ATOM 3192 O O . GLU A 1 413 ? 13.829 -18.781 -22.408 1.00 94.44 413 GLU A O 1
ATOM 3197 N N . LEU A 1 414 ? 12.387 -17.641 -21.106 1.00 91.19 414 LEU A N 1
ATOM 3198 C CA . LEU A 1 414 ? 13.387 -16.869 -20.366 1.00 91.19 414 LEU A CA 1
ATOM 3199 C C . LEU A 1 414 ? 13.821 -17.590 -19.083 1.00 91.19 414 LEU A C 1
ATOM 3201 O O . LEU A 1 414 ? 13.014 -18.262 -18.435 1.00 91.19 414 LEU A O 1
ATOM 3205 N N . GLY A 1 415 ? 15.084 -17.396 -18.693 1.00 91.88 415 GLY A N 1
ATOM 3206 C CA . GLY A 1 415 ? 15.651 -17.884 -17.433 1.00 91.88 415 GLY A CA 1
ATOM 3207 C C . GLY A 1 415 ? 16.185 -16.737 -16.578 1.00 91.88 415 GLY A C 1
ATOM 3208 O O . GLY A 1 415 ? 17.089 -16.023 -17.020 1.00 91.88 415 GLY A O 1
ATOM 3209 N N . PHE A 1 416 ? 15.632 -16.538 -15.378 1.00 93.75 416 PHE A N 1
ATOM 3210 C CA . PHE A 1 416 ? 16.123 -15.530 -14.436 1.00 93.75 416 PHE A CA 1
ATOM 3211 C C . PHE A 1 416 ? 15.611 -15.711 -13.008 1.00 93.75 416 PHE A C 1
ATOM 3213 O O . PHE A 1 416 ? 14.533 -16.255 -12.773 1.00 93.75 416 PHE A O 1
ATOM 3220 N N . HIS A 1 417 ? 16.338 -15.116 -12.063 1.00 95.56 417 HIS A N 1
ATOM 3221 C CA . HIS A 1 417 ? 15.859 -14.851 -10.713 1.00 95.56 417 HIS A CA 1
ATOM 3222 C C . HIS A 1 417 ? 15.807 -13.352 -10.455 1.00 95.56 417 HIS A C 1
ATOM 3224 O O . HIS A 1 417 ? 16.697 -12.607 -10.872 1.00 95.56 417 HIS A O 1
ATOM 3230 N N . ARG A 1 418 ? 14.782 -12.925 -9.722 1.00 96.38 418 ARG A N 1
ATOM 3231 C CA . ARG A 1 418 ? 14.592 -11.548 -9.279 1.00 96.38 418 ARG A CA 1
ATOM 3232 C C . ARG A 1 418 ? 14.283 -11.529 -7.789 1.00 96.38 418 ARG A C 1
ATOM 3234 O O . ARG A 1 418 ? 13.462 -12.300 -7.302 1.00 96.38 418 ARG A O 1
ATOM 3241 N N . VAL A 1 419 ? 14.945 -10.641 -7.060 1.00 97.75 419 VAL A N 1
ATOM 3242 C CA . VAL A 1 419 ? 14.683 -10.379 -5.644 1.00 97.75 419 VAL A CA 1
ATOM 3243 C C . VAL A 1 419 ? 14.348 -8.909 -5.486 1.00 97.75 419 VAL A C 1
ATOM 3245 O O . VAL A 1 419 ? 15.101 -8.048 -5.938 1.00 97.75 419 VAL A O 1
ATOM 3248 N N . VAL A 1 420 ? 13.232 -8.626 -4.820 1.00 98.12 420 VAL A N 1
ATOM 3249 C CA . VAL A 1 420 ? 12.795 -7.270 -4.494 1.00 98.12 420 VAL A CA 1
ATOM 3250 C C . VAL A 1 420 ? 12.504 -7.174 -3.002 1.00 98.12 420 VAL A C 1
ATOM 3252 O O . VAL A 1 420 ? 11.673 -7.911 -2.474 1.00 98.12 420 VAL A O 1
ATOM 3255 N N . GLY A 1 421 ? 13.187 -6.261 -2.320 1.00 98.56 421 GLY A N 1
ATOM 3256 C CA . GLY A 1 421 ? 12.921 -5.896 -0.933 1.00 98.56 421 GLY A CA 1
ATOM 3257 C C . GLY A 1 421 ? 12.241 -4.533 -0.857 1.00 98.56 421 GLY A C 1
ATOM 3258 O O . GLY A 1 421 ? 12.783 -3.560 -1.368 1.00 98.56 421 GLY A O 1
ATOM 3259 N N . GLU A 1 422 ? 11.091 -4.436 -0.196 1.00 98.50 422 GLU A N 1
ATOM 3260 C CA . GLU A 1 422 ? 10.381 -3.176 0.042 1.00 98.50 422 GLU A CA 1
ATOM 3261 C C . GLU A 1 422 ? 10.219 -2.930 1.544 1.00 98.50 422 GLU A C 1
ATOM 3263 O O . GLU A 1 422 ? 9.668 -3.759 2.264 1.00 98.50 422 GLU A O 1
A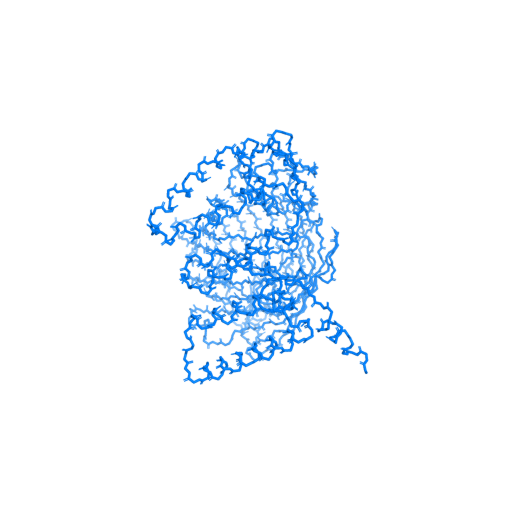TOM 3268 N N . GLY A 1 423 ? 10.663 -1.775 2.027 1.00 98.56 423 GLY A N 1
ATOM 3269 C CA . GLY A 1 423 ? 10.414 -1.296 3.382 1.00 98.56 423 GLY A CA 1
ATOM 3270 C C . GLY A 1 423 ? 9.580 -0.023 3.351 1.00 98.56 423 GLY A C 1
ATOM 3271 O O . GLY A 1 423 ? 9.982 0.944 2.716 1.00 98.56 423 GLY A O 1
ATOM 3272 N N . ILE A 1 424 ? 8.458 0.013 4.067 1.00 98.31 424 ILE A N 1
ATOM 3273 C CA . ILE A 1 424 ? 7.635 1.216 4.253 1.00 98.31 424 ILE A CA 1
ATOM 3274 C C . ILE A 1 424 ? 7.514 1.490 5.747 1.00 98.31 424 ILE A C 1
ATOM 3276 O O . ILE A 1 424 ? 7.136 0.611 6.516 1.00 98.31 424 ILE A O 1
ATOM 3280 N N . GLY A 1 425 ? 7.810 2.716 6.167 1.00 98.31 425 GLY A N 1
ATOM 3281 C CA . GLY A 1 425 ? 7.653 3.172 7.544 1.00 98.31 425 GLY A CA 1
ATOM 3282 C C . GLY A 1 425 ? 6.884 4.481 7.595 1.00 98.31 425 GLY A C 1
ATOM 3283 O O . GLY A 1 425 ? 7.147 5.387 6.813 1.00 98.31 425 GLY A O 1
ATOM 3284 N N . ALA A 1 426 ? 5.950 4.611 8.530 1.00 98.12 426 ALA A N 1
ATOM 3285 C CA . ALA A 1 426 ? 5.201 5.839 8.748 1.00 98.12 426 ALA A CA 1
ATOM 3286 C C . ALA A 1 426 ? 5.059 6.143 10.239 1.00 98.12 426 ALA A C 1
ATOM 3288 O O . ALA A 1 426 ? 4.927 5.253 11.082 1.00 98.12 426 ALA A O 1
ATOM 3289 N N . ARG A 1 427 ? 5.054 7.430 10.580 1.00 97.50 427 ARG A N 1
ATOM 3290 C CA . ARG A 1 427 ? 4.860 7.891 11.952 1.00 97.50 427 ARG A CA 1
ATOM 3291 C C . ARG A 1 427 ? 3.954 9.107 11.992 1.00 97.50 427 ARG A C 1
ATOM 3293 O O . ARG A 1 427 ? 4.196 10.111 11.316 1.00 97.50 427 ARG A O 1
ATOM 3300 N N . ARG A 1 428 ? 2.907 9.027 12.811 1.00 96.31 428 ARG A N 1
ATOM 3301 C CA . ARG A 1 428 ? 2.080 10.184 13.166 1.00 96.31 428 ARG A CA 1
ATOM 3302 C C . ARG A 1 428 ? 2.890 11.164 14.012 1.00 96.31 428 ARG A C 1
ATOM 3304 O O . ARG A 1 428 ? 3.596 10.767 14.938 1.00 96.31 428 ARG A O 1
ATOM 3311 N N . LEU A 1 429 ? 2.770 12.438 13.678 1.00 95.12 429 LEU A N 1
ATOM 3312 C CA . LEU A 1 429 ? 3.404 13.566 14.350 1.00 95.12 429 LEU A CA 1
ATOM 3313 C C . LEU A 1 429 ? 2.320 14.461 14.987 1.00 95.12 429 LEU A C 1
ATOM 3315 O O . LEU A 1 429 ? 1.126 14.260 14.722 1.00 95.12 429 LEU A O 1
ATOM 3319 N N . PRO A 1 430 ? 2.695 15.444 15.829 1.00 91.50 430 PRO A N 1
ATOM 3320 C CA . PRO A 1 430 ? 1.763 16.462 16.314 1.00 91.50 430 PRO A CA 1
ATOM 3321 C C . PRO A 1 430 ? 0.986 17.149 15.177 1.00 91.50 430 PRO A C 1
ATOM 3323 O O . PRO A 1 430 ? 1.349 17.061 14.004 1.00 91.50 430 PRO A O 1
ATOM 3326 N N . TRP A 1 431 ? -0.125 17.807 15.521 1.00 87.94 431 TRP A N 1
ATOM 3327 C CA . TRP A 1 431 ? -1.026 18.474 14.560 1.00 87.94 431 TRP A CA 1
ATOM 3328 C C . TRP A 1 431 ? -1.595 17.559 13.469 1.00 87.94 431 TRP A C 1
ATOM 3330 O O . TRP A 1 431 ? -1.985 18.019 12.398 1.00 87.94 431 TRP A O 1
ATOM 3340 N N . ARG A 1 432 ? -1.673 16.249 13.742 1.00 92.25 432 ARG A N 1
ATOM 3341 C CA . ARG A 1 432 ? -2.155 15.241 12.785 1.00 92.25 432 ARG A CA 1
ATOM 3342 C C . ARG A 1 432 ? -1.319 15.231 11.495 1.00 92.25 432 ARG A C 1
ATOM 3344 O O . ARG A 1 432 ? -1.841 14.912 10.432 1.00 92.25 432 ARG A O 1
ATOM 3351 N N . ALA A 1 433 ? -0.036 15.578 11.573 1.00 95.25 433 ALA A N 1
ATOM 3352 C CA . ALA A 1 433 ? 0.896 15.393 10.469 1.00 95.25 433 ALA A CA 1
ATOM 3353 C C . ALA A 1 433 ? 1.395 13.940 10.413 1.00 95.25 433 ALA A C 1
ATOM 3355 O O . ALA A 1 433 ? 1.270 13.172 11.373 1.00 95.25 433 ALA A O 1
ATOM 3356 N N . ASN A 1 434 ? 1.965 13.546 9.280 1.00 96.69 434 ASN A N 1
ATOM 3357 C CA . ASN A 1 434 ? 2.511 12.213 9.075 1.00 96.69 434 ASN A CA 1
ATOM 3358 C C . ASN A 1 434 ? 3.832 12.308 8.315 1.00 96.69 434 ASN A C 1
ATOM 3360 O O . ASN A 1 434 ? 3.897 12.967 7.283 1.00 96.69 434 ASN A O 1
ATOM 3364 N N . VAL A 1 435 ? 4.875 11.652 8.814 1.00 97.94 435 VAL A N 1
ATOM 3365 C CA . VAL A 1 435 ? 6.089 11.399 8.033 1.00 97.94 435 VAL A CA 1
ATOM 3366 C C . VAL A 1 435 ? 6.062 9.949 7.572 1.00 97.94 435 VAL A C 1
ATOM 3368 O O . VAL A 1 435 ? 5.742 9.065 8.367 1.00 97.94 435 VAL A O 1
ATOM 3371 N N . ALA A 1 436 ? 6.348 9.713 6.299 1.00 97.88 436 ALA A N 1
ATOM 3372 C CA . ALA A 1 436 ? 6.387 8.389 5.701 1.00 97.88 436 ALA A CA 1
ATOM 3373 C C . ALA A 1 436 ? 7.656 8.238 4.862 1.00 97.88 436 ALA A C 1
ATOM 3375 O O . ALA A 1 436 ? 8.063 9.179 4.187 1.00 97.88 436 ALA A O 1
ATOM 3376 N N . ALA A 1 437 ? 8.264 7.061 4.897 1.00 98.50 437 ALA A N 1
ATOM 3377 C CA . ALA A 1 437 ? 9.421 6.713 4.095 1.00 98.50 437 ALA A CA 1
ATOM 3378 C C . ALA A 1 437 ? 9.217 5.353 3.425 1.00 98.50 437 ALA A C 1
ATOM 3380 O O . ALA A 1 437 ? 8.613 4.457 4.021 1.00 98.50 437 ALA A O 1
ATOM 3381 N N . ARG A 1 438 ? 9.749 5.203 2.213 1.00 98.31 438 ARG A N 1
ATOM 3382 C CA . ARG A 1 438 ? 9.841 3.932 1.492 1.00 98.31 438 ARG A CA 1
ATOM 3383 C C . ARG A 1 438 ? 11.276 3.701 1.046 1.00 98.31 438 ARG A C 1
ATOM 3385 O O . ARG A 1 438 ? 11.939 4.636 0.611 1.00 98.31 438 ARG A O 1
ATOM 3392 N N . VAL A 1 439 ? 11.726 2.457 1.123 1.00 98.38 439 VAL A N 1
ATOM 3393 C CA . VAL A 1 439 ? 12.957 1.971 0.500 1.00 98.38 439 VAL A CA 1
ATOM 3394 C C . VAL A 1 439 ? 12.604 0.760 -0.347 1.00 98.38 439 VAL A C 1
ATOM 3396 O O . VAL A 1 439 ? 11.906 -0.134 0.123 1.00 98.38 439 VAL A O 1
ATOM 3399 N N . LEU A 1 440 ? 13.088 0.729 -1.580 1.00 97.94 440 LEU A N 1
ATOM 3400 C CA . LEU A 1 440 ? 12.931 -0.382 -2.505 1.00 97.94 440 LEU A CA 1
ATOM 3401 C C . LEU A 1 440 ? 14.319 -0.807 -2.973 1.00 97.94 440 LEU A C 1
ATOM 3403 O O . LEU A 1 440 ? 15.107 0.038 -3.382 1.00 97.94 440 LEU A O 1
ATOM 3407 N N . LEU A 1 441 ? 14.622 -2.095 -2.894 1.00 98.00 441 LEU A N 1
ATOM 3408 C CA . LEU A 1 441 ? 15.878 -2.701 -3.325 1.00 98.00 441 LEU A CA 1
ATOM 3409 C C . LEU A 1 441 ? 15.545 -3.796 -4.331 1.00 98.00 441 LEU A C 1
ATOM 3411 O O . LEU A 1 441 ? 14.636 -4.585 -4.083 1.00 98.00 441 LEU A O 1
ATOM 3415 N N . GLY A 1 442 ? 16.270 -3.859 -5.441 1.00 97.38 442 GLY A N 1
ATOM 3416 C CA . GLY A 1 442 ? 16.052 -4.845 -6.493 1.00 97.38 442 GLY A CA 1
ATOM 3417 C C . GLY A 1 442 ? 17.366 -5.428 -6.991 1.00 97.38 442 GLY A C 1
ATOM 3418 O O . GLY A 1 442 ? 18.334 -4.695 -7.186 1.00 97.38 442 GLY A O 1
ATOM 3419 N N . ALA A 1 443 ? 17.389 -6.740 -7.206 1.00 96.81 443 ALA A N 1
ATOM 3420 C CA . ALA A 1 443 ? 18.493 -7.447 -7.843 1.00 96.81 443 ALA A CA 1
ATOM 3421 C C . ALA A 1 443 ? 17.954 -8.536 -8.775 1.00 96.81 443 ALA A C 1
ATOM 3423 O O . ALA A 1 443 ? 16.969 -9.208 -8.454 1.00 96.81 443 ALA A O 1
ATOM 3424 N N . MET A 1 444 ? 18.603 -8.712 -9.919 1.00 95.00 444 MET A N 1
ATOM 3425 C CA . MET A 1 444 ? 18.209 -9.658 -10.955 1.00 95.00 444 MET A CA 1
ATOM 3426 C C . MET A 1 444 ? 19.439 -10.321 -11.581 1.00 95.00 444 MET A C 1
ATOM 3428 O O . MET A 1 444 ? 20.483 -9.688 -11.720 1.00 95.00 444 MET A O 1
ATOM 3432 N N . THR A 1 445 ? 19.322 -11.599 -11.952 1.00 92.31 445 THR A N 1
ATOM 3433 C CA . THR A 1 445 ? 20.430 -12.382 -12.537 1.00 92.31 445 THR A CA 1
ATOM 3434 C C . THR A 1 445 ? 20.520 -12.315 -14.060 1.00 92.31 445 THR A C 1
ATOM 3436 O O . THR A 1 445 ? 21.501 -12.787 -14.622 1.00 92.31 445 THR A O 1
ATOM 3439 N N . SER A 1 446 ? 19.491 -11.801 -14.729 1.00 78.81 446 SER A N 1
ATOM 3440 C CA . SER A 1 446 ? 19.384 -11.751 -16.188 1.00 78.81 446 SER A CA 1
ATOM 3441 C C . SER A 1 446 ? 19.254 -10.311 -16.659 1.00 78.81 446 SER A C 1
ATOM 3443 O O . SER A 1 446 ? 18.667 -9.483 -15.966 1.00 78.81 446 SER A O 1
ATOM 3445 N N . GLU A 1 447 ? 19.772 -10.045 -17.852 1.00 68.44 447 GLU A N 1
ATOM 3446 C CA . GLU A 1 447 ? 19.641 -8.772 -18.563 1.00 68.44 447 GLU A CA 1
ATOM 3447 C C . GLU A 1 447 ? 18.505 -8.815 -19.594 1.00 68.44 447 GLU A C 1
ATOM 3449 O O . GLU A 1 447 ? 18.513 -8.046 -20.546 1.00 68.44 447 GLU A O 1
ATOM 3454 N N . ALA A 1 448 ? 17.529 -9.722 -19.437 1.00 80.88 448 ALA A N 1
ATOM 3455 C CA . ALA A 1 448 ? 16.337 -9.730 -20.280 1.00 80.88 448 ALA A CA 1
ATOM 3456 C C . ALA A 1 448 ? 15.693 -8.331 -20.270 1.00 80.88 448 ALA A C 1
ATOM 3458 O O . ALA A 1 448 ? 15.108 -7.910 -19.269 1.00 80.88 448 ALA A O 1
ATOM 3459 N N . GLU A 1 449 ? 15.824 -7.612 -21.385 1.00 80.69 449 GLU A N 1
ATOM 3460 C CA . GLU A 1 449 ? 15.516 -6.183 -21.549 1.00 80.69 449 GLU A CA 1
ATOM 3461 C C . GLU A 1 449 ? 14.049 -5.844 -21.203 1.00 80.69 449 GLU A C 1
ATOM 3463 O O . GLU A 1 449 ? 13.712 -4.736 -20.767 1.00 80.69 449 GLU A O 1
ATOM 3468 N N . GLN A 1 450 ? 13.167 -6.837 -21.331 1.00 83.62 450 GLN A N 1
ATOM 3469 C CA . GLN A 1 450 ? 11.750 -6.785 -20.979 1.00 83.62 450 GLN A CA 1
ATOM 3470 C C . GLN A 1 450 ? 11.445 -7.041 -19.489 1.00 83.62 450 GLN A C 1
ATOM 3472 O O . GLN A 1 450 ? 10.285 -6.964 -19.076 1.00 83.62 450 GLN A O 1
ATOM 3477 N N . GLN A 1 451 ? 12.454 -7.343 -18.668 1.00 88.56 451 GLN A N 1
ATOM 3478 C CA . GLN A 1 451 ? 12.322 -7.669 -17.238 1.00 88.56 451 GLN A CA 1
ATOM 3479 C C . GLN A 1 451 ? 13.247 -6.860 -16.311 1.00 88.56 451 GLN A C 1
ATOM 3481 O O . GLN A 1 451 ? 13.031 -6.883 -15.093 1.00 88.56 451 GLN A O 1
ATOM 3486 N N . VAL A 1 452 ? 14.238 -6.143 -16.860 1.00 90.19 452 VAL A N 1
ATOM 3487 C CA . VAL A 1 452 ? 15.140 -5.255 -16.104 1.00 90.19 452 VAL A CA 1
ATOM 3488 C C . VAL A 1 452 ? 14.381 -4.179 -15.326 1.00 90.19 452 VAL A C 1
ATOM 3490 O O . VAL A 1 452 ? 13.283 -3.749 -15.700 1.00 90.19 452 VAL A O 1
ATOM 3493 N N . PHE A 1 453 ? 14.984 -3.706 -14.236 1.00 93.12 453 PHE A N 1
ATOM 3494 C CA . PHE A 1 453 ? 14.396 -2.639 -13.444 1.00 93.12 453 PHE A CA 1
ATOM 3495 C C . PHE A 1 453 ? 14.463 -1.309 -14.183 1.00 93.12 453 PHE A C 1
ATOM 3497 O O . PHE A 1 453 ? 15.474 -0.960 -14.791 1.00 93.12 453 PHE A O 1
ATOM 3504 N N . ARG A 1 454 ? 13.374 -0.548 -14.083 1.00 89.88 454 ARG A N 1
ATOM 3505 C CA . ARG A 1 454 ? 13.216 0.771 -14.689 1.00 89.88 454 ARG A CA 1
ATOM 3506 C C . ARG A 1 454 ? 12.712 1.727 -13.620 1.00 89.88 454 ARG A C 1
ATOM 3508 O O . ARG A 1 454 ? 11.631 1.518 -13.074 1.00 89.88 454 ARG A O 1
ATOM 3515 N N . ILE A 1 455 ? 13.496 2.756 -13.311 1.00 90.19 455 ILE A N 1
ATOM 3516 C CA . ILE A 1 455 ? 13.131 3.785 -12.332 1.00 90.19 455 ILE A CA 1
ATOM 3517 C C . ILE A 1 455 ? 13.002 5.151 -13.010 1.00 90.19 455 ILE A C 1
ATOM 3519 O O . ILE A 1 455 ? 13.580 5.416 -14.064 1.00 90.19 455 ILE A O 1
ATOM 3523 N N . GLY A 1 456 ? 12.233 6.022 -12.366 1.00 83.25 456 GLY A N 1
ATOM 3524 C CA . GLY A 1 456 ? 11.820 7.324 -12.877 1.00 83.25 456 GLY A CA 1
ATOM 3525 C C . GLY A 1 456 ? 10.302 7.476 -12.801 1.00 83.25 456 GLY A C 1
ATOM 3526 O O . GLY A 1 456 ? 9.623 6.705 -12.110 1.00 83.25 456 GLY A O 1
ATOM 3527 N N . GLY A 1 457 ? 9.772 8.482 -13.490 1.00 79.19 457 GLY A N 1
ATOM 3528 C CA . GLY A 1 457 ? 8.337 8.671 -13.648 1.00 79.19 457 GLY A CA 1
ATOM 3529 C C . GLY A 1 457 ? 7.594 8.961 -12.341 1.00 79.19 457 GLY A C 1
ATOM 3530 O O . GLY A 1 457 ? 8.009 9.769 -11.511 1.00 79.19 457 GLY A O 1
ATOM 3531 N N . LEU A 1 458 ? 6.425 8.338 -12.191 1.00 72.88 458 LEU A N 1
ATOM 3532 C CA . LEU A 1 458 ? 5.416 8.707 -11.187 1.00 72.88 458 LEU A CA 1
ATOM 3533 C C . LEU A 1 458 ? 5.230 7.659 -10.094 1.00 72.88 458 LEU A C 1
ATOM 3535 O O . LEU A 1 458 ? 4.313 7.775 -9.284 1.00 72.88 458 LEU A O 1
ATOM 3539 N N . GLU A 1 459 ? 6.115 6.668 -10.068 1.00 76.38 459 GLU A N 1
ATOM 3540 C CA . GLU A 1 459 ? 6.098 5.580 -9.093 1.00 76.38 459 GLU A CA 1
ATOM 3541 C C . GLU A 1 459 ? 7.392 5.506 -8.280 1.00 76.38 459 GLU A C 1
ATOM 3543 O O . GLU A 1 459 ? 7.341 5.087 -7.126 1.00 76.38 459 GLU A O 1
ATOM 3548 N N . HIS A 1 460 ? 8.529 5.956 -8.829 1.00 89.38 460 HIS A N 1
ATOM 3549 C CA . HIS A 1 460 ? 9.843 5.824 -8.188 1.00 89.38 460 HIS A CA 1
ATOM 3550 C C . HIS A 1 460 ? 10.465 7.173 -7.817 1.00 89.38 460 HIS A C 1
ATOM 3552 O O . HIS A 1 460 ? 10.543 7.506 -6.635 1.00 89.38 460 HIS A O 1
ATOM 3558 N N . VAL A 1 461 ? 10.898 7.953 -8.814 1.00 87.69 461 VAL A N 1
ATOM 3559 C CA . VAL A 1 461 ? 11.601 9.231 -8.619 1.00 87.69 461 VAL A CA 1
ATOM 3560 C C . VAL A 1 461 ? 10.956 10.290 -9.506 1.00 87.69 461 VAL A C 1
ATOM 3562 O O . VAL A 1 461 ? 11.092 10.250 -10.730 1.00 87.69 461 VAL A O 1
ATOM 3565 N N . ARG A 1 462 ? 10.230 11.227 -8.883 1.00 87.69 462 ARG A N 1
ATOM 3566 C CA . ARG A 1 462 ? 9.451 12.249 -9.599 1.00 87.69 462 ARG A CA 1
ATOM 3567 C C . ARG A 1 462 ? 10.354 13.231 -10.345 1.00 87.69 462 ARG A C 1
ATOM 3569 O O . ARG A 1 462 ? 11.436 13.568 -9.889 1.00 87.69 462 ARG A O 1
ATOM 3576 N N . GLY A 1 463 ? 9.876 13.748 -11.475 1.00 80.06 463 GLY A N 1
ATOM 3577 C CA . GLY A 1 463 ? 10.588 14.759 -12.271 1.00 80.06 463 GLY A CA 1
ATOM 3578 C C . GLY A 1 463 ? 11.557 14.203 -13.322 1.00 80.06 463 GLY A C 1
ATOM 3579 O O . GLY A 1 463 ? 12.013 14.976 -14.158 1.00 80.06 463 GLY A O 1
ATOM 3580 N N . PHE A 1 464 ? 11.810 12.892 -13.327 1.00 81.12 464 PHE A N 1
ATOM 3581 C CA . PHE A 1 464 ? 12.508 12.175 -14.402 1.00 81.12 464 PHE A CA 1
ATOM 3582 C C . PHE A 1 464 ? 11.515 11.459 -15.324 1.00 81.12 464 PHE A C 1
ATOM 3584 O O . PHE A 1 464 ? 10.380 11.181 -14.918 1.00 81.12 464 PHE A O 1
ATOM 3591 N N . PHE A 1 465 ? 11.935 11.142 -16.551 1.00 76.25 465 PHE A N 1
ATOM 3592 C CA . PHE A 1 465 ? 11.113 10.353 -17.474 1.00 76.25 465 PHE A CA 1
ATOM 3593 C C . PHE A 1 465 ? 10.877 8.942 -16.919 1.00 76.25 465 PHE A C 1
ATOM 3595 O O . PHE A 1 465 ? 11.675 8.423 -16.133 1.00 76.25 465 PHE A O 1
ATOM 3602 N N . ASP A 1 466 ? 9.758 8.325 -17.298 1.00 78.38 466 ASP A N 1
ATOM 3603 C CA . ASP A 1 466 ? 9.483 6.944 -16.909 1.00 78.38 466 ASP A CA 1
ATOM 3604 C C . ASP A 1 466 ? 10.525 6.002 -17.523 1.00 78.38 466 ASP A C 1
ATOM 3606 O O . ASP A 1 466 ? 10.797 6.05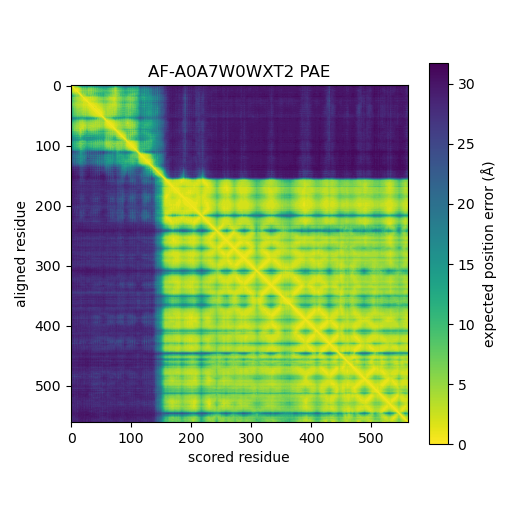9 -18.719 1.00 78.38 466 ASP A O 1
ATOM 3610 N N . GLY A 1 467 ? 11.139 5.169 -16.683 1.00 78.56 467 GLY A N 1
ATOM 3611 C CA . GLY A 1 467 ? 12.210 4.259 -17.086 1.00 78.56 467 GLY A CA 1
ATOM 3612 C C . GLY A 1 467 ? 13.484 4.917 -17.619 1.00 78.56 467 GLY A C 1
ATOM 3613 O O . GLY A 1 467 ? 14.249 4.238 -18.297 1.00 78.56 467 GLY A O 1
ATOM 3614 N N . GLN A 1 468 ? 13.736 6.192 -17.295 1.00 81.69 468 GLN A N 1
ATOM 3615 C CA . GLN A 1 468 ? 14.965 6.897 -17.682 1.00 81.69 468 GLN A CA 1
ATOM 3616 C C . GLN A 1 468 ? 16.237 6.199 -17.184 1.00 81.69 468 GLN A C 1
ATOM 3618 O O . GLN A 1 468 ? 17.276 6.273 -17.835 1.00 81.69 468 GLN A O 1
ATOM 3623 N N . PHE A 1 469 ? 16.172 5.544 -16.024 1.00 87.19 469 PHE A N 1
ATOM 3624 C CA . PHE A 1 469 ? 17.292 4.781 -15.488 1.00 87.19 469 PHE A CA 1
ATOM 3625 C C . PHE A 1 469 ? 16.929 3.300 -15.475 1.00 87.19 469 PHE A C 1
ATOM 3627 O O . PHE A 1 469 ? 15.903 2.902 -14.913 1.00 87.19 469 PHE A O 1
ATOM 3634 N N . VAL A 1 470 ? 17.780 2.497 -16.108 1.00 89.75 470 VAL A N 1
ATOM 3635 C CA . VAL A 1 470 ? 17.569 1.066 -16.344 1.00 89.75 470 VAL A CA 1
ATOM 3636 C C . VAL A 1 470 ? 18.723 0.273 -15.733 1.00 89.75 470 VAL A C 1
ATOM 3638 O O . VAL A 1 470 ? 19.854 0.765 -15.689 1.00 89.75 470 VAL A O 1
ATOM 3641 N N . GLY A 1 471 ? 18.454 -0.923 -15.211 1.00 92.00 471 GLY A N 1
ATOM 3642 C CA . GLY A 1 471 ? 19.505 -1.842 -14.769 1.00 92.00 471 GLY A CA 1
ATOM 3643 C C . GLY A 1 471 ? 18.988 -3.120 -14.113 1.00 92.00 471 GLY A C 1
ATOM 3644 O O . GLY A 1 471 ? 17.828 -3.215 -13.718 1.00 92.00 471 GLY A O 1
ATOM 3645 N N . SER A 1 472 ? 19.872 -4.105 -13.969 1.00 94.38 472 SER A N 1
ATOM 3646 C CA . SER A 1 472 ? 19.594 -5.388 -13.299 1.00 94.38 472 SER A CA 1
ATOM 3647 C C . SER A 1 472 ? 19.644 -5.277 -11.772 1.00 94.38 472 SER A C 1
ATOM 3649 O O . SER A 1 472 ? 19.145 -6.142 -11.054 1.00 94.38 472 SER A O 1
ATOM 3651 N N . TRP A 1 473 ? 20.211 -4.184 -11.263 1.00 95.50 473 TRP A N 1
ATOM 3652 C CA . TRP A 1 473 ? 20.206 -3.807 -9.857 1.00 95.50 473 TRP A CA 1
ATOM 3653 C C . TRP A 1 473 ? 19.584 -2.428 -9.695 1.00 95.50 473 TRP A C 1
ATOM 3655 O O . TRP A 1 473 ? 19.801 -1.541 -10.524 1.00 95.50 473 TRP A O 1
ATOM 3665 N N . MET A 1 474 ? 18.852 -2.222 -8.602 1.00 96.12 474 MET A N 1
ATOM 3666 C CA . MET A 1 474 ? 18.315 -0.909 -8.273 1.00 96.12 474 MET A CA 1
ATOM 3667 C C . MET A 1 474 ? 18.165 -0.675 -6.774 1.00 96.12 474 MET A C 1
ATOM 3669 O O . MET A 1 474 ? 17.963 -1.606 -5.990 1.00 96.12 474 MET A O 1
ATOM 3673 N N . TRP A 1 475 ? 18.166 0.597 -6.393 1.00 97.38 475 TRP A N 1
ATOM 3674 C CA . TRP A 1 475 ? 17.567 1.036 -5.143 1.00 97.38 475 TRP A CA 1
ATOM 3675 C C . TRP A 1 475 ? 16.794 2.342 -5.335 1.00 97.38 475 TRP A C 1
ATOM 3677 O O . TRP A 1 475 ? 17.164 3.180 -6.154 1.00 97.38 475 TRP A O 1
ATOM 3687 N N . VAL A 1 476 ? 15.719 2.516 -4.571 1.00 97.44 476 VAL A N 1
ATOM 3688 C CA . VAL A 1 476 ? 14.915 3.743 -4.509 1.00 97.44 476 VAL A CA 1
ATOM 3689 C C . VAL A 1 476 ? 14.646 4.066 -3.046 1.00 97.44 476 VAL A C 1
ATOM 3691 O O . VAL A 1 476 ? 14.355 3.172 -2.252 1.00 97.44 476 VAL A O 1
ATOM 3694 N N . ALA A 1 477 ? 14.728 5.341 -2.683 1.00 98.06 477 ALA A N 1
ATOM 3695 C CA . ALA A 1 477 ? 14.354 5.843 -1.372 1.00 98.06 477 ALA A CA 1
ATOM 3696 C C . ALA A 1 477 ? 13.432 7.053 -1.525 1.00 98.06 477 ALA A C 1
ATOM 3698 O O . ALA A 1 477 ? 13.742 7.998 -2.246 1.00 98.06 477 ALA A O 1
ATOM 3699 N N . ASN A 1 478 ? 12.308 7.045 -0.819 1.00 98.19 478 ASN A N 1
ATOM 3700 C CA . ASN A 1 478 ? 11.351 8.141 -0.813 1.00 98.19 478 ASN A CA 1
ATOM 3701 C C . ASN A 1 478 ? 11.081 8.575 0.620 1.00 98.19 478 ASN A C 1
ATOM 3703 O O . ASN A 1 478 ? 10.894 7.737 1.502 1.00 98.19 478 ASN A O 1
ATOM 3707 N N . LEU A 1 479 ? 10.992 9.880 0.842 1.00 98.44 479 LEU A N 1
ATOM 3708 C CA . LEU A 1 479 ? 10.593 10.478 2.107 1.00 98.44 479 LEU A CA 1
ATOM 3709 C C . LEU A 1 479 ? 9.505 11.512 1.835 1.00 98.44 479 LEU A C 1
ATOM 3711 O O . LEU A 1 479 ? 9.685 12.404 1.012 1.00 98.44 479 LEU A O 1
ATOM 3715 N N . GLU A 1 480 ? 8.387 11.419 2.549 1.00 97.81 480 GLU A N 1
ATOM 3716 C CA . GLU A 1 480 ? 7.295 12.384 2.483 1.00 97.81 480 GLU A CA 1
ATOM 3717 C C . GLU A 1 480 ? 6.922 12.891 3.873 1.00 97.81 480 GLU A C 1
ATOM 3719 O O . GLU A 1 480 ? 6.608 12.118 4.780 1.00 97.81 480 GLU A O 1
ATOM 3724 N N . TYR A 1 481 ? 6.865 14.210 4.015 1.00 97.69 481 TYR A N 1
ATOM 3725 C CA . TYR A 1 481 ? 6.199 14.878 5.121 1.00 97.69 481 TYR A CA 1
ATOM 3726 C C . TYR A 1 481 ? 4.829 15.366 4.654 1.00 97.69 481 TYR A C 1
ATOM 3728 O O . TYR A 1 481 ? 4.729 16.109 3.681 1.00 97.69 481 TYR A O 1
ATOM 3736 N N . ARG A 1 482 ? 3.768 14.937 5.337 1.00 96.81 482 ARG A N 1
ATOM 3737 C CA . ARG A 1 482 ? 2.368 15.154 4.961 1.00 96.81 482 ARG A CA 1
ATOM 3738 C C . ARG A 1 482 ? 1.658 15.923 6.074 1.00 96.81 482 ARG A C 1
ATOM 3740 O O . ARG A 1 482 ? 1.493 15.399 7.176 1.00 96.81 482 ARG A O 1
ATOM 3747 N N . ILE A 1 483 ? 1.206 17.144 5.797 1.00 96.19 483 ILE A N 1
ATOM 3748 C CA . ILE A 1 483 ? 0.518 18.007 6.767 1.00 96.19 483 ILE A CA 1
ATOM 3749 C C . ILE A 1 483 ? -0.920 18.309 6.314 1.00 96.19 483 ILE A C 1
ATOM 3751 O O . ILE A 1 483 ? -1.123 18.868 5.236 1.00 96.19 483 ILE A O 1
ATOM 3755 N N . PRO A 1 484 ? -1.949 17.946 7.101 1.00 95.81 484 PRO A N 1
ATOM 3756 C CA . PRO A 1 484 ? -3.329 18.297 6.787 1.00 95.81 484 PRO A CA 1
ATOM 3757 C C . PRO A 1 484 ? -3.607 19.752 7.184 1.00 95.81 484 PRO A C 1
ATOM 3759 O O . PRO A 1 484 ? -3.863 20.053 8.347 1.00 95.81 484 PRO A O 1
ATOM 3762 N N . SER A 1 485 ? -3.588 20.667 6.220 1.00 94.12 485 SER A N 1
ATOM 3763 C CA . SER A 1 485 ? -3.914 22.080 6.469 1.00 94.12 485 SER A CA 1
ATOM 3764 C C . SER A 1 485 ? -5.407 22.311 6.710 1.00 94.12 485 SER A C 1
ATOM 3766 O O . SER A 1 485 ? -5.781 23.281 7.359 1.00 94.12 485 SER A O 1
ATOM 3768 N N . LEU A 1 486 ? -6.262 21.407 6.225 1.00 94.94 486 LEU A N 1
ATOM 3769 C CA . LEU A 1 486 ? -7.685 21.358 6.550 1.00 94.94 486 LEU A CA 1
ATOM 3770 C C . LEU A 1 486 ? -8.098 19.897 6.707 1.00 94.94 486 LEU A C 1
ATOM 3772 O O . LEU A 1 486 ? -7.851 19.091 5.815 1.00 94.94 486 LEU A O 1
ATOM 3776 N N . ALA A 1 487 ? -8.768 19.557 7.805 1.00 94.38 487 ALA A N 1
ATOM 3777 C CA . ALA A 1 487 ? -9.284 18.212 8.032 1.00 94.38 487 ALA A CA 1
ATOM 3778 C C . ALA A 1 487 ? -10.723 18.266 8.548 1.00 94.38 487 ALA A C 1
ATOM 3780 O O . ALA A 1 487 ? -10.974 18.556 9.716 1.00 94.38 487 ALA A O 1
ATOM 3781 N N . THR A 1 488 ? -11.674 17.951 7.672 1.00 92.94 488 THR A N 1
ATOM 3782 C CA . THR A 1 488 ? -13.097 17.824 8.014 1.00 92.94 488 THR A CA 1
ATOM 3783 C C . THR A 1 488 ? -13.541 16.362 7.920 1.00 92.94 488 THR A C 1
ATOM 3785 O O . THR A 1 488 ? -12.770 15.476 7.554 1.00 92.94 488 THR A O 1
ATOM 3788 N N . ARG A 1 489 ? -14.817 16.084 8.216 1.00 88.75 489 ARG A N 1
ATOM 3789 C CA . ARG A 1 489 ? -15.394 14.737 8.047 1.00 88.75 489 ARG A CA 1
ATOM 3790 C C . ARG A 1 489 ? -15.551 14.304 6.581 1.00 88.75 489 ARG A C 1
ATOM 3792 O O . ARG A 1 489 ? -15.757 13.122 6.339 1.00 88.75 489 ARG A O 1
ATOM 3799 N N . ARG A 1 490 ? -15.520 15.234 5.617 1.00 90.19 490 ARG A N 1
ATOM 3800 C CA . ARG A 1 490 ? -15.799 14.951 4.191 1.00 90.19 490 ARG A CA 1
ATOM 3801 C C . ARG A 1 490 ? -14.615 15.215 3.271 1.00 90.19 490 ARG A C 1
ATOM 3803 O O . ARG A 1 490 ? -14.480 14.530 2.262 1.00 90.19 490 ARG A O 1
ATOM 3810 N N . VAL A 1 491 ? -13.786 16.189 3.631 1.00 95.00 491 VAL A N 1
ATOM 3811 C CA . VAL A 1 491 ? -12.671 16.679 2.821 1.00 95.00 491 VAL A CA 1
ATOM 3812 C C . VAL A 1 491 ? -11.458 16.915 3.709 1.00 95.00 491 VAL A C 1
ATOM 3814 O O . VAL A 1 491 ? -11.579 17.491 4.796 1.00 95.00 491 VAL A O 1
ATOM 3817 N N . VAL A 1 492 ? -10.294 16.494 3.225 1.00 96.19 492 VAL A N 1
ATOM 3818 C CA . VAL A 1 492 ? -8.992 16.819 3.804 1.00 96.19 492 VAL A CA 1
ATOM 3819 C C . VAL A 1 492 ? -8.139 17.459 2.717 1.00 96.19 492 VAL A C 1
ATOM 3821 O O . VAL A 1 492 ? -7.931 16.855 1.667 1.00 96.19 492 VAL A O 1
ATOM 3824 N N . LEU A 1 493 ? -7.652 18.673 2.973 1.00 97.19 493 LEU A N 1
ATOM 3825 C CA . LEU A 1 493 ? -6.612 19.311 2.170 1.00 97.19 493 LEU A CA 1
ATOM 3826 C C . LEU A 1 493 ? -5.277 19.057 2.862 1.00 97.19 493 LEU A C 1
ATOM 3828 O O . LEU A 1 493 ? -5.068 19.485 4.001 1.00 97.19 493 LEU A O 1
ATOM 3832 N N . GLN A 1 494 ? -4.386 18.351 2.184 1.00 97.06 494 GLN A N 1
ATOM 3833 C CA . GLN A 1 494 ? -3.084 17.962 2.702 1.00 97.06 494 GLN A CA 1
ATOM 3834 C C . GLN A 1 494 ? -1.987 18.533 1.811 1.00 97.06 494 GLN A C 1
ATOM 3836 O O . GLN A 1 494 ? -1.996 18.324 0.604 1.00 97.06 494 GLN A O 1
ATOM 3841 N N . HIS A 1 495 ? -1.031 19.230 2.413 1.00 97.38 495 HIS A N 1
ATOM 3842 C CA . HIS A 1 495 ? 0.194 19.641 1.741 1.00 97.38 495 HIS A CA 1
ATOM 3843 C C . HIS A 1 495 ? 1.283 18.618 2.022 1.00 97.38 495 HIS A C 1
ATOM 3845 O O . HIS A 1 495 ? 1.319 18.013 3.099 1.00 97.38 495 HIS A O 1
ATOM 3851 N N . THR A 1 496 ? 2.173 18.420 1.060 1.00 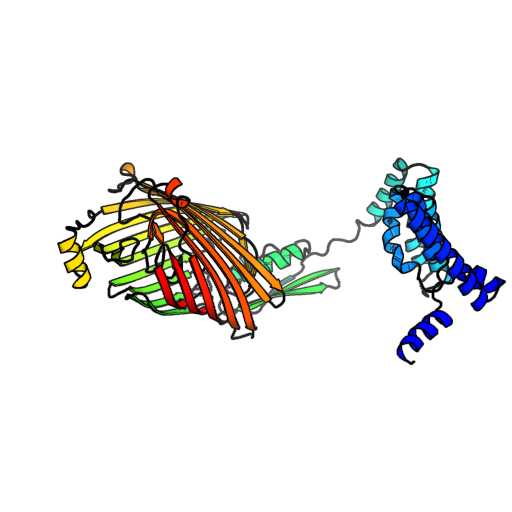96.94 496 THR A N 1
ATOM 3852 C CA . THR A 1 496 ? 3.274 17.473 1.184 1.00 96.94 496 THR A CA 1
ATOM 3853 C C . THR A 1 496 ? 4.587 18.086 0.751 1.00 96.94 496 THR A C 1
ATOM 3855 O O . THR A 1 496 ? 4.628 18.806 -0.238 1.00 96.94 496 THR A O 1
ATOM 3858 N N . ALA A 1 497 ? 5.655 17.768 1.467 1.00 97.75 497 ALA A N 1
ATOM 3859 C CA . ALA A 1 497 ? 7.024 17.983 1.023 1.00 97.75 497 ALA A CA 1
ATOM 3860 C C . ALA A 1 497 ? 7.685 16.619 0.866 1.00 97.75 497 ALA A C 1
ATOM 3862 O O . ALA A 1 497 ? 7.444 15.727 1.686 1.00 97.75 497 ALA A O 1
ATOM 3863 N N . PHE A 1 498 ? 8.479 16.440 -0.183 1.00 97.31 498 PHE A N 1
ATOM 3864 C CA . PHE A 1 498 ? 9.070 15.145 -0.475 1.00 97.31 498 PHE A CA 1
ATOM 3865 C C . PHE A 1 498 ? 10.492 15.234 -1.007 1.00 97.31 498 PHE A C 1
ATOM 3867 O O . PHE A 1 498 ? 10.888 16.232 -1.612 1.00 97.31 498 PHE A O 1
ATOM 3874 N N . VAL A 1 499 ? 11.227 14.149 -0.779 1.00 97.69 499 VAL A N 1
ATOM 3875 C CA . VAL A 1 499 ? 12.532 13.877 -1.371 1.00 97.69 499 VAL A CA 1
ATOM 3876 C C . VAL A 1 499 ? 12.509 12.451 -1.908 1.00 97.69 499 VAL A C 1
ATOM 3878 O O . VAL A 1 499 ? 12.180 11.521 -1.172 1.00 97.69 499 VAL A O 1
ATOM 3881 N N . ASP A 1 500 ? 12.866 12.292 -3.174 1.00 95.62 500 ASP A N 1
ATOM 3882 C CA . ASP A 1 500 ? 13.020 11.006 -3.840 1.00 95.62 500 ASP A CA 1
ATOM 3883 C C . ASP A 1 500 ? 14.472 10.848 -4.288 1.00 95.62 500 ASP A C 1
ATOM 3885 O O . ASP A 1 500 ? 15.079 11.787 -4.799 1.00 95.62 500 ASP A O 1
ATOM 3889 N N . LEU A 1 501 ? 15.021 9.654 -4.115 1.00 95.88 501 LEU A N 1
ATOM 3890 C CA . LEU A 1 501 ? 16.331 9.262 -4.610 1.00 95.88 501 LEU A CA 1
ATOM 3891 C C . LEU A 1 501 ? 16.209 7.890 -5.259 1.00 95.88 501 LEU A C 1
ATOM 3893 O O . LEU A 1 501 ? 15.413 7.061 -4.814 1.00 95.88 501 LEU A O 1
ATOM 3897 N N . GLY A 1 502 ? 17.027 7.613 -6.261 1.00 94.50 502 GLY A N 1
ATOM 3898 C CA . GLY A 1 502 ? 17.135 6.254 -6.769 1.00 94.50 502 GLY A CA 1
ATOM 3899 C C . GLY A 1 502 ? 18.269 6.092 -7.754 1.00 94.50 502 GLY A C 1
ATOM 3900 O O . GLY A 1 502 ? 18.674 7.057 -8.386 1.00 94.50 502 GLY A O 1
ATOM 3901 N N . GLN A 1 503 ? 18.770 4.869 -7.871 1.00 94.31 503 GLN A N 1
ATOM 3902 C CA . GLN A 1 503 ? 19.889 4.517 -8.734 1.00 94.31 503 GLN A CA 1
ATOM 3903 C C . GLN A 1 503 ? 19.672 3.125 -9.321 1.00 94.31 503 GLN A C 1
ATOM 3905 O O . GLN A 1 503 ? 19.149 2.234 -8.647 1.00 94.31 503 GLN A O 1
ATOM 3910 N N . THR A 1 504 ? 20.136 2.930 -10.553 1.00 94.12 504 THR A N 1
ATOM 3911 C CA . THR A 1 504 ? 20.247 1.617 -11.196 1.00 94.12 504 THR A CA 1
ATOM 3912 C C . THR A 1 504 ? 21.690 1.309 -11.575 1.00 94.12 504 THR A C 1
ATOM 3914 O O . THR A 1 504 ? 22.540 2.203 -11.654 1.00 94.12 504 THR A O 1
ATOM 3917 N N . GLY A 1 505 ? 21.971 0.031 -11.811 1.00 92.62 505 GLY A N 1
ATOM 3918 C CA . GLY A 1 505 ? 23.276 -0.445 -12.251 1.00 92.62 505 GLY A CA 1
ATOM 3919 C C . GLY A 1 505 ? 23.214 -1.845 -12.851 1.00 92.62 505 GLY A C 1
ATOM 3920 O O . GLY A 1 505 ? 22.231 -2.565 -12.661 1.00 92.62 505 GLY A O 1
ATOM 3921 N N . ALA A 1 506 ? 24.271 -2.232 -13.565 1.00 91.62 506 ALA A N 1
ATOM 3922 C CA . ALA A 1 506 ? 24.452 -3.609 -14.027 1.00 91.62 506 ALA A CA 1
ATOM 3923 C C . ALA A 1 506 ? 24.914 -4.519 -12.874 1.00 91.62 506 ALA A C 1
ATOM 3925 O O . ALA A 1 506 ? 24.586 -5.702 -12.832 1.00 91.62 506 ALA A O 1
ATOM 3926 N N . SER A 1 507 ? 25.620 -3.949 -11.893 1.00 92.00 507 SER A N 1
ATOM 3927 C CA . SER A 1 507 ? 26.104 -4.629 -10.694 1.00 92.00 507 SER A CA 1
ATOM 3928 C C . SER A 1 507 ? 25.785 -3.855 -9.410 1.00 92.00 507 SER A C 1
ATOM 3930 O O . SER A 1 507 ? 25.482 -2.660 -9.425 1.00 92.00 507 SER A O 1
ATOM 3932 N N . ALA A 1 508 ? 25.926 -4.521 -8.259 1.00 91.62 508 ALA A N 1
ATOM 3933 C CA . ALA A 1 508 ? 25.788 -3.879 -6.951 1.00 91.62 508 ALA A CA 1
ATOM 3934 C C . ALA A 1 508 ? 26.807 -2.743 -6.720 1.00 91.62 508 ALA A C 1
ATOM 3936 O O . ALA A 1 508 ? 26.501 -1.785 -6.012 1.00 91.62 508 ALA A O 1
ATOM 3937 N N . ALA A 1 509 ? 28.004 -2.821 -7.316 1.00 92.75 509 ALA A N 1
ATOM 3938 C CA . ALA A 1 509 ? 29.031 -1.785 -7.181 1.00 92.75 509 ALA A CA 1
ATOM 3939 C C . ALA A 1 509 ? 28.629 -0.479 -7.890 1.00 92.75 509 ALA A C 1
ATOM 3941 O O . ALA A 1 509 ? 28.875 0.614 -7.375 1.00 92.75 509 ALA A O 1
ATOM 3942 N N . ASP A 1 510 ? 27.928 -0.583 -9.022 1.00 91.06 510 ASP A N 1
ATOM 3943 C CA . ASP A 1 510 ? 27.463 0.572 -9.801 1.00 91.06 510 ASP A CA 1
ATOM 3944 C C . ASP A 1 510 ? 26.431 1.422 -9.042 1.00 91.06 510 ASP A C 1
ATOM 3946 O O . ASP A 1 510 ? 26.288 2.621 -9.304 1.00 91.06 510 ASP A O 1
ATOM 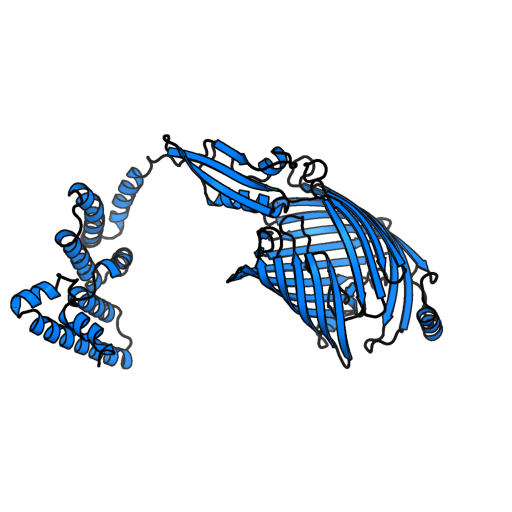3950 N N . LEU A 1 511 ? 25.739 0.822 -8.065 1.00 91.62 511 LEU A N 1
ATOM 3951 C CA . LEU A 1 511 ? 24.722 1.489 -7.247 1.00 91.62 511 LEU A CA 1
ATOM 3952 C C . LEU A 1 511 ? 25.283 2.574 -6.320 1.00 91.62 511 LEU A C 1
ATOM 3954 O O . LEU A 1 511 ? 24.523 3.431 -5.867 1.00 91.62 511 LEU A O 1
ATOM 3958 N N . VAL A 1 512 ? 26.580 2.517 -6.012 1.00 91.56 512 VAL A N 1
ATOM 3959 C CA . VAL A 1 512 ? 27.267 3.460 -5.110 1.00 91.56 512 VAL A CA 1
ATOM 3960 C C . VAL A 1 512 ? 28.432 4.183 -5.779 1.00 91.56 512 VAL A C 1
ATOM 3962 O O . VAL A 1 512 ? 29.004 5.099 -5.196 1.00 91.56 512 VAL A O 1
ATOM 3965 N N . ALA A 1 513 ? 28.782 3.802 -7.009 1.00 88.38 513 ALA A N 1
ATOM 3966 C CA . ALA A 1 513 ? 29.899 4.384 -7.746 1.00 88.38 513 ALA A CA 1
ATOM 3967 C C . ALA A 1 513 ? 29.688 5.863 -8.127 1.00 88.38 513 ALA A C 1
ATOM 3969 O O . ALA A 1 513 ? 30.641 6.536 -8.514 1.00 88.38 513 ALA A O 1
ATOM 3970 N N . ARG A 1 514 ? 28.447 6.366 -8.071 1.00 83.44 514 ARG A N 1
ATOM 3971 C CA . ARG A 1 514 ? 28.063 7.716 -8.509 1.00 83.44 514 ARG A CA 1
ATOM 3972 C C . ARG A 1 514 ? 27.010 8.321 -7.591 1.00 83.44 514 ARG A C 1
ATOM 3974 O O . ARG A 1 514 ? 26.341 7.609 -6.844 1.00 83.44 514 ARG A O 1
ATOM 3981 N N . ASN A 1 515 ? 26.830 9.635 -7.701 1.00 89.75 515 ASN A N 1
ATOM 3982 C CA . ASN A 1 515 ? 25.750 10.326 -7.007 1.00 89.75 515 ASN A CA 1
ATOM 3983 C C . ASN A 1 515 ? 24.393 9.909 -7.601 1.00 89.75 515 ASN A C 1
ATOM 3985 O O . ASN A 1 515 ? 24.243 9.938 -8.826 1.00 89.75 515 ASN A O 1
ATOM 3989 N N . PRO A 1 516 ? 23.408 9.534 -6.770 1.00 92.31 516 PRO A N 1
ATOM 3990 C CA . PRO A 1 516 ? 22.098 9.144 -7.264 1.00 92.31 516 PRO A CA 1
ATOM 3991 C C . PRO A 1 516 ? 21.325 10.362 -7.792 1.00 92.31 516 PRO A C 1
ATOM 3993 O O . PRO A 1 516 ? 21.439 11.448 -7.217 1.00 92.31 516 PRO A O 1
ATOM 3996 N N . PRO A 1 517 ? 20.488 10.193 -8.827 1.00 90.44 517 PRO A N 1
ATOM 3997 C CA . PRO A 1 517 ? 19.402 11.108 -9.139 1.00 90.44 517 PRO A CA 1
ATOM 3998 C C . PRO A 1 517 ? 18.581 11.459 -7.893 1.00 90.44 517 PRO A C 1
ATOM 4000 O O . PRO A 1 517 ? 18.153 10.575 -7.145 1.00 90.44 517 PRO A O 1
ATOM 4003 N N . VAL A 1 518 ? 18.343 12.755 -7.683 1.00 94.00 518 VAL A N 1
ATOM 4004 C CA . VAL A 1 518 ? 17.563 13.278 -6.553 1.00 94.00 518 VAL A CA 1
ATOM 4005 C C . VAL A 1 518 ? 16.434 14.147 -7.072 1.00 94.00 518 VAL A C 1
ATOM 4007 O O . VAL A 1 518 ? 16.650 15.002 -7.925 1.00 94.00 518 VAL A O 1
ATOM 4010 N N . ALA A 1 519 ? 15.243 13.994 -6.509 1.00 92.81 519 ALA A N 1
ATOM 4011 C CA . ALA A 1 519 ? 14.138 14.911 -6.716 1.00 92.81 519 ALA A CA 1
ATOM 4012 C C . ALA A 1 519 ? 13.634 15.463 -5.388 1.00 92.81 519 ALA A C 1
ATOM 4014 O O . ALA A 1 519 ? 13.412 14.722 -4.436 1.00 92.81 519 ALA A O 1
ATOM 4015 N N . ILE A 1 520 ? 13.432 16.775 -5.325 1.00 96.38 520 ILE A N 1
ATOM 4016 C CA . ILE A 1 520 ? 12.859 17.461 -4.167 1.00 96.38 520 ILE A CA 1
ATOM 4017 C C . ILE A 1 520 ? 11.619 18.195 -4.644 1.00 96.38 520 ILE A C 1
ATOM 4019 O O . ILE A 1 520 ? 11.638 18.840 -5.694 1.00 96.38 520 ILE A O 1
ATOM 4023 N N . GLY A 1 521 ? 10.536 18.123 -3.882 1.00 95.38 521 GLY A N 1
ATOM 4024 C CA . GLY A 1 521 ? 9.305 18.747 -4.324 1.00 95.38 521 GLY A CA 1
ATOM 4025 C C . GLY A 1 521 ? 8.277 19.014 -3.248 1.00 95.38 521 GLY A C 1
ATOM 4026 O O . GLY A 1 521 ? 8.427 18.668 -2.074 1.00 95.38 521 GLY A O 1
ATOM 4027 N N . LEU A 1 522 ? 7.218 19.677 -3.698 1.00 97.00 522 LEU A N 1
ATOM 4028 C CA . LEU A 1 522 ? 6.046 20.028 -2.915 1.00 97.00 522 LEU A CA 1
ATOM 4029 C C . LEU A 1 522 ? 4.800 19.496 -3.613 1.00 97.00 522 LEU A C 1
ATOM 4031 O O . LEU A 1 522 ? 4.764 19.378 -4.835 1.00 97.00 522 LEU A O 1
ATOM 4035 N N . GLY A 1 523 ? 3.767 19.199 -2.839 1.00 95.44 523 GLY A N 1
ATOM 4036 C CA . GLY A 1 523 ? 2.519 18.668 -3.357 1.00 95.44 523 GLY A CA 1
ATOM 4037 C C . GLY A 1 523 ? 1.301 19.138 -2.587 1.00 95.44 523 GLY A C 1
ATOM 4038 O O . GLY A 1 523 ? 1.382 19.504 -1.412 1.00 95.44 523 GLY A O 1
ATOM 4039 N N . ILE A 1 524 ? 0.161 19.111 -3.265 1.00 96.75 524 ILE A N 1
ATOM 4040 C CA . ILE A 1 524 ? -1.163 19.381 -2.712 1.00 96.75 524 ILE A CA 1
ATOM 4041 C C . ILE A 1 524 ? -2.036 18.161 -2.986 1.00 96.75 524 ILE A C 1
ATOM 4043 O O . ILE A 1 524 ? -2.056 17.617 -4.091 1.00 96.75 524 ILE A O 1
ATOM 4047 N N . ARG A 1 525 ? -2.761 17.718 -1.960 1.00 95.25 525 ARG A N 1
ATOM 4048 C CA . ARG A 1 525 ? -3.625 16.542 -1.996 1.00 95.25 525 ARG A CA 1
ATOM 4049 C C . ARG A 1 525 ? -5.016 16.893 -1.494 1.00 95.25 525 ARG A C 1
ATOM 4051 O O . ARG A 1 525 ? -5.163 17.470 -0.417 1.00 95.25 525 ARG A O 1
ATOM 4058 N N . LEU A 1 526 ? -6.032 16.488 -2.248 1.00 95.56 526 LEU A N 1
ATOM 4059 C CA . LEU A 1 526 ? -7.433 16.555 -1.850 1.00 95.56 526 LEU A CA 1
ATOM 4060 C C . LEU A 1 526 ? -7.934 15.137 -1.574 1.00 95.56 526 LEU A C 1
ATOM 4062 O O . LEU A 1 526 ? -8.003 14.315 -2.486 1.00 95.56 526 LEU A O 1
ATOM 4066 N N . LEU A 1 527 ? -8.264 14.841 -0.318 1.00 94.44 527 LEU A N 1
ATOM 4067 C CA . LEU A 1 527 ? -8.728 13.523 0.108 1.00 94.44 527 LEU A CA 1
ATOM 4068 C C . LEU A 1 527 ? -10.192 13.578 0.535 1.00 94.44 527 LEU A C 1
ATOM 4070 O O . LEU A 1 527 ? -10.630 14.564 1.136 1.00 94.44 527 LEU A O 1
ATOM 4074 N N . SER A 1 528 ? -10.919 12.480 0.333 1.00 93.31 528 SER A N 1
ATOM 4075 C CA . SER A 1 528 ? -12.233 12.288 0.951 1.00 93.31 528 SER A CA 1
ATOM 4076 C C . SER A 1 528 ? -12.210 11.133 1.954 1.00 93.31 528 SER A C 1
ATOM 4078 O O . SER A 1 528 ? -12.146 9.980 1.542 1.00 93.31 528 SER A O 1
ATOM 4080 N N . PRO A 1 529 ? -12.339 11.394 3.271 1.00 92.06 529 PRO A N 1
ATOM 4081 C CA . PRO A 1 529 ? -12.456 10.342 4.284 1.00 92.06 529 PRO A CA 1
ATOM 4082 C C . PRO A 1 529 ? -13.622 9.370 4.074 1.00 92.06 529 PRO A C 1
ATOM 4084 O O . PRO A 1 529 ? -13.581 8.251 4.583 1.00 92.06 529 PRO A O 1
ATOM 4087 N N . ARG A 1 530 ? -14.670 9.802 3.358 1.00 91.50 530 ARG A N 1
ATOM 4088 C CA . ARG A 1 530 ? -15.884 9.015 3.108 1.00 91.50 530 ARG A CA 1
ATOM 4089 C C . ARG A 1 530 ? -15.786 8.093 1.907 1.00 91.50 530 ARG A C 1
ATOM 4091 O O . ARG A 1 530 ? -16.617 7.206 1.800 1.00 91.50 530 ARG A O 1
ATOM 4098 N N . ILE A 1 531 ? -14.824 8.299 1.017 1.00 90.62 531 ILE A N 1
ATOM 4099 C CA . ILE A 1 531 ? -14.639 7.461 -0.165 1.00 90.62 531 ILE A CA 1
ATOM 4100 C C . ILE A 1 531 ? -13.363 6.660 0.057 1.00 90.62 531 ILE A C 1
ATOM 4102 O O . ILE A 1 531 ? -12.344 7.207 0.485 1.00 90.62 531 ILE A O 1
ATOM 4106 N N . HIS A 1 532 ? -13.414 5.351 -0.173 1.00 89.25 532 HIS A N 1
ATOM 4107 C CA . HIS A 1 532 ? -12.246 4.499 0.007 1.00 89.25 532 HIS A CA 1
ATOM 4108 C C . HIS A 1 532 ? -11.056 5.054 -0.809 1.00 89.25 532 HIS A C 1
ATOM 4110 O O . HIS A 1 532 ? -11.199 5.397 -1.975 1.00 89.25 532 HIS A O 1
ATOM 4116 N N . ARG A 1 533 ? -9.903 5.250 -0.149 1.00 87.00 533 ARG A N 1
ATOM 4117 C CA . ARG A 1 533 ? -8.606 5.691 -0.716 1.00 87.00 533 ARG A CA 1
ATOM 4118 C C . ARG A 1 533 ? -8.634 6.832 -1.758 1.00 87.00 533 ARG A C 1
ATOM 4120 O O . ARG A 1 533 ? -7.660 6.990 -2.495 1.00 87.00 533 ARG A O 1
ATOM 4127 N N . LEU A 1 534 ? -9.678 7.666 -1.801 1.00 89.12 534 LEU A N 1
ATOM 4128 C CA . LEU A 1 534 ? -9.748 8.767 -2.757 1.00 89.12 534 LEU A CA 1
ATOM 4129 C C . LEU A 1 534 ? -8.804 9.882 -2.318 1.00 89.12 534 LEU A C 1
ATOM 4131 O O . LEU A 1 534 ? -9.054 10.580 -1.331 1.00 89.12 534 LEU A O 1
ATOM 4135 N N . VAL A 1 535 ? -7.733 10.043 -3.085 1.00 90.56 535 VAL A N 1
ATOM 4136 C CA . VAL A 1 535 ? -6.756 11.121 -2.960 1.00 90.56 535 VAL A CA 1
ATOM 4137 C C . VAL A 1 535 ? -6.481 11.626 -4.364 1.00 90.56 535 VAL A C 1
ATOM 4139 O O . VAL A 1 535 ? -6.051 10.845 -5.203 1.00 90.56 535 VAL A O 1
ATOM 4142 N N . LEU A 1 536 ? -6.727 12.904 -4.620 1.00 90.56 536 LEU A N 1
ATOM 4143 C CA . LEU A 1 536 ? -6.301 13.585 -5.839 1.00 90.56 536 LEU A CA 1
ATOM 4144 C C . LEU A 1 536 ? -5.036 14.364 -5.522 1.00 90.56 536 LEU A C 1
ATOM 4146 O O . LEU A 1 536 ? -5.000 15.070 -4.514 1.00 90.56 536 LEU A O 1
ATOM 4150 N N . ARG A 1 537 ? -4.006 14.228 -6.351 1.00 90.25 537 ARG A N 1
ATOM 4151 C CA . ARG A 1 537 ? -2.682 14.788 -6.088 1.00 90.25 537 ARG A CA 1
ATOM 4152 C C . ARG A 1 537 ? -2.232 15.707 -7.205 1.00 90.25 537 ARG A C 1
ATOM 4154 O O . ARG A 1 537 ? -2.410 15.377 -8.377 1.00 90.25 537 ARG A O 1
ATOM 4161 N N . LEU A 1 538 ? -1.538 16.761 -6.810 1.00 91.00 538 LEU A N 1
ATOM 4162 C CA . LEU A 1 538 ? -0.752 17.621 -7.674 1.00 91.00 538 LEU A CA 1
ATOM 4163 C C . LEU A 1 538 ? 0.613 17.826 -7.021 1.00 91.00 538 LEU A C 1
ATOM 4165 O O . LEU A 1 538 ? 0.690 18.462 -5.974 1.00 91.00 538 LEU A O 1
ATOM 4169 N N . ASP A 1 539 ? 1.668 17.293 -7.628 1.00 90.56 539 ASP A N 1
ATOM 4170 C CA . ASP A 1 539 ? 3.034 17.384 -7.116 1.00 90.56 539 ASP A CA 1
ATOM 4171 C C . ASP A 1 539 ? 3.932 18.126 -8.116 1.00 90.56 539 ASP A C 1
ATOM 4173 O O . ASP A 1 539 ? 3.881 17.869 -9.318 1.00 90.56 539 ASP A O 1
ATOM 4177 N N . TYR A 1 540 ? 4.782 19.015 -7.612 1.00 91.19 540 TYR A N 1
ATOM 4178 C CA . TYR A 1 540 ? 5.827 19.709 -8.359 1.00 91.19 540 TYR A CA 1
ATOM 4179 C C . TYR A 1 540 ? 7.198 19.251 -7.861 1.00 91.19 540 TYR A C 1
ATOM 4181 O O . TYR A 1 540 ? 7.482 19.353 -6.666 1.00 91.19 540 TYR A O 1
ATOM 4189 N N . ALA A 1 541 ? 8.044 18.768 -8.769 1.00 90.75 541 ALA A N 1
ATOM 4190 C CA . ALA A 1 541 ? 9.372 18.243 -8.471 1.00 90.75 541 ALA A CA 1
ATOM 4191 C C . ALA A 1 541 ? 10.470 19.026 -9.206 1.00 90.75 541 ALA A C 1
ATOM 4193 O O . ALA A 1 541 ? 10.358 19.304 -10.403 1.00 90.75 541 ALA A O 1
ATOM 4194 N N . LEU A 1 542 ? 11.546 19.331 -8.482 1.00 92.44 542 LEU A N 1
ATOM 4195 C CA . LEU A 1 542 ? 12.842 19.751 -9.006 1.00 92.44 542 LEU A CA 1
ATOM 4196 C C . LEU A 1 542 ? 13.782 18.547 -8.938 1.00 92.44 542 LEU A C 1
ATOM 4198 O O . LEU A 1 542 ? 14.063 18.050 -7.847 1.00 92.44 542 LEU A O 1
ATOM 4202 N N . ALA A 1 543 ? 14.232 18.075 -10.093 1.00 89.38 543 ALA A N 1
ATOM 4203 C CA . ALA A 1 543 ? 15.025 16.867 -10.244 1.00 89.38 543 ALA A CA 1
ATOM 4204 C C . ALA A 1 543 ? 16.453 17.203 -10.696 1.00 89.38 543 ALA A C 1
ATOM 4206 O O . ALA A 1 543 ? 16.657 18.032 -11.584 1.00 89.38 543 ALA A O 1
ATOM 4207 N N . PHE A 1 544 ? 17.433 16.549 -10.080 1.00 90.00 544 PHE A N 1
ATOM 4208 C CA . PHE A 1 544 ? 18.862 16.781 -10.253 1.00 90.00 544 PHE A CA 1
ATOM 4209 C C . PHE A 1 544 ? 19.566 15.457 -10.550 1.00 90.00 544 PHE A C 1
ATOM 4211 O O . PHE A 1 544 ? 19.416 14.488 -9.805 1.00 90.00 544 PHE A O 1
ATOM 4218 N N . SER A 1 545 ? 20.345 15.420 -11.627 1.00 85.06 545 SER A N 1
ATOM 4219 C CA . SER A 1 545 ? 21.231 14.308 -11.987 1.00 85.06 545 SER A CA 1
ATOM 4220 C C . SER A 1 545 ? 22.531 14.860 -12.587 1.00 85.06 545 SER A C 1
ATOM 4222 O O . SER A 1 545 ? 22.633 16.070 -12.808 1.00 85.06 545 SER A O 1
ATOM 4224 N N . GLU A 1 546 ? 23.540 14.015 -12.826 1.00 78.62 546 GLU A N 1
ATOM 4225 C CA . GLU A 1 546 ? 24.837 14.434 -13.387 1.00 78.62 546 GLU A CA 1
ATOM 4226 C C . GLU A 1 546 ? 24.629 15.282 -14.659 1.00 78.62 546 GLU A C 1
ATOM 4228 O O . GLU A 1 546 ? 24.160 14.797 -15.686 1.00 78.62 546 GLU A O 1
ATOM 4233 N N . GLY A 1 547 ? 24.927 16.584 -14.566 1.00 66.44 547 GLY A N 1
ATOM 4234 C CA . GLY A 1 547 ? 24.827 17.535 -15.678 1.00 66.44 547 GLY A CA 1
ATOM 4235 C C . GLY A 1 547 ? 23.411 17.951 -16.100 1.00 66.44 547 GLY A C 1
ATOM 4236 O O . GLY A 1 547 ? 23.290 18.752 -17.022 1.00 66.44 547 GLY A O 1
ATOM 4237 N N . THR A 1 548 ? 22.349 17.472 -15.439 1.00 69.81 548 THR A N 1
ATOM 4238 C CA . THR A 1 548 ? 20.959 17.725 -15.861 1.00 69.81 548 THR A CA 1
ATOM 4239 C C . THR A 1 548 ? 20.086 18.199 -14.703 1.00 69.81 548 THR A C 1
ATOM 4241 O O . THR A 1 548 ? 20.059 17.596 -13.630 1.00 69.81 548 THR A O 1
ATOM 4244 N N . THR A 1 549 ? 19.324 19.272 -14.930 1.00 79.81 549 THR A N 1
ATOM 4245 C CA . THR A 1 549 ? 18.244 19.711 -14.035 1.00 79.81 549 THR A CA 1
ATOM 4246 C C . THR A 1 549 ? 16.920 19.618 -14.777 1.00 79.81 549 THR A C 1
ATOM 4248 O O . THR A 1 549 ? 16.751 20.250 -15.817 1.00 79.81 549 THR A O 1
ATOM 4251 N N . ALA A 1 550 ? 15.975 18.862 -14.230 1.00 76.44 550 ALA A N 1
ATOM 4252 C CA . ALA A 1 550 ? 14.630 18.720 -14.767 1.00 76.44 550 ALA A CA 1
ATOM 4253 C C . ALA A 1 550 ? 13.594 19.280 -13.785 1.00 76.44 550 ALA A C 1
ATOM 4255 O O . ALA A 1 550 ? 13.824 19.393 -12.579 1.00 76.44 550 ALA A O 1
ATOM 4256 N N . ARG A 1 551 ? 12.438 19.679 -14.314 1.00 82.38 551 ARG A N 1
ATOM 4257 C CA . ARG A 1 551 ? 11.299 20.160 -13.527 1.00 82.38 551 ARG A CA 1
ATOM 4258 C C . ARG A 1 551 ? 10.053 19.475 -14.048 1.00 82.38 551 ARG A C 1
ATOM 4260 O O . ARG A 1 551 ? 9.865 19.402 -15.260 1.00 82.38 551 ARG A O 1
ATOM 4267 N N . GLY A 1 552 ? 9.205 18.994 -13.150 1.00 76.81 552 GLY A N 1
ATOM 4268 C CA . GLY A 1 552 ? 8.011 18.252 -13.534 1.00 76.81 552 GLY A CA 1
ATOM 4269 C C . GLY A 1 552 ? 6.828 18.585 -12.646 1.00 76.81 552 GLY A C 1
ATOM 4270 O O . GLY A 1 552 ? 6.955 18.634 -11.424 1.00 76.81 552 GLY A O 1
ATOM 4271 N N . ILE A 1 553 ? 5.671 18.781 -13.272 1.00 81.44 553 ILE A N 1
ATOM 4272 C CA . ILE A 1 553 ? 4.377 18.713 -12.599 1.00 81.44 553 ILE A CA 1
ATOM 4273 C C . ILE A 1 553 ? 3.835 17.309 -12.823 1.00 81.44 553 ILE A C 1
ATOM 4275 O O . ILE A 1 553 ? 3.930 16.767 -13.921 1.00 81.44 553 ILE A O 1
ATOM 4279 N N . SER A 1 554 ? 3.260 16.720 -11.785 1.00 78.00 554 SER A N 1
ATOM 4280 C CA . SER A 1 554 ? 2.623 15.420 -11.878 1.00 78.00 554 SER A CA 1
ATOM 4281 C C . SER A 1 554 ? 1.275 15.401 -11.187 1.00 78.00 554 SER A C 1
ATOM 4283 O O . SER A 1 554 ? 1.075 15.999 -10.130 1.00 78.00 554 SER A O 1
ATOM 4285 N N . PHE A 1 555 ? 0.356 14.672 -11.808 1.00 81.62 555 PHE A N 1
ATOM 4286 C CA . PHE A 1 555 ? -0.964 14.395 -11.276 1.00 81.62 555 PHE A CA 1
ATOM 4287 C C . PHE A 1 555 ? -1.061 12.910 -10.952 1.00 81.62 555 PHE A C 1
ATOM 4289 O O . PHE A 1 555 ? -0.528 12.046 -11.662 1.00 81.62 555 PHE A O 1
ATOM 4296 N N . GLY A 1 556 ? -1.752 12.589 -9.869 1.00 77.00 556 GLY A N 1
ATOM 4297 C CA . GLY A 1 556 ? -1.947 11.204 -9.477 1.00 77.00 556 GLY A CA 1
ATOM 4298 C C . GLY A 1 556 ? -3.186 11.006 -8.633 1.00 77.00 556 GLY A C 1
ATOM 4299 O O . GLY A 1 556 ? -3.765 11.954 -8.105 1.00 77.00 556 GLY A O 1
ATOM 4300 N N . VAL A 1 557 ? -3.568 9.741 -8.513 1.00 80.00 557 VAL A N 1
ATOM 4301 C CA . VAL A 1 557 ? -4.638 9.286 -7.631 1.00 80.00 557 VAL A CA 1
ATOM 4302 C C . VAL A 1 557 ? -4.003 8.412 -6.548 1.00 80.00 557 VAL A C 1
ATOM 4304 O O . VAL A 1 557 ? -3.008 7.745 -6.815 1.00 80.00 557 VAL A O 1
ATOM 4307 N N . GLN A 1 558 ? -4.576 8.409 -5.343 1.00 85.31 558 GLN A N 1
ATOM 4308 C CA . GLN A 1 558 ? -4.070 7.720 -4.142 1.00 85.31 558 GLN A CA 1
ATOM 4309 C C . GLN A 1 558 ? -2.807 8.363 -3.527 1.00 85.31 558 GLN A C 1
ATOM 4311 O O . GLN A 1 558 ? -2.445 9.485 -3.860 1.00 85.31 558 GLN A O 1
ATOM 4316 N N . GLN A 1 559 ? -2.189 7.714 -2.537 1.00 85.12 559 GLN A N 1
ATOM 4317 C CA . GLN A 1 559 ? -0.895 8.134 -1.977 1.00 85.12 559 GLN A CA 1
ATOM 4318 C C . GLN A 1 559 ? 0.258 7.639 -2.873 1.00 85.12 559 GLN A C 1
ATOM 4320 O O . GLN A 1 559 ? 0.038 6.791 -3.729 1.00 85.12 559 GLN A O 1
ATOM 4325 N N . PHE A 1 560 ? 1.473 8.181 -2.717 1.00 82.31 560 PHE A N 1
ATOM 4326 C CA . PHE A 1 560 ? 2.638 7.789 -3.546 1.00 82.31 560 PHE A CA 1
ATOM 4327 C C . PHE A 1 560 ? 3.160 6.405 -3.217 1.00 82.31 560 PHE A C 1
ATOM 4329 O O . PHE A 1 560 ? 3.481 5.633 -4.111 1.00 82.31 560 PHE A O 1
ATOM 4336 N N . PHE A 1 561 ? 3.201 6.135 -1.922 1.00 86.94 561 PHE A N 1
ATOM 4337 C CA . PHE A 1 561 ? 3.475 4.862 -1.294 1.00 86.94 561 PHE A CA 1
ATOM 4338 C C . PHE A 1 561 ? 2.773 4.837 0.063 1.00 86.94 561 PHE A C 1
ATOM 4340 O O . PHE A 1 561 ? 2.485 5.940 0.623 1.00 86.94 561 PHE A O 1
#

Foldseek 3Di:
DPPCVVVVCCLPPQFDACALLVVQCVVPNNVVSSVVLVVVLVVLVVVVVVCVVVDPDDPLSVLLSVLSCCRRPRHHQLVVCVVCLVVLLVVVHPSVLSSVVRNLVCVVPPDDPDDPVVNCVVPVVSVCSSVVCVPPHDPCVVVVVVVVVVVVPPPPQAFAQAEEEAADDQADPLQLVLLQPDDHGHGDDPVSRVSSQLSSVVLLQFLDWDWDWDADPVRHIYIYIYTHGFAFKDWDFWWKDDDQKTKTKTWIWGCQVRNQSKIWIKMWMAIRNWTKIKTKIWDCQVVNHNKIKMKMWMWGWDKDWAADLVGHTQAIKIKTKTKIKIKMKHCPDPFKIKMKIKMKIWIDIDCPSPDPSRVVSCVVNVDDDADTWIWIKIKIKIKGKDWGDNQPAIAIKMKMKMKMFTDVVRVTPDGKIKIKIKIKGKDQDPQRKMKIKMKIWMAMDDPRVVPWDFDEDQQFADQGDTRNATERTKMKMKIKIKHFPDDDQFKTKIKIWMKIWMHHDPDPVRRPPDGTKMKTWMKIWIDTSRHRQFIWIWIWIFIDDDVDTGIDITIDTGDSD

Radius of gyration: 35.06 Å; Cα contacts (8 Å, |Δi|>4): 1218; chains: 1; bounding box: 61×75×107 Å

Mean predicted aligned error: 14.82 Å

Solvent-accessible surface area (backbone atoms only — not comparable to full-atom values): 28809 Å² total; per-residue (Å²): 123,73,88,51,50,63,56,54,47,46,72,74,66,57,72,67,27,68,54,56,27,36,59,46,22,74,73,62,38,62,72,52,31,52,52,55,49,50,52,51,51,51,51,51,53,52,53,48,54,54,44,51,76,77,42,89,70,58,69,68,61,56,42,39,52,51,31,50,48,48,42,44,33,37,72,41,51,53,72,85,53,53,85,49,54,76,54,41,73,73,67,71,46,73,38,47,53,51,42,50,52,51,39,53,54,44,49,77,74,70,68,77,101,64,59,69,67,58,52,48,65,70,47,44,59,60,50,50,47,64,52,46,50,74,75,68,42,72,83,59,56,59,58,57,55,50,55,58,53,66,71,58,78,78,66,78,75,36,27,22,70,40,73,47,78,41,60,72,83,68,52,41,63,70,63,59,56,69,49,39,79,69,55,64,70,36,72,65,48,70,70,48,52,50,51,20,42,44,44,47,30,56,67,50,52,34,43,42,66,46,82,46,80,43,80,44,97,86,60,27,29,36,39,39,39,41,36,40,69,30,50,44,70,38,78,43,73,37,69,32,54,53,82,95,35,46,35,43,35,47,33,39,34,23,53,40,50,96,20,65,52,29,28,43,36,36,37,39,34,31,45,58,84,25,60,26,36,36,41,39,40,35,27,64,41,43,97,79,36,63,27,30,39,37,38,38,41,37,42,41,33,43,73,46,61,43,47,44,91,89,68,49,73,48,24,54,43,27,41,37,35,43,34,43,38,39,38,40,35,37,54,83,42,95,43,33,34,44,32,37,34,44,34,40,39,41,40,43,67,47,64,90,77,58,52,72,73,36,52,54,22,20,66,75,63,64,65,76,80,74,80,66,38,44,35,31,36,42,36,40,36,41,34,39,45,44,70,48,40,55,71,92,43,42,30,45,36,34,39,35,42,36,42,37,39,26,36,57,93,69,69,10,73,46,66,39,46,38,40,37,40,40,38,40,39,28,39,67,45,78,86,73,19,29,41,37,39,40,38,39,38,37,43,42,78,37,79,52,81,94,72,42,49,59,39,22,21,91,78,59,24,46,33,43,45,66,39,57,40,57,22,27,17,39,40,37,40,37,40,37,43,38,38,50,81,39,78,59,83,58,45,30,39,30,40,34,41,39,42,21,30,39,38,40,13,84,42,79,67,50,52,68,74,53,83,57,38,37,18,44,34,43,32,45,32,49,30,29,52,41,36,44,75,43,26,45,36,44,36,42,21,46,16,42,44,87,96,44,80,39,70,30,57,46,47,46,62,44,72,86,121

Secondary structure (DSSP, 8-state):
-GGGHHHHHHHHH-----SHHHHHHHHH-HHHHHHHHHHHHHHHHHHHHHHHHHS---HHHHHHHHHHHHHH-TT--GGGGGGGHHHHHHH--HHHHHHHHHHHHHHHHHS----HHHHHHHHHHHHHHHHHHHHH-HHHHHHHHHHHHHTTTTSPPPBEEEEEEE--SSS-HHHHHTT-S--TTSBP-HHHHHHHHHHHHHTS-EEEEEEEEEE-TTS-EEEEEEEEE-B-EEEEEEEEEETTEEEEEEEEEETTGGGS--EEEEEEEEETTEEEEEEEEEETTGGGSSEEEEEEEEEEEEEEEEE-TTS-EEEEEEEEEEEEEEEEEEEEETTEEEEEEEEEEEEEEESTT--HHHHHHHHHHTPPPPPPEEEEEEEEEEEEEEEEEETTEEEEEEEEEEEEEE-GGGT-SS-EEEEEEEEEEEEE-GGG-EEEEEEEEEEES---TTTSEEE-TTTSSTTSPTT-EEESEEEEEEEEEEEEEEE-SS-EEEEEEEEEEEEEESSTTTTTSSPPPEEEEEEEEEE-TTBTT-EEEEEEEEEEETTEEEEEEEEEES---

Sequence (561 aa):
PRLFEGLSTFAASWRYNEAGFGLVSAAVGDRAARIAIGIGLMMLVTVLAWRARRQALPIGAVTWAFTALVVMAPALNPWYVAWLLPFAVVVGARSITLLTITVLGYYTIAFFERDVLVRVVEFVPPLVVAIGVRVTGWRRCCLVLTLVAAASDAVAQPRIRKLEIEGLDRTREAIARRELIVREGDPYDEARIEESAQRLRNTLLFSRVTSRITNTESGDVDVAIAVDEKWTTIPIVRVAGGGGTTVVNLGAYDINVLGSYVELGGQYENVGGAHSGVAWIRDPRFLGRRLLVGADVWSVTRIRRSYTRSGELEGAYALQRKKLNGFVESELHPKFRIGGGAELDVDSFDDQHLEQADLDANMRTGLAFPEDARTVLVRLTARAGRLDHDNYLVSGATAALTWEAAERVLGSELGFHRVVGEGIGARRLPWRANVAARVLLGAMTSEAEQQVFRIGGLEHVRGFFDGQFVGSWMWVANLEYRIPSLATRRVVLQHTAFVDLGQTGASAADLVARNPPVAIGLGIRLLSPRIHRLVLRLDYALAFSEGTTARGISFGVQQFF